Protein AF-A0A2L2BNC1-F1 (afdb_monomer_lite)

Structure (mmCIF, N/CA/C/O backbone):
data_AF-A0A2L2BNC1-F1
#
_entry.id   AF-A0A2L2BNC1-F1
#
loop_
_atom_site.group_PDB
_atom_site.id
_atom_site.type_symbol
_atom_site.label_atom_id
_atom_site.label_alt_id
_atom_site.label_comp_id
_atom_site.label_asym_id
_atom_site.label_entity_id
_atom_site.label_seq_id
_atom_site.pdbx_PDB_ins_code
_atom_site.Cartn_x
_atom_site.Cartn_y
_atom_site.Cartn_z
_atom_site.occupancy
_atom_site.B_iso_or_equiv
_atom_site.auth_seq_id
_atom_site.auth_comp_id
_atom_site.auth_asym_id
_atom_site.auth_atom_id
_atom_site.pdbx_PDB_model_num
ATOM 1 N N . MET A 1 1 ? -15.569 16.391 -17.704 1.00 34.88 1 MET A N 1
ATOM 2 C CA . MET A 1 1 ? -16.225 15.073 -17.879 1.00 34.88 1 MET A CA 1
ATOM 3 C C . MET A 1 1 ? -15.162 13.975 -17.801 1.00 34.88 1 MET A C 1
ATOM 5 O O . MET A 1 1 ? -14.230 13.981 -18.593 1.00 34.88 1 MET A O 1
ATOM 9 N N . ARG A 1 2 ? -15.206 13.094 -16.795 1.00 36.47 2 ARG A N 1
ATOM 10 C CA . ARG A 1 2 ? -14.198 12.038 -16.589 1.00 36.47 2 ARG A CA 1
ATOM 11 C C . ARG A 1 2 ? -14.557 10.828 -17.473 1.00 36.47 2 ARG A C 1
ATOM 13 O O . ARG A 1 2 ? -15.564 10.191 -17.210 1.00 36.47 2 ARG A O 1
ATOM 20 N N . LEU A 1 3 ? -13.729 10.494 -18.473 1.00 35.38 3 LEU A N 1
ATOM 21 C CA . LEU A 1 3 ? -13.958 9.335 -19.361 1.00 35.38 3 LEU A CA 1
ATOM 22 C C . LEU A 1 3 ? -14.175 8.025 -18.569 1.00 35.38 3 LEU A C 1
ATOM 24 O O . LEU A 1 3 ? -13.474 7.829 -17.565 1.00 35.38 3 LEU A O 1
ATOM 28 N N . PRO A 1 4 ? -15.063 7.116 -19.019 1.00 41.72 4 PRO A N 1
ATOM 29 C CA . PRO A 1 4 ? -15.236 5.786 -18.434 1.00 41.72 4 PRO A CA 1
ATOM 30 C C . PRO A 1 4 ? -13.917 4.999 -18.368 1.00 41.72 4 PRO A C 1
ATOM 32 O O . PRO A 1 4 ? -13.095 5.058 -19.283 1.00 41.72 4 PRO A O 1
ATOM 35 N N . ARG A 1 5 ? -13.707 4.222 -17.293 1.00 48.19 5 ARG A N 1
ATOM 36 C CA . ARG A 1 5 ? -12.488 3.409 -17.071 1.00 48.19 5 ARG A CA 1
ATOM 37 C C . ARG A 1 5 ? -12.085 2.512 -18.263 1.00 48.19 5 ARG A C 1
ATOM 39 O O . ARG A 1 5 ? -10.887 2.468 -18.531 1.00 48.19 5 ARG A O 1
ATOM 46 N N . PRO A 1 6 ? -13.003 1.835 -18.987 1.00 48.50 6 PRO A N 1
ATOM 47 C CA . PRO A 1 6 ? -12.638 1.034 -20.161 1.00 48.50 6 PRO A CA 1
ATOM 48 C C . PRO A 1 6 ? -11.999 1.877 -21.271 1.00 48.50 6 PRO A C 1
ATOM 50 O O . PRO A 1 6 ? -10.989 1.483 -21.841 1.00 48.50 6 PRO A O 1
ATOM 53 N N . LEU A 1 7 ? -12.521 3.085 -21.499 1.00 44.72 7 LEU A N 1
ATOM 54 C CA . LEU A 1 7 ? -12.011 4.019 -22.505 1.00 44.72 7 LEU A CA 1
ATOM 55 C C . LEU A 1 7 ? -10.689 4.669 -22.072 1.00 44.72 7 LEU A C 1
ATOM 57 O O . LEU A 1 7 ? -9.799 4.850 -22.892 1.00 44.72 7 LEU A O 1
ATOM 61 N N . ARG A 1 8 ? -10.492 4.944 -20.773 1.00 50.25 8 ARG A N 1
ATOM 62 C CA . ARG A 1 8 ? -9.185 5.407 -20.262 1.00 50.25 8 ARG A CA 1
ATOM 63 C C . ARG A 1 8 ? -8.080 4.369 -20.408 1.00 50.25 8 ARG A C 1
ATOM 65 O O . ARG A 1 8 ? -6.953 4.744 -20.706 1.00 50.25 8 ARG A O 1
ATOM 72 N N . ARG A 1 9 ? -8.396 3.084 -20.204 1.00 51.25 9 ARG A N 1
ATOM 73 C CA . ARG A 1 9 ? -7.445 1.974 -20.395 1.00 51.25 9 ARG A CA 1
ATOM 74 C C . ARG A 1 9 ? -6.958 1.863 -21.840 1.00 51.25 9 ARG A C 1
ATOM 76 O O . ARG A 1 9 ? -5.864 1.363 -22.043 1.00 51.25 9 ARG A O 1
ATOM 83 N N . LEU A 1 10 ? -7.747 2.334 -22.806 1.00 52.75 10 LEU A N 1
ATOM 84 C CA . LEU A 1 10 ? -7.372 2.387 -24.222 1.00 52.75 10 LEU A CA 1
ATOM 85 C C . LEU A 1 10 ? -6.545 3.635 -24.583 1.00 52.75 10 LEU A C 1
ATOM 87 O O . LEU A 1 10 ? -5.839 3.627 -25.588 1.00 52.75 10 LEU A O 1
ATOM 91 N N . LEU A 1 11 ? -6.620 4.703 -23.781 1.00 61.75 11 LEU A N 1
ATOM 92 C CA . LEU A 1 11 ? -5.997 5.997 -24.088 1.00 61.75 11 LEU A CA 1
ATOM 93 C C . LEU A 1 11 ? -4.686 6.242 -23.334 1.00 61.75 11 LEU A C 1
ATOM 95 O O . LEU A 1 11 ? -3.801 6.910 -23.859 1.00 61.75 11 LEU A O 1
ATOM 99 N N . ASP A 1 12 ? -4.543 5.704 -22.123 1.00 82.19 12 ASP A N 1
ATOM 100 C CA . ASP A 1 12 ? -3.343 5.886 -21.310 1.00 82.19 12 ASP A CA 1
ATOM 101 C C . ASP A 1 12 ? -2.329 4.744 -21.519 1.00 82.19 12 ASP A C 1
ATOM 103 O O . ASP A 1 12 ? -2.586 3.619 -21.075 1.00 82.19 12 ASP A O 1
ATOM 107 N N . PRO A 1 13 ? -1.164 5.004 -22.144 1.00 83.06 13 PRO A N 1
ATOM 108 C CA . PRO A 1 13 ? -0.214 3.954 -22.508 1.00 83.06 13 PRO A CA 1
ATOM 109 C C . PRO A 1 13 ? 0.357 3.204 -21.300 1.00 83.06 13 PRO A C 1
ATOM 111 O O . PRO A 1 13 ? 0.615 2.008 -21.401 1.00 83.06 13 PRO A O 1
ATOM 114 N N . HIS A 1 14 ? 0.498 3.872 -20.152 1.00 88.44 14 HIS A N 1
ATOM 115 C CA . HIS A 1 14 ? 0.986 3.262 -18.914 1.00 88.44 14 HIS A CA 1
ATOM 116 C C . HIS A 1 14 ? -0.008 2.228 -18.376 1.00 88.44 14 HIS A C 1
ATOM 118 O O . HIS A 1 14 ? 0.345 1.076 -18.127 1.00 88.44 14 HIS A O 1
ATOM 124 N N . THR A 1 15 ? -1.282 2.617 -18.245 1.00 84.81 15 THR A N 1
ATOM 125 C CA . THR A 1 15 ? -2.341 1.710 -17.784 1.00 84.81 15 THR A CA 1
ATOM 126 C C . THR A 1 15 ? -2.559 0.558 -18.763 1.00 84.81 15 THR A C 1
ATOM 128 O O . THR A 1 15 ? -2.748 -0.578 -18.318 1.00 84.81 15 THR A O 1
ATOM 131 N N . ALA A 1 16 ? -2.536 0.838 -20.072 1.00 84.75 16 ALA A N 1
ATOM 132 C CA . ALA A 1 16 ? -2.667 -0.169 -21.121 1.00 84.75 16 ALA A CA 1
ATOM 133 C C . ALA A 1 16 ? -1.551 -1.213 -21.022 1.00 84.75 16 ALA A C 1
ATOM 135 O O . ALA A 1 16 ? -1.839 -2.407 -20.952 1.00 84.75 16 ALA A O 1
ATOM 136 N N . LEU A 1 17 ? -0.296 -0.761 -20.919 1.00 89.00 17 LEU A N 1
ATOM 137 C CA . LEU A 1 17 ? 0.861 -1.640 -20.797 1.00 89.00 17 LEU A CA 1
ATOM 138 C C . LEU A 1 17 ? 0.805 -2.472 -19.513 1.00 89.00 17 LEU A C 1
ATOM 140 O O . LEU A 1 17 ? 0.885 -3.690 -19.591 1.00 89.00 17 LEU A O 1
ATOM 144 N N . ILE A 1 18 ? 0.586 -1.857 -18.346 1.00 89.56 18 ILE A N 1
ATOM 145 C CA . ILE A 1 18 ? 0.529 -2.581 -17.063 1.00 89.56 18 ILE A CA 1
ATOM 146 C C . ILE A 1 18 ? -0.619 -3.601 -17.049 1.00 89.56 18 ILE A C 1
ATOM 148 O O . ILE A 1 18 ? -0.445 -4.734 -16.605 1.00 89.56 18 ILE A O 1
ATOM 152 N N . THR A 1 19 ? -1.813 -3.218 -17.512 1.00 86.62 19 THR A N 1
ATOM 153 C CA . THR A 1 19 ? -2.991 -4.103 -17.474 1.00 86.62 19 THR A CA 1
ATOM 154 C C . THR A 1 19 ? -2.886 -5.221 -18.510 1.00 86.62 19 THR A C 1
ATOM 156 O O . THR A 1 19 ? -3.209 -6.371 -18.202 1.00 86.62 19 THR A O 1
ATOM 159 N N . GLY A 1 20 ? -2.422 -4.893 -19.719 1.00 87.88 20 GLY A N 1
ATOM 160 C CA . GLY A 1 20 ? -2.172 -5.857 -20.785 1.00 87.88 20 GLY A CA 1
ATOM 161 C C . GLY A 1 20 ? -1.097 -6.857 -20.378 1.00 87.88 20 GLY A C 1
ATOM 162 O O . GLY A 1 20 ? -1.339 -8.056 -20.443 1.00 87.88 20 GLY A O 1
ATOM 163 N N . PHE A 1 21 ? 0.029 -6.372 -19.843 1.00 90.62 21 PHE A N 1
ATOM 164 C CA . PHE A 1 21 ? 1.136 -7.211 -19.387 1.00 90.62 21 PHE A CA 1
ATOM 165 C C . PHE A 1 21 ? 0.687 -8.200 -18.311 1.00 90.62 21 PHE A C 1
ATOM 167 O O . PHE A 1 21 ? 0.941 -9.390 -18.420 1.00 90.62 21 PHE A O 1
ATOM 174 N N . LYS A 1 22 ? -0.079 -7.742 -17.311 1.00 87.88 22 LYS A N 1
ATOM 175 C CA . LYS A 1 22 ? -0.627 -8.623 -16.263 1.00 87.88 22 LYS A CA 1
ATOM 176 C C . LYS A 1 22 ? -1.581 -9.684 -16.806 1.00 87.88 22 LYS A C 1
ATOM 178 O O . LYS A 1 22 ? -1.657 -10.769 -16.238 1.00 87.88 22 LYS A O 1
ATOM 183 N N . SER A 1 23 ? -2.330 -9.363 -17.859 1.00 88.00 23 SER A N 1
ATOM 184 C CA . SER A 1 23 ? -3.242 -10.317 -18.497 1.00 88.00 23 SER A CA 1
ATOM 185 C C . SER A 1 23 ? -2.462 -11.355 -19.305 1.00 88.00 23 SER A C 1
ATOM 187 O O . SER A 1 23 ? -2.726 -12.542 -19.163 1.00 88.00 23 SER A O 1
ATOM 189 N N . ALA A 1 24 ? -1.458 -10.913 -20.067 1.00 89.56 24 ALA A N 1
ATOM 190 C CA . ALA A 1 24 ? -0.585 -11.777 -20.856 1.00 89.56 24 ALA A CA 1
ATOM 191 C C . ALA A 1 24 ? 0.278 -12.697 -19.978 1.00 89.56 24 ALA A C 1
ATOM 193 O O . ALA A 1 24 ? 0.344 -13.892 -20.235 1.00 89.56 24 ALA A O 1
ATOM 194 N N . LEU A 1 25 ? 0.837 -12.179 -18.876 1.00 88.75 25 LEU A N 1
ATOM 195 C CA . LEU A 1 25 ? 1.594 -12.969 -17.900 1.00 88.75 25 LEU A CA 1
ATOM 196 C C . LEU A 1 25 ? 0.756 -14.125 -17.335 1.00 88.75 25 LEU A C 1
ATOM 198 O O . LEU A 1 25 ? 1.221 -15.254 -17.270 1.00 88.75 25 LEU A O 1
ATOM 202 N N . ARG A 1 26 ? -0.502 -13.859 -16.959 1.00 85.12 26 ARG A N 1
ATOM 203 C CA . ARG A 1 26 ? -1.420 -14.898 -16.456 1.00 85.12 26 ARG A CA 1
ATOM 204 C C . ARG A 1 26 ? -1.774 -15.944 -17.509 1.00 85.12 26 ARG A C 1
ATOM 206 O O . ARG A 1 26 ? -2.112 -17.062 -17.142 1.00 85.12 26 ARG A O 1
ATOM 213 N N . ALA A 1 27 ? -1.751 -15.562 -18.782 1.00 87.31 27 ALA A N 1
ATOM 214 C CA . ALA A 1 27 ? -2.021 -16.453 -19.901 1.00 87.31 27 ALA A CA 1
ATOM 215 C C . ALA A 1 27 ? -0.772 -17.214 -20.381 1.00 87.31 27 ALA A C 1
ATOM 217 O O . ALA A 1 27 ? -0.914 -18.093 -21.223 1.00 87.31 27 ALA A O 1
ATOM 218 N N . GLY A 1 28 ? 0.427 -16.885 -19.879 1.00 87.88 28 GLY A N 1
ATOM 219 C CA . GLY A 1 28 ? 1.681 -17.412 -20.424 1.00 87.88 28 GLY A CA 1
ATOM 220 C C . GLY A 1 28 ? 1.948 -16.954 -21.864 1.00 87.88 28 GLY A C 1
ATOM 221 O O . GLY A 1 28 ? 2.536 -17.695 -22.641 1.00 87.88 28 GLY A O 1
ATOM 222 N N . ASP A 1 29 ? 1.464 -15.768 -22.248 1.00 92.38 29 ASP A N 1
ATOM 223 C CA . ASP A 1 29 ? 1.496 -15.282 -23.633 1.00 92.38 29 ASP A CA 1
ATOM 224 C C . ASP A 1 29 ? 2.633 -14.271 -23.863 1.00 92.38 29 ASP A C 1
ATOM 226 O O . ASP A 1 29 ? 2.461 -13.046 -23.785 1.00 92.38 29 ASP A O 1
ATOM 230 N N . SER A 1 30 ? 3.812 -14.811 -24.164 1.00 93.06 30 SER A N 1
ATOM 231 C CA . SER A 1 30 ? 5.031 -14.050 -24.453 1.00 93.06 30 SER A CA 1
ATOM 232 C C . SER A 1 30 ? 4.940 -13.198 -25.723 1.00 93.06 30 SER A C 1
ATOM 234 O O . SER A 1 30 ? 5.501 -12.098 -25.776 1.00 93.06 30 SER A O 1
ATOM 236 N N . GLU A 1 31 ? 4.174 -13.630 -26.730 1.00 93.81 31 GLU A N 1
ATOM 237 C CA . GLU A 1 31 ? 3.985 -12.866 -27.966 1.00 93.81 31 GLU A CA 1
ATOM 238 C C . GLU A 1 31 ? 3.192 -11.580 -27.697 1.00 93.81 31 GLU A C 1
ATOM 240 O O . GLU A 1 31 ? 3.559 -10.493 -28.162 1.00 93.81 31 GLU A O 1
ATOM 245 N N . THR A 1 32 ? 2.131 -11.674 -26.891 1.00 93.94 32 THR A N 1
ATOM 246 C CA . THR A 1 32 ? 1.356 -10.504 -26.471 1.00 93.94 32 THR A CA 1
ATOM 247 C C . THR A 1 32 ? 2.200 -9.545 -25.633 1.00 93.94 32 THR A C 1
ATOM 249 O O . THR A 1 32 ? 2.090 -8.330 -25.816 1.00 93.94 32 THR A O 1
ATOM 252 N N . ILE A 1 33 ? 3.091 -10.040 -24.766 1.00 92.62 33 ILE A N 1
ATOM 253 C CA . ILE A 1 33 ? 4.032 -9.189 -24.015 1.00 92.62 33 ILE A CA 1
ATOM 254 C C . ILE A 1 33 ? 4.931 -8.393 -24.966 1.00 92.62 33 ILE A C 1
ATOM 256 O O . ILE A 1 33 ? 4.995 -7.164 -24.859 1.00 92.62 33 ILE A O 1
ATOM 260 N N . ALA A 1 34 ? 5.572 -9.063 -25.925 1.00 93.69 34 ALA A N 1
ATOM 261 C CA . ALA A 1 34 ? 6.444 -8.411 -26.900 1.00 93.69 34 ALA A CA 1
ATOM 262 C C . ALA A 1 34 ? 5.688 -7.362 -27.734 1.00 93.69 34 ALA A C 1
ATOM 264 O O . ALA A 1 34 ? 6.151 -6.228 -27.905 1.00 93.69 34 ALA A O 1
ATOM 265 N N . LYS A 1 35 ? 4.472 -7.694 -28.188 1.00 93.75 35 LYS A N 1
ATOM 266 C CA . LYS A 1 35 ? 3.586 -6.762 -28.904 1.00 93.75 35 LYS A CA 1
ATOM 267 C C . LYS A 1 35 ? 3.258 -5.529 -28.063 1.00 93.75 35 LYS A C 1
ATOM 269 O O . LYS A 1 35 ? 3.359 -4.411 -28.570 1.00 93.75 35 LYS A O 1
ATOM 274 N N . LEU A 1 36 ? 2.912 -5.709 -26.786 1.00 93.25 36 LEU A N 1
ATOM 275 C CA . LEU A 1 36 ? 2.576 -4.613 -25.875 1.00 93.25 36 LEU A CA 1
ATOM 276 C C . LEU A 1 36 ? 3.755 -3.661 -25.646 1.00 93.25 36 LEU A C 1
ATOM 278 O O . LEU A 1 36 ? 3.558 -2.443 -25.699 1.00 93.25 36 LEU A O 1
ATOM 282 N N . VAL A 1 37 ? 4.963 -4.191 -25.420 1.00 93.12 37 VAL A N 1
ATOM 283 C CA . VAL A 1 37 ? 6.182 -3.381 -25.250 1.00 93.12 37 VAL A CA 1
ATOM 284 C C . VAL A 1 37 ? 6.525 -2.648 -26.545 1.00 93.12 37 VAL A C 1
ATOM 286 O O . VAL A 1 37 ? 6.804 -1.448 -26.519 1.00 93.12 37 VAL A O 1
ATOM 289 N N . SER A 1 38 ? 6.428 -3.315 -27.696 1.00 91.06 38 SER A N 1
ATOM 290 C CA . SER A 1 38 ? 6.674 -2.684 -28.994 1.00 91.06 38 SER A CA 1
ATOM 291 C C . SER A 1 38 ? 5.698 -1.531 -29.267 1.00 91.06 38 SER A C 1
ATOM 293 O O . SER A 1 38 ? 6.135 -0.428 -29.625 1.00 91.06 38 SER A O 1
ATOM 295 N N . SER A 1 39 ? 4.397 -1.744 -29.027 1.00 88.56 39 SER A N 1
ATOM 296 C CA . SER A 1 39 ? 3.339 -0.776 -29.342 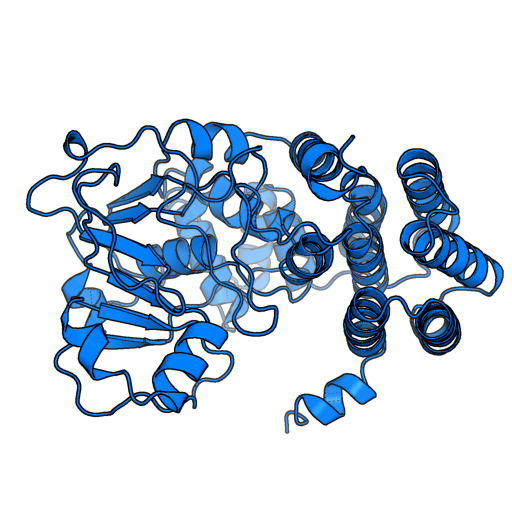1.00 88.56 39 SER A CA 1
ATOM 297 C C . SER A 1 39 ? 3.265 0.397 -28.360 1.00 88.56 39 SER A C 1
ATOM 299 O O . SER A 1 39 ? 2.973 1.521 -28.771 1.00 88.56 39 SER A O 1
ATOM 301 N N . HIS A 1 40 ? 3.531 0.166 -27.070 1.00 89.94 40 HIS A N 1
ATOM 302 C CA . HIS A 1 40 ? 3.419 1.197 -26.031 1.00 89.94 40 HIS A CA 1
ATOM 303 C C . HIS A 1 40 ? 4.764 1.781 -25.601 1.00 89.94 40 HIS A C 1
ATOM 305 O O . HIS A 1 40 ? 4.795 2.917 -25.137 1.00 89.94 40 HIS A O 1
ATOM 311 N N . GLY A 1 41 ? 5.882 1.081 -25.803 1.00 85.25 41 GLY A N 1
ATOM 312 C CA . GLY A 1 41 ? 7.203 1.528 -25.355 1.00 85.25 41 GLY A CA 1
ATOM 313 C C . GLY A 1 41 ? 7.640 2.856 -25.977 1.00 85.25 41 GLY A C 1
ATOM 314 O O . GLY A 1 41 ? 8.205 3.695 -25.284 1.00 85.25 41 GLY A O 1
ATOM 315 N N . ARG A 1 42 ? 7.277 3.129 -27.242 1.00 86.00 42 ARG A N 1
ATOM 316 C CA . ARG A 1 42 ? 7.528 4.450 -27.859 1.00 86.00 42 ARG A CA 1
ATOM 317 C C . ARG A 1 42 ? 6.813 5.577 -27.116 1.00 86.00 42 ARG A C 1
ATOM 319 O O . ARG A 1 42 ? 7.357 6.664 -26.983 1.00 86.00 42 ARG A O 1
ATOM 326 N N . ARG A 1 43 ? 5.605 5.314 -26.607 1.00 86.44 43 ARG A N 1
ATOM 327 C CA . ARG A 1 43 ? 4.825 6.280 -25.815 1.00 86.44 43 ARG A CA 1
ATOM 328 C C . ARG A 1 43 ? 5.371 6.454 -24.395 1.00 86.44 43 ARG A C 1
ATOM 330 O O . ARG A 1 43 ? 4.988 7.402 -23.725 1.00 86.44 43 ARG A O 1
ATOM 337 N N . LEU A 1 44 ? 6.263 5.564 -23.959 1.00 87.81 44 LEU A N 1
ATOM 338 C CA . LEU A 1 44 ? 7.066 5.720 -22.746 1.00 87.81 44 LEU A CA 1
ATOM 339 C C . LEU A 1 44 ? 8.409 6.416 -23.013 1.00 87.81 44 LEU A C 1
ATOM 341 O O . LEU A 1 44 ? 9.219 6.507 -22.094 1.00 87.81 44 LEU A O 1
ATOM 345 N N . SER A 1 45 ? 8.645 6.891 -24.241 1.00 90.38 45 SER A N 1
ATOM 346 C CA . SER A 1 45 ? 9.920 7.452 -24.705 1.00 90.38 45 SER A CA 1
ATOM 347 C C . SER A 1 45 ? 11.077 6.448 -24.720 1.00 90.38 45 SER A C 1
ATOM 349 O O . SER A 1 45 ? 12.227 6.849 -24.585 1.00 90.38 45 SER A O 1
ATOM 351 N N . LEU A 1 46 ? 10.791 5.153 -24.901 1.00 91.69 46 LEU A N 1
ATOM 352 C CA . LEU A 1 46 ? 11.816 4.124 -25.091 1.00 91.69 46 LEU A CA 1
ATOM 353 C C . LEU A 1 46 ? 12.211 4.016 -26.574 1.00 91.69 46 LEU A C 1
ATOM 355 O O . LEU A 1 46 ? 11.358 3.849 -27.455 1.00 91.69 46 LEU A O 1
ATOM 359 N N . GLY A 1 47 ? 13.512 4.072 -26.839 1.00 91.69 47 GLY A N 1
ATOM 360 C CA . GLY A 1 47 ? 14.149 3.743 -28.109 1.00 91.69 47 GLY A CA 1
ATOM 361 C C . GLY A 1 47 ? 13.999 2.263 -28.471 1.00 91.69 47 GLY A C 1
ATOM 362 O O . GLY A 1 47 ? 13.417 1.468 -27.735 1.00 91.69 47 GLY A O 1
ATOM 363 N N . SER A 1 48 ? 14.460 1.871 -29.659 1.00 92.31 48 SER A N 1
ATOM 364 C CA . SER A 1 48 ? 14.309 0.479 -30.117 1.00 92.31 48 SER A CA 1
ATOM 365 C C . SER A 1 48 ? 15.125 -0.502 -29.276 1.00 92.31 48 SER A C 1
ATOM 367 O O . SER A 1 48 ? 14.530 -1.419 -28.728 1.00 92.31 48 SER A O 1
ATOM 369 N N . SER A 1 49 ? 16.419 -0.244 -29.064 1.00 93.44 49 SER A N 1
ATOM 370 C CA . SER A 1 49 ? 17.291 -1.123 -28.269 1.00 93.44 49 SER A CA 1
ATOM 371 C C . SER A 1 49 ? 16.777 -1.345 -26.845 1.00 93.44 49 SER A C 1
ATOM 373 O O . SER A 1 49 ? 16.788 -2.459 -26.347 1.00 93.44 49 SER A O 1
ATOM 375 N N . GLU A 1 50 ? 16.262 -0.305 -26.193 1.00 94.75 50 GLU A N 1
ATOM 376 C CA . GLU A 1 50 ? 15.735 -0.404 -24.827 1.00 94.75 50 GLU A CA 1
ATOM 377 C C . GLU A 1 50 ? 14.415 -1.176 -24.769 1.00 94.75 50 GLU A C 1
ATOM 379 O O . GLU A 1 50 ? 14.157 -1.878 -23.795 1.00 94.75 50 GLU A O 1
ATOM 384 N N . ARG A 1 51 ? 13.571 -1.058 -25.804 1.00 95.12 51 ARG A N 1
ATOM 385 C CA . ARG A 1 51 ? 12.357 -1.878 -25.929 1.00 95.12 51 ARG A CA 1
ATOM 386 C C . ARG A 1 51 ? 12.710 -3.339 -26.161 1.00 95.12 51 ARG A C 1
ATOM 388 O O . ARG A 1 51 ? 12.037 -4.197 -25.593 1.00 95.12 51 ARG A O 1
ATOM 395 N N . ASP A 1 52 ? 13.751 -3.610 -26.940 1.00 95.81 52 ASP A N 1
ATOM 396 C CA . ASP A 1 52 ? 14.238 -4.965 -27.190 1.00 95.81 52 ASP A CA 1
ATOM 397 C C . ASP A 1 52 ? 14.799 -5.573 -25.895 1.00 95.81 52 ASP A C 1
ATOM 399 O O . ASP A 1 52 ? 14.370 -6.657 -25.502 1.00 95.81 52 ASP A O 1
ATOM 403 N N . THR A 1 53 ? 15.633 -4.833 -25.151 1.00 96.94 53 THR A N 1
ATOM 404 C CA . THR A 1 53 ? 16.127 -5.244 -23.825 1.00 96.94 53 THR A CA 1
ATOM 405 C C . THR A 1 53 ? 14.982 -5.476 -22.841 1.00 96.94 53 THR A C 1
ATOM 407 O O . THR A 1 53 ? 14.912 -6.529 -22.214 1.00 96.94 53 THR A O 1
ATOM 410 N N . LEU A 1 54 ? 14.042 -4.532 -22.717 1.00 97.06 54 LEU A N 1
ATOM 411 C CA . LEU A 1 54 ? 12.887 -4.679 -21.827 1.00 97.06 54 LEU A CA 1
ATOM 412 C C . LEU A 1 54 ? 12.048 -5.912 -22.188 1.00 97.06 54 LEU A C 1
ATOM 414 O O . LEU A 1 54 ? 11.621 -6.646 -21.301 1.00 97.06 54 LEU A O 1
ATOM 418 N N . THR A 1 55 ? 11.827 -6.152 -23.482 1.00 97.06 55 THR A N 1
ATOM 419 C CA . THR A 1 55 ? 11.094 -7.329 -23.965 1.00 97.06 55 THR A CA 1
ATOM 420 C C . THR A 1 55 ? 11.834 -8.611 -23.610 1.00 97.06 55 THR A C 1
ATOM 422 O O . THR A 1 55 ? 11.217 -9.512 -23.051 1.00 97.06 55 THR A O 1
ATOM 425 N N . ALA A 1 56 ? 13.144 -8.677 -23.864 1.00 97.31 56 ALA A N 1
ATOM 426 C CA . ALA A 1 56 ? 13.967 -9.844 -23.561 1.00 97.31 56 ALA A CA 1
ATOM 427 C C . ALA A 1 56 ? 13.948 -10.195 -22.065 1.00 97.31 56 ALA A C 1
ATOM 429 O O . ALA A 1 56 ? 13.799 -11.362 -21.716 1.00 97.31 56 ALA A O 1
ATOM 430 N N . LEU A 1 57 ? 14.022 -9.195 -21.180 1.00 97.62 57 LEU A N 1
ATOM 431 C CA . LEU A 1 57 ? 13.962 -9.411 -19.730 1.00 97.62 57 LEU A CA 1
ATOM 432 C C . LEU A 1 57 ? 12.579 -9.906 -19.278 1.00 97.62 57 LEU A C 1
ATOM 434 O O . LEU A 1 57 ? 12.486 -10.854 -18.502 1.00 97.62 57 LEU A O 1
ATOM 438 N N . LEU A 1 58 ? 11.498 -9.281 -19.761 1.00 96.12 58 LEU A N 1
ATOM 439 C CA . LEU A 1 58 ? 10.133 -9.633 -19.354 1.00 96.12 58 LEU A CA 1
ATOM 440 C C . LEU A 1 58 ? 9.692 -10.999 -19.896 1.00 96.12 58 LEU A C 1
ATOM 442 O O . LEU A 1 58 ? 9.143 -11.798 -19.141 1.00 96.12 58 LEU A O 1
ATOM 446 N N . VAL A 1 59 ? 9.930 -11.260 -21.184 1.00 95.75 59 VAL A N 1
ATOM 447 C CA . VAL A 1 59 ? 9.619 -12.545 -21.830 1.00 95.75 59 VAL A CA 1
ATOM 448 C C . VAL A 1 59 ? 10.528 -13.639 -21.286 1.00 95.75 59 VAL A C 1
ATOM 450 O O . VAL A 1 59 ? 10.042 -14.701 -20.919 1.00 95.75 59 VAL A O 1
ATOM 453 N N . GLY A 1 60 ? 11.824 -13.363 -21.131 1.00 94.56 60 GLY A N 1
ATOM 454 C CA . GLY A 1 60 ? 12.772 -14.346 -20.621 1.00 94.56 60 GLY A CA 1
ATOM 455 C C . GLY A 1 60 ? 12.479 -14.792 -19.189 1.00 94.56 60 GLY A C 1
ATOM 456 O O . GLY A 1 60 ? 12.616 -15.973 -18.881 1.00 94.56 60 GLY A O 1
ATOM 457 N N . ARG A 1 61 ? 12.004 -13.886 -18.319 1.00 93.44 61 ARG A N 1
ATOM 458 C CA . ARG A 1 61 ? 11.506 -14.276 -16.989 1.00 93.44 61 ARG A CA 1
ATOM 459 C C . ARG A 1 61 ? 10.225 -15.097 -17.053 1.00 93.44 61 ARG A C 1
ATOM 461 O O . ARG A 1 61 ? 10.044 -15.958 -16.201 1.00 93.44 61 ARG A O 1
ATOM 468 N N . LEU A 1 62 ? 9.330 -14.831 -18.004 1.00 90.69 62 LEU A N 1
ATOM 469 C CA . LEU A 1 62 ? 8.099 -15.608 -18.157 1.00 90.69 62 LEU A CA 1
ATOM 470 C C . LEU A 1 62 ? 8.397 -17.034 -18.645 1.00 90.69 62 LEU A C 1
ATOM 472 O O . LEU A 1 62 ? 7.974 -17.988 -17.995 1.00 90.69 62 LEU A O 1
ATOM 476 N N . ASP A 1 63 ? 9.176 -17.158 -19.719 1.00 90.94 63 ASP A N 1
ATOM 477 C CA . ASP A 1 63 ? 9.482 -18.427 -20.398 1.00 90.94 63 ASP A CA 1
ATOM 478 C C . ASP A 1 63 ? 10.632 -19.212 -19.745 1.00 90.94 63 ASP A C 1
ATOM 480 O O . ASP A 1 63 ? 11.055 -20.243 -20.259 1.00 90.94 63 ASP A O 1
ATOM 484 N N . ASP A 1 64 ? 11.149 -18.718 -18.617 1.00 88.88 64 ASP A N 1
ATOM 485 C CA . ASP A 1 64 ? 12.276 -19.297 -17.876 1.00 88.88 64 ASP A CA 1
ATOM 486 C C . ASP A 1 64 ? 13.608 -19.360 -18.642 1.00 88.88 64 ASP A C 1
ATOM 488 O O . ASP A 1 64 ? 14.539 -20.058 -18.252 1.00 88.88 64 ASP A O 1
ATOM 492 N N . SER A 1 65 ? 13.735 -18.596 -19.728 1.00 93.69 65 SER A N 1
ATOM 493 C CA . SER A 1 65 ? 14.979 -18.506 -20.498 1.00 93.69 65 SER A CA 1
ATOM 494 C C . SER A 1 65 ? 15.987 -17.512 -19.910 1.00 93.69 65 SER A C 1
ATOM 496 O O . SER A 1 65 ? 17.100 -17.402 -20.418 1.00 93.69 65 SER A O 1
ATOM 498 N N . VAL A 1 66 ? 15.587 -16.738 -18.895 1.00 94.38 66 VAL A N 1
ATOM 499 C CA . VAL A 1 66 ? 16.429 -15.785 -18.159 1.00 94.38 66 VAL A CA 1
ATOM 500 C C . VAL A 1 66 ? 16.203 -15.997 -16.665 1.00 94.38 66 VAL A C 1
ATOM 502 O O . VAL A 1 66 ? 15.066 -15.951 -16.179 1.00 94.38 66 VAL A O 1
ATOM 505 N N . SER A 1 67 ? 17.291 -16.198 -15.923 1.00 95.12 67 SER A N 1
ATOM 506 C CA . SER A 1 67 ? 17.245 -16.360 -14.466 1.00 95.12 67 SER A CA 1
ATOM 507 C C . SER A 1 67 ? 16.808 -15.075 -13.755 1.00 95.12 67 SER A C 1
ATOM 509 O O . SER A 1 67 ? 16.835 -13.974 -14.315 1.00 95.12 67 SER A O 1
ATOM 511 N N . HIS A 1 68 ? 16.416 -15.195 -12.485 1.00 95.50 68 HIS A N 1
ATOM 512 C CA . HIS A 1 68 ? 16.113 -14.029 -11.656 1.00 95.50 68 HIS A CA 1
ATOM 513 C C . HIS A 1 68 ? 17.318 -13.074 -11.566 1.00 95.50 68 HIS A C 1
ATOM 515 O O . HIS A 1 68 ? 17.166 -11.864 -11.723 1.00 95.50 68 HIS A O 1
ATOM 521 N N . GLU A 1 69 ? 18.523 -13.607 -11.367 1.00 96.44 69 GLU A N 1
ATOM 522 C CA . GLU A 1 69 ? 19.761 -12.840 -11.216 1.00 96.44 69 GLU A CA 1
ATOM 523 C C . GLU A 1 69 ? 20.137 -12.093 -12.502 1.00 96.44 69 GLU A C 1
ATOM 525 O O . GLU A 1 69 ? 20.502 -10.915 -12.448 1.00 96.44 69 GLU A O 1
ATOM 530 N N . GLU A 1 70 ? 20.029 -12.753 -13.658 1.00 97.31 70 GLU A N 1
ATOM 531 C CA . GLU A 1 70 ? 20.284 -12.133 -14.962 1.00 97.31 70 GLU A CA 1
ATOM 532 C C . GLU A 1 70 ? 19.267 -11.035 -15.267 1.00 97.31 70 GLU A C 1
ATOM 534 O O . GLU A 1 70 ? 19.658 -9.936 -15.666 1.00 97.31 70 GLU A O 1
ATOM 539 N N . ALA A 1 71 ? 17.977 -11.287 -15.025 1.00 97.50 71 ALA A N 1
ATOM 540 C CA . ALA A 1 71 ? 16.949 -10.285 -15.266 1.00 97.50 71 ALA A CA 1
ATOM 541 C C . ALA A 1 71 ? 17.098 -9.076 -14.340 1.00 97.50 71 ALA A C 1
ATOM 543 O O . ALA A 1 71 ? 17.016 -7.936 -14.792 1.00 97.50 71 ALA A O 1
ATOM 544 N N . SER A 1 72 ? 17.361 -9.309 -13.052 1.00 98.00 72 SER A N 1
ATOM 545 C CA . SER A 1 72 ? 17.574 -8.246 -12.070 1.00 98.00 72 SER A CA 1
ATOM 546 C C . SER A 1 72 ? 18.774 -7.372 -12.437 1.00 98.00 72 SER A C 1
ATOM 548 O O . SER A 1 72 ? 18.666 -6.146 -12.392 1.00 98.00 72 SER A O 1
ATOM 550 N N . ARG A 1 73 ? 19.887 -7.969 -12.890 1.00 98.25 73 ARG A N 1
ATOM 551 C CA . ARG A 1 73 ? 21.034 -7.212 -13.416 1.00 98.25 73 ARG A CA 1
ATOM 552 C C . ARG A 1 73 ? 20.648 -6.404 -14.655 1.00 98.25 73 ARG A C 1
ATOM 554 O O . ARG A 1 73 ? 20.887 -5.199 -14.688 1.00 98.25 73 ARG A O 1
ATOM 561 N N . GLY A 1 74 ? 19.982 -7.037 -15.619 1.00 98.12 74 GLY A N 1
ATOM 562 C CA . GLY A 1 74 ? 19.548 -6.382 -16.851 1.00 98.12 74 GLY A CA 1
ATOM 563 C C . GLY A 1 74 ? 18.573 -5.224 -16.615 1.00 98.12 74 GLY A C 1
ATOM 564 O O . GLY A 1 74 ? 18.671 -4.199 -17.285 1.00 98.12 74 GLY A O 1
ATOM 565 N N . PHE A 1 75 ? 17.669 -5.319 -15.634 1.00 98.12 75 PHE A N 1
ATOM 566 C CA . PHE A 1 75 ? 16.783 -4.211 -15.264 1.00 98.12 75 PHE A CA 1
ATOM 567 C C . PHE A 1 75 ? 17.546 -3.032 -14.650 1.00 98.12 75 PHE A C 1
ATOM 569 O O . PHE A 1 75 ? 17.239 -1.882 -14.968 1.00 98.12 75 PHE A O 1
ATOM 576 N N . VAL A 1 76 ? 18.545 -3.293 -13.803 1.00 97.44 76 VAL A N 1
ATOM 577 C CA . VAL A 1 76 ? 19.397 -2.238 -13.230 1.00 97.44 76 VAL A CA 1
ATOM 578 C C . VAL A 1 76 ? 20.230 -1.558 -14.320 1.00 97.44 76 VAL A C 1
ATOM 580 O O . VAL A 1 76 ? 20.270 -0.329 -14.373 1.00 97.44 76 VAL A O 1
ATOM 583 N N . GLU A 1 77 ? 20.836 -2.327 -15.225 1.00 96.81 77 GLU A N 1
ATOM 584 C CA . GLU A 1 77 ? 21.580 -1.801 -16.379 1.00 96.81 77 GLU A CA 1
ATOM 585 C C . GLU A 1 77 ? 20.670 -0.993 -17.318 1.00 96.81 77 GLU A C 1
ATOM 587 O O . GLU A 1 77 ? 21.027 0.103 -17.762 1.00 96.81 77 GLU A O 1
ATOM 592 N N . LEU A 1 78 ? 19.447 -1.472 -17.568 1.00 96.25 78 LEU A N 1
ATOM 593 C CA . LEU A 1 78 ? 18.445 -0.729 -18.328 1.00 96.25 78 LEU A CA 1
ATOM 594 C C . LEU A 1 78 ? 18.124 0.612 -17.649 1.00 96.25 78 LEU A C 1
ATOM 596 O O . LEU A 1 78 ? 18.109 1.647 -18.309 1.00 96.25 78 LEU A O 1
ATOM 600 N N . ALA A 1 79 ? 17.928 0.636 -16.328 1.00 95.38 79 ALA A N 1
ATOM 601 C CA . ALA A 1 79 ? 17.687 1.880 -15.598 1.00 95.38 79 ALA A CA 1
ATOM 602 C C . ALA A 1 79 ? 18.852 2.879 -15.723 1.00 95.38 79 ALA A C 1
ATOM 604 O O . ALA A 1 79 ? 18.622 4.079 -15.862 1.00 95.38 79 ALA A O 1
ATOM 605 N N . GLN A 1 80 ? 20.095 2.391 -15.706 1.00 92.56 80 GLN A N 1
ATOM 606 C CA . GLN A 1 80 ? 21.295 3.222 -15.838 1.00 92.56 80 GLN A CA 1
ATOM 607 C C . GLN A 1 80 ? 21.467 3.788 -17.256 1.00 92.56 80 GLN A C 1
ATOM 609 O O . GLN A 1 80 ? 21.842 4.950 -17.413 1.00 92.56 80 GLN A O 1
ATOM 614 N N . THR A 1 81 ? 21.170 2.994 -18.288 1.00 90.50 81 THR A N 1
ATOM 615 C CA . THR A 1 81 ? 21.356 3.374 -19.702 1.00 90.50 81 THR A CA 1
ATOM 616 C C . THR A 1 81 ? 20.299 4.344 -20.225 1.00 90.50 81 THR A C 1
ATOM 618 O O . THR A 1 81 ? 20.606 5.173 -21.077 1.00 90.50 81 THR A O 1
ATOM 621 N N . LEU A 1 82 ? 19.072 4.291 -19.695 1.00 89.44 82 LEU A N 1
ATOM 622 C CA . LEU A 1 82 ? 17.954 5.140 -20.128 1.00 89.44 82 LEU A CA 1
ATOM 623 C C . LEU A 1 82 ? 18.190 6.654 -19.930 1.00 89.44 82 LEU A C 1
ATOM 625 O O . LEU A 1 82 ? 17.490 7.453 -20.558 1.00 89.44 82 LEU A O 1
ATOM 629 N N . GLY A 1 83 ? 19.176 7.043 -19.109 1.00 67.62 83 GLY A N 1
ATOM 630 C CA . GLY A 1 83 ? 19.587 8.431 -18.884 1.00 67.62 83 GLY A CA 1
ATOM 631 C C . GLY A 1 83 ? 18.555 9.281 -18.127 1.00 67.62 83 GLY A C 1
ATOM 632 O O . GLY A 1 83 ? 17.344 9.060 -18.187 1.00 67.62 83 GLY A O 1
ATOM 633 N N . LYS A 1 84 ? 19.025 10.297 -17.394 1.00 65.44 84 LYS A N 1
ATOM 634 C CA . LYS A 1 84 ? 18.140 11.260 -16.715 1.00 65.44 84 LYS A CA 1
ATOM 635 C C . LYS A 1 84 ? 17.542 12.235 -17.744 1.00 65.44 84 LYS A C 1
ATOM 637 O O . LYS A 1 84 ? 18.236 12.661 -18.662 1.00 65.44 84 LYS A O 1
ATOM 642 N N . GLY A 1 85 ? 16.251 12.558 -17.620 1.00 67.94 85 GLY A N 1
ATOM 643 C CA . GLY A 1 85 ? 15.586 13.618 -18.399 1.00 67.94 85 GLY A CA 1
ATOM 644 C C . GLY A 1 85 ? 14.785 13.197 -19.643 1.00 67.94 85 GLY A C 1
ATOM 645 O O . GLY A 1 85 ? 14.007 14.001 -20.149 1.00 67.94 85 GLY A O 1
ATOM 646 N N . ARG A 1 86 ? 14.897 11.953 -20.135 1.00 82.44 86 ARG A N 1
ATOM 647 C CA . ARG A 1 86 ? 14.107 11.495 -21.305 1.00 82.44 86 ARG A CA 1
ATOM 648 C C . ARG A 1 86 ? 12.744 10.906 -20.931 1.00 82.44 86 ARG A C 1
ATOM 650 O O . ARG A 1 86 ? 11.782 10.994 -21.695 1.00 82.44 86 ARG A O 1
ATOM 657 N N . LEU A 1 87 ? 12.676 10.255 -19.774 1.00 91.44 87 LEU A N 1
ATOM 658 C CA . LEU A 1 87 ? 11.479 9.591 -19.268 1.00 91.44 87 LEU A CA 1
ATOM 659 C C . LEU A 1 87 ? 10.791 10.472 -18.225 1.00 91.44 87 LEU A C 1
ATOM 661 O O . LEU A 1 87 ? 11.443 11.033 -17.349 1.00 91.44 87 LEU A O 1
ATOM 665 N N . SER A 1 88 ? 9.460 10.530 -18.289 1.00 91.88 88 SER A N 1
ATOM 666 C CA . SER A 1 88 ? 8.652 11.106 -17.209 1.00 91.88 88 SER A CA 1
ATOM 667 C C . SER A 1 88 ? 8.758 10.263 -15.930 1.00 91.88 88 SER A C 1
ATOM 669 O O . SER A 1 88 ? 8.993 9.052 -16.005 1.00 91.88 88 SER A O 1
ATOM 671 N N . SER A 1 89 ? 8.495 10.868 -14.767 1.00 92.69 89 SER A N 1
ATOM 672 C CA . SER A 1 89 ? 8.347 10.164 -13.478 1.00 92.69 89 SER A CA 1
ATOM 673 C C . SER A 1 89 ? 7.414 8.950 -13.605 1.00 92.69 89 SER A C 1
ATOM 675 O O . SER A 1 89 ? 7.723 7.840 -13.172 1.00 92.69 89 SER A O 1
ATOM 677 N N . ARG A 1 90 ? 6.304 9.121 -14.326 1.00 91.81 90 ARG A N 1
ATOM 678 C CA . ARG A 1 90 ? 5.317 8.075 -14.599 1.00 91.81 90 ARG A CA 1
ATOM 679 C C . ARG A 1 90 ? 5.839 6.935 -15.477 1.00 91.81 90 ARG A C 1
ATOM 681 O O . ARG A 1 90 ? 5.462 5.779 -15.264 1.00 91.81 90 ARG A O 1
ATOM 688 N N . SER A 1 91 ? 6.689 7.228 -16.462 1.00 93.69 91 SER A N 1
ATOM 689 C CA . SER A 1 91 ? 7.355 6.199 -17.275 1.00 93.69 91 SER A CA 1
ATOM 690 C C . SER A 1 91 ? 8.275 5.344 -16.407 1.00 93.69 91 SER A C 1
ATOM 692 O O . SER A 1 91 ? 8.218 4.120 -16.495 1.00 93.69 91 SER A O 1
ATOM 694 N N . TRP A 1 92 ? 9.045 5.965 -15.513 1.00 95.06 92 TRP A N 1
ATOM 695 C CA . TRP A 1 92 ? 9.896 5.248 -14.563 1.00 95.06 92 TRP A CA 1
ATOM 696 C C . TRP A 1 92 ? 9.094 4.358 -13.608 1.00 95.06 92 TRP A C 1
ATOM 698 O O . TRP A 1 92 ? 9.384 3.169 -13.501 1.00 95.06 92 TRP A O 1
ATOM 708 N N . ILE A 1 93 ? 8.012 4.875 -13.018 1.00 93.88 93 ILE A N 1
ATOM 709 C CA . ILE A 1 93 ? 7.098 4.091 -12.161 1.00 93.88 93 ILE A CA 1
ATOM 710 C C . ILE A 1 93 ? 6.453 2.928 -12.940 1.00 93.88 93 ILE A C 1
ATOM 712 O O . ILE A 1 93 ? 6.160 1.865 -12.392 1.00 93.88 93 ILE A O 1
ATOM 716 N N . THR A 1 94 ? 6.247 3.081 -14.251 1.00 94.19 94 THR A N 1
ATOM 717 C CA . THR A 1 94 ? 5.754 1.982 -15.095 1.00 94.19 94 THR A CA 1
ATOM 718 C C . THR A 1 94 ? 6.788 0.863 -15.216 1.00 94.19 94 THR A C 1
ATOM 720 O O . THR A 1 94 ? 6.422 -0.304 -15.103 1.00 94.19 94 THR A O 1
ATOM 723 N N . LEU A 1 95 ? 8.070 1.193 -15.392 1.00 95.75 95 LEU A N 1
ATOM 724 C CA . LEU A 1 95 ? 9.163 0.211 -15.444 1.00 95.75 95 LEU A CA 1
ATOM 725 C C . LEU A 1 95 ? 9.395 -0.469 -14.085 1.00 95.75 95 LEU A C 1
ATOM 727 O O . LEU A 1 95 ? 9.579 -1.687 -14.024 1.00 95.75 95 LEU A O 1
ATOM 731 N N . GLU A 1 96 ? 9.282 0.286 -12.990 1.00 95.81 96 GLU A N 1
ATOM 732 C CA . GLU A 1 96 ? 9.216 -0.257 -11.626 1.00 95.81 96 GLU A CA 1
ATOM 733 C C . GLU A 1 96 ? 8.071 -1.281 -11.503 1.00 95.81 96 GLU A C 1
ATOM 735 O O . GLU A 1 96 ? 8.264 -2.385 -10.999 1.00 95.81 96 GLU A O 1
ATOM 740 N N . ASN A 1 97 ? 6.878 -0.965 -12.023 1.00 94.88 97 ASN A N 1
ATOM 741 C CA . ASN A 1 97 ? 5.738 -1.885 -11.987 1.00 94.88 97 ASN A CA 1
ATOM 742 C C . ASN A 1 97 ? 6.005 -3.183 -12.759 1.00 94.88 97 ASN A C 1
ATOM 744 O O . ASN A 1 97 ? 5.668 -4.269 -12.285 1.00 94.88 97 ASN A O 1
ATOM 748 N N . LEU A 1 98 ? 6.565 -3.071 -13.965 1.00 95.56 98 LEU A N 1
ATOM 749 C CA . LEU A 1 98 ? 6.800 -4.211 -14.849 1.00 95.56 98 LEU A CA 1
ATOM 750 C C . LEU A 1 98 ? 7.859 -5.156 -14.275 1.00 95.56 98 LEU A C 1
ATOM 752 O O . LEU A 1 98 ? 7.601 -6.354 -14.194 1.00 95.56 98 LEU A O 1
ATOM 756 N N . SER A 1 99 ? 8.984 -4.620 -13.792 1.00 96.56 99 SER A N 1
ATOM 757 C CA . SER A 1 99 ? 10.041 -5.412 -13.138 1.00 96.56 99 SER A CA 1
ATOM 758 C C . SER A 1 99 ? 9.524 -6.154 -11.901 1.00 96.56 99 SER A C 1
ATOM 760 O O . SER A 1 99 ? 9.714 -7.363 -11.784 1.00 96.56 99 SER A O 1
ATOM 762 N N . ARG A 1 100 ? 8.744 -5.487 -11.038 1.00 95.50 100 ARG A N 1
ATOM 763 C CA . ARG A 1 100 ? 8.069 -6.148 -9.902 1.00 95.50 100 ARG A CA 1
ATOM 764 C C . ARG A 1 100 ? 7.085 -7.221 -10.337 1.00 95.50 100 ARG A C 1
ATOM 766 O O . ARG A 1 100 ? 6.906 -8.203 -9.631 1.00 95.50 100 ARG A O 1
ATOM 773 N N . THR A 1 101 ? 6.415 -7.039 -11.473 1.00 94.44 101 THR A N 1
ATOM 774 C CA . THR A 1 101 ? 5.409 -7.994 -11.958 1.00 94.44 101 THR A CA 1
ATOM 775 C C . THR A 1 101 ? 6.039 -9.337 -12.354 1.00 94.44 101 THR A C 1
ATOM 777 O O . THR A 1 101 ? 5.370 -10.357 -12.216 1.00 94.44 101 THR A O 1
ATOM 780 N N . VAL A 1 102 ? 7.316 -9.349 -12.754 1.00 94.69 102 VAL A N 1
ATOM 781 C CA . VAL A 1 102 ? 8.112 -10.565 -13.028 1.00 94.69 102 VAL A CA 1
ATOM 782 C C . VAL A 1 102 ? 9.048 -10.948 -11.876 1.00 94.69 102 VAL A C 1
ATOM 784 O O . VAL A 1 102 ? 10.029 -11.662 -12.071 1.00 94.69 102 VAL A O 1
ATOM 787 N N . GLY A 1 103 ? 8.759 -10.461 -10.667 1.00 94.69 103 GLY A N 1
ATOM 788 C CA . GLY A 1 103 ? 9.460 -10.882 -9.459 1.00 94.69 103 GLY A CA 1
ATOM 789 C C . GLY A 1 103 ? 10.822 -10.234 -9.211 1.00 94.69 103 GLY A C 1
ATOM 790 O O . GLY A 1 103 ? 11.484 -10.641 -8.273 1.00 94.69 103 GLY A O 1
ATOM 791 N N . CYS A 1 104 ? 11.238 -9.235 -9.995 1.00 97.06 104 CYS A N 1
ATOM 792 C CA . CYS A 1 104 ? 12.488 -8.494 -9.775 1.00 97.06 104 CYS A CA 1
ATOM 793 C C . CYS A 1 104 ? 12.225 -7.242 -8.914 1.00 97.06 104 CYS A C 1
ATOM 795 O O . CYS A 1 104 ? 12.295 -6.103 -9.392 1.00 97.06 104 CYS A O 1
ATOM 797 N N . PHE A 1 105 ? 11.852 -7.441 -7.650 1.00 97.19 105 PHE A N 1
ATOM 798 C CA . PHE A 1 105 ? 11.519 -6.389 -6.692 1.00 97.19 105 PHE A CA 1
ATOM 799 C C . PHE A 1 105 ? 12.722 -5.520 -6.338 1.00 97.19 105 PHE A C 1
ATOM 801 O O . PHE A 1 105 ? 12.589 -4.297 -6.404 1.00 97.19 105 PHE A O 1
ATOM 808 N N . LEU A 1 106 ? 13.891 -6.077 -6.014 1.00 97.81 106 LEU A N 1
ATOM 809 C CA . LEU A 1 106 ? 15.041 -5.243 -5.637 1.00 97.81 106 LEU A CA 1
ATOM 810 C C . LEU A 1 106 ? 15.528 -4.385 -6.810 1.00 97.81 106 LEU A C 1
ATOM 812 O O . LEU A 1 106 ? 15.747 -3.182 -6.658 1.00 97.81 106 LEU A O 1
ATOM 816 N N . ALA A 1 107 ? 15.617 -4.975 -8.004 1.00 97.69 107 ALA A N 1
ATOM 817 C CA . ALA A 1 107 ? 16.004 -4.258 -9.219 1.00 97.69 107 ALA A CA 1
ATOM 818 C C . ALA A 1 107 ? 15.047 -3.096 -9.545 1.00 97.69 107 ALA A C 1
ATOM 820 O O . ALA A 1 107 ? 15.479 -2.057 -10.050 1.00 97.69 107 ALA A O 1
ATOM 821 N N . SER A 1 108 ? 13.760 -3.229 -9.197 1.00 96.88 108 SER A N 1
ATOM 822 C CA . SER A 1 108 ? 12.762 -2.177 -9.422 1.00 96.88 108 SER A CA 1
ATOM 823 C C . SER A 1 108 ? 13.068 -0.859 -8.696 1.00 96.88 108 SER A C 1
ATOM 825 O O . SER A 1 108 ? 12.655 0.205 -9.160 1.00 96.88 108 SER A O 1
ATOM 827 N N . ASP A 1 109 ? 13.845 -0.893 -7.605 1.00 96.50 109 ASP A N 1
ATOM 828 C CA . ASP A 1 109 ? 14.240 0.306 -6.856 1.00 96.50 109 ASP A CA 1
ATOM 829 C C . ASP A 1 109 ? 15.132 1.246 -7.685 1.00 96.50 109 ASP A C 1
ATOM 831 O O . ASP A 1 109 ? 15.128 2.459 -7.473 1.00 96.50 109 ASP A O 1
ATOM 835 N N . ALA A 1 110 ? 15.862 0.728 -8.683 1.00 96.19 110 ALA A N 1
ATOM 836 C CA . ALA A 1 110 ? 16.610 1.566 -9.619 1.00 96.19 110 ALA A CA 1
ATOM 837 C C . ALA A 1 110 ? 15.674 2.482 -10.430 1.00 96.19 110 ALA A C 1
ATOM 839 O O . ALA A 1 110 ? 15.939 3.679 -10.554 1.00 96.19 110 ALA A O 1
ATOM 840 N N . PHE A 1 111 ? 14.544 1.948 -10.906 1.00 95.69 111 PHE A N 1
ATOM 841 C CA . PHE A 1 111 ? 13.522 2.732 -11.600 1.00 95.69 111 PHE A CA 1
ATOM 842 C C . PHE A 1 111 ? 12.817 3.713 -10.659 1.00 95.69 111 PHE A C 1
ATOM 844 O O . PHE A 1 111 ? 12.613 4.867 -11.035 1.00 95.69 111 PHE A O 1
ATOM 851 N N . ARG A 1 112 ? 12.511 3.303 -9.420 1.00 94.25 112 ARG A N 1
ATOM 852 C CA . ARG A 1 112 ? 11.926 4.197 -8.405 1.00 94.25 112 ARG A CA 1
ATOM 853 C C . ARG A 1 112 ? 12.834 5.396 -8.120 1.00 94.25 112 ARG A C 1
ATOM 855 O O . ARG A 1 112 ? 12.379 6.534 -8.173 1.00 94.25 112 ARG A O 1
ATOM 862 N N . ARG A 1 113 ? 14.128 5.164 -7.872 1.00 94.19 113 ARG A N 1
ATOM 863 C CA . ARG A 1 113 ? 15.111 6.239 -7.642 1.00 94.19 113 ARG A CA 1
ATOM 864 C C . ARG A 1 113 ? 15.223 7.186 -8.834 1.00 94.19 113 ARG A C 1
ATOM 866 O O . ARG A 1 113 ? 15.320 8.394 -8.642 1.00 94.19 113 ARG A O 1
ATOM 873 N N . ALA A 1 114 ? 15.173 6.659 -10.057 1.00 94.88 114 ALA A N 1
ATOM 874 C CA . ALA A 1 114 ? 15.155 7.487 -11.260 1.00 94.88 114 ALA A CA 1
ATOM 875 C C . ALA A 1 114 ? 13.869 8.330 -11.361 1.00 94.88 114 ALA A C 1
ATOM 877 O O . ALA A 1 114 ? 13.943 9.507 -11.709 1.00 94.88 114 ALA A O 1
ATOM 878 N N . ALA A 1 115 ? 12.709 7.771 -10.990 1.00 94.31 115 ALA A N 1
ATOM 879 C CA . ALA A 1 115 ? 11.450 8.514 -10.918 1.00 94.31 115 ALA A CA 1
ATOM 880 C C . ALA A 1 115 ? 11.534 9.678 -9.922 1.00 94.31 115 ALA A C 1
ATOM 882 O O . ALA A 1 115 ? 11.162 10.797 -10.268 1.00 94.31 115 ALA A O 1
ATOM 883 N N . VAL A 1 116 ? 12.058 9.423 -8.718 1.00 93.69 116 VAL A N 1
ATOM 884 C CA . VAL A 1 116 ? 12.251 10.446 -7.679 1.00 93.69 116 VAL A CA 1
ATOM 885 C C . VAL A 1 116 ? 13.216 11.530 -8.152 1.00 93.69 116 VAL A C 1
ATOM 887 O O . VAL A 1 116 ? 12.907 12.703 -8.001 1.00 93.69 116 VAL A O 1
ATOM 890 N N . ALA A 1 117 ? 14.326 11.171 -8.804 1.00 93.69 117 ALA A N 1
ATOM 891 C CA . ALA A 1 117 ? 15.258 12.156 -9.352 1.00 93.69 117 ALA A CA 1
ATOM 892 C C . ALA A 1 117 ? 14.590 13.088 -10.381 1.00 93.69 117 ALA A C 1
ATOM 894 O O . ALA A 1 117 ? 14.773 14.300 -10.317 1.00 93.69 117 ALA A O 1
ATOM 895 N N . VAL A 1 118 ? 13.763 12.543 -11.284 1.00 94.38 118 VAL A N 1
ATOM 896 C CA . VAL A 1 118 ? 12.991 13.353 -12.246 1.00 94.38 118 VAL A CA 1
ATOM 897 C C . VAL A 1 118 ? 11.980 14.257 -11.538 1.00 94.38 118 VAL A C 1
ATOM 899 O O . VAL A 1 118 ? 11.796 15.403 -11.942 1.00 94.38 118 VAL A O 1
ATOM 902 N N . ILE A 1 119 ? 11.337 13.765 -10.474 1.00 95.06 119 ILE A N 1
ATOM 903 C CA . ILE A 1 119 ? 10.446 14.583 -9.645 1.00 95.06 119 ILE A CA 1
ATOM 904 C C . ILE A 1 119 ? 11.236 15.729 -9.016 1.00 95.06 119 ILE A C 1
ATOM 906 O O . ILE A 1 119 ? 10.821 16.864 -9.168 1.00 95.06 119 ILE A O 1
ATOM 910 N N . SER A 1 120 ? 12.384 15.472 -8.391 1.00 92.56 120 SER A N 1
ATOM 911 C CA . SER A 1 120 ? 13.200 16.516 -7.756 1.00 92.56 120 SER A CA 1
ATOM 912 C C . SER A 1 120 ? 13.680 17.607 -8.721 1.00 92.56 120 SER A C 1
ATOM 914 O O . SER A 1 120 ? 13.896 18.738 -8.296 1.00 92.56 120 SER A O 1
ATOM 916 N N . GLU A 1 121 ? 13.871 17.287 -10.004 1.00 91.75 121 GLU A N 1
ATOM 917 C CA . GLU A 1 121 ? 14.342 18.239 -11.020 1.00 91.75 121 GLU A CA 1
ATOM 918 C C . GLU A 1 121 ? 13.219 19.122 -11.601 1.00 91.75 121 GLU A C 1
ATOM 920 O O . GLU A 1 121 ? 13.495 20.230 -12.063 1.00 91.75 121 GLU A O 1
ATOM 925 N N . GLY A 1 122 ? 11.958 18.670 -11.599 1.00 90.38 122 GLY A N 1
ATOM 926 C CA . GLY A 1 122 ? 10.877 19.392 -12.290 1.00 90.38 122 GLY A CA 1
ATOM 927 C C . GLY A 1 122 ? 9.447 18.943 -11.982 1.00 90.38 122 GLY A C 1
ATOM 928 O O . GLY A 1 122 ? 8.542 19.189 -12.779 1.00 90.38 122 GLY A O 1
ATOM 929 N N . GLY A 1 123 ? 9.231 18.260 -10.863 1.00 92.38 123 GLY A N 1
ATOM 930 C CA . GLY A 1 123 ? 7.936 17.744 -10.440 1.00 92.38 123 GLY A CA 1
ATOM 931 C C . GLY A 1 123 ? 6.988 18.826 -9.929 1.00 92.38 123 GLY A C 1
ATOM 932 O O . GLY A 1 123 ? 7.367 19.936 -9.549 1.00 92.38 123 GLY A O 1
ATOM 933 N N . THR A 1 124 ? 5.707 18.487 -9.882 1.00 94.88 124 THR A N 1
ATOM 934 C CA . THR A 1 124 ? 4.691 19.314 -9.224 1.00 94.88 124 THR A CA 1
ATOM 935 C C . THR A 1 124 ? 4.874 19.309 -7.698 1.00 94.88 124 THR A C 1
ATOM 937 O O . THR A 1 124 ? 5.451 18.367 -7.151 1.00 94.88 124 THR A O 1
ATOM 940 N N . PRO A 1 125 ? 4.341 20.299 -6.955 1.00 95.81 125 PRO A N 1
ATOM 941 C CA . PRO A 1 125 ? 4.374 20.274 -5.488 1.00 95.81 125 PRO A CA 1
ATOM 942 C C . PRO A 1 125 ? 3.783 18.991 -4.886 1.00 95.81 125 PRO A C 1
ATOM 944 O O . PRO A 1 125 ? 4.319 18.455 -3.921 1.00 95.81 125 PRO A O 1
ATOM 947 N N . SER A 1 126 ? 2.723 18.449 -5.495 1.00 95.88 126 SER A N 1
ATOM 948 C CA . SER A 1 126 ? 2.146 17.165 -5.091 1.00 95.88 126 SER A CA 1
ATOM 949 C C . SER A 1 126 ? 3.110 15.995 -5.282 1.00 95.88 126 SER A C 1
ATOM 951 O O . SER A 1 126 ? 3.208 15.149 -4.402 1.00 95.88 126 SER A O 1
ATOM 953 N N . GLU A 1 127 ? 3.836 15.934 -6.401 1.00 96.12 127 GLU A N 1
ATOM 954 C CA . GLU A 1 127 ? 4.812 14.862 -6.631 1.00 96.12 127 GLU A CA 1
ATOM 955 C C . GLU A 1 127 ? 5.988 14.968 -5.662 1.00 96.12 127 GLU A C 1
ATOM 957 O O . GLU A 1 127 ? 6.394 13.953 -5.104 1.00 96.12 127 GLU A O 1
ATOM 962 N N . HIS A 1 128 ? 6.485 16.181 -5.404 1.00 97.44 128 HIS A N 1
ATOM 963 C CA . HIS A 1 128 ? 7.529 16.408 -4.406 1.00 97.44 128 HIS A CA 1
ATOM 964 C C . HIS A 1 128 ? 7.091 15.960 -3.008 1.00 97.44 128 HIS A C 1
ATOM 966 O O . HIS A 1 128 ? 7.839 15.256 -2.333 1.00 97.44 128 HIS A O 1
ATOM 972 N N . PHE A 1 129 ? 5.872 16.319 -2.587 1.00 97.88 129 PHE A N 1
ATOM 973 C CA . PHE A 1 129 ? 5.330 15.899 -1.294 1.00 97.88 129 PHE A CA 1
ATOM 974 C C . PHE A 1 129 ? 5.248 14.374 -1.192 1.00 97.88 129 PHE A C 1
ATOM 976 O O . PHE A 1 129 ? 5.720 13.788 -0.221 1.00 97.88 129 PHE A O 1
ATOM 983 N N . LEU A 1 130 ? 4.672 13.723 -2.207 1.00 97.12 130 LEU A N 1
ATOM 984 C CA . LEU A 1 130 ? 4.517 12.271 -2.222 1.00 97.12 130 LEU A CA 1
ATOM 985 C C . LEU A 1 130 ? 5.877 11.559 -2.267 1.00 97.12 130 LEU A C 1
ATOM 987 O O . LEU A 1 130 ? 6.047 10.554 -1.585 1.00 97.12 130 LEU A O 1
ATOM 991 N N . ALA A 1 131 ? 6.857 12.083 -3.008 1.00 96.50 131 ALA A N 1
ATOM 992 C CA . ALA A 1 131 ? 8.222 11.563 -2.995 1.00 96.50 131 ALA A CA 1
ATOM 993 C C . ALA A 1 131 ? 8.853 11.673 -1.596 1.00 96.50 131 ALA A C 1
ATOM 995 O O . ALA A 1 131 ? 9.336 10.670 -1.077 1.00 96.50 131 ALA A O 1
ATOM 996 N N . ALA A 1 132 ? 8.764 12.837 -0.942 1.00 97.50 132 ALA A N 1
ATOM 997 C CA . ALA A 1 132 ? 9.277 13.036 0.415 1.00 97.50 132 ALA A CA 1
ATOM 998 C C . ALA A 1 132 ? 8.596 12.117 1.445 1.00 97.50 132 ALA A C 1
ATOM 1000 O O . ALA A 1 132 ? 9.269 11.524 2.289 1.00 97.50 132 ALA A O 1
ATOM 1001 N N . LEU A 1 133 ? 7.274 11.942 1.344 1.00 97.31 133 LEU A N 1
ATOM 1002 C CA . LEU A 1 133 ? 6.507 11.019 2.181 1.00 97.31 133 LEU A CA 1
ATOM 1003 C C . LEU A 1 133 ? 7.001 9.575 2.011 1.00 97.31 133 LEU A C 1
ATOM 1005 O O . LEU A 1 133 ? 7.234 8.885 3.006 1.00 97.31 133 LEU A O 1
ATOM 1009 N N . HIS A 1 134 ? 7.190 9.123 0.767 1.00 95.50 134 HIS A N 1
ATOM 1010 C CA . HIS A 1 134 ? 7.607 7.747 0.465 1.00 95.50 134 HIS A CA 1
ATOM 1011 C C . HIS A 1 134 ? 9.101 7.480 0.689 1.00 95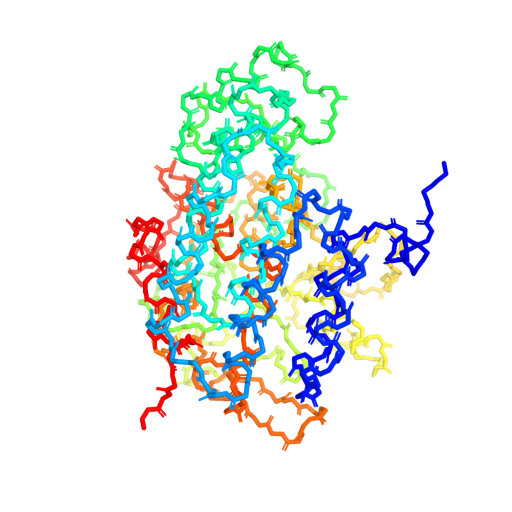.50 134 HIS A C 1
ATOM 1013 O O . HIS A 1 134 ? 9.476 6.326 0.895 1.00 95.50 134 HIS A O 1
ATOM 1019 N N . ASP A 1 135 ? 9.928 8.526 0.744 1.00 95.00 135 ASP A N 1
ATOM 1020 C CA . ASP A 1 135 ? 11.321 8.480 1.210 1.00 95.00 135 ASP A CA 1
ATOM 1021 C C . ASP A 1 135 ? 11.450 8.655 2.740 1.00 95.00 135 ASP A C 1
ATOM 1023 O O . ASP A 1 135 ? 12.559 8.742 3.265 1.00 95.00 135 ASP A O 1
ATOM 1027 N N . ARG A 1 136 ? 10.325 8.679 3.473 1.00 96.31 136 ARG A N 1
ATOM 1028 C CA . ARG A 1 136 ? 10.260 8.848 4.940 1.00 96.31 136 ARG A CA 1
ATOM 1029 C C . ARG A 1 136 ? 10.920 10.141 5.444 1.00 96.31 136 ARG A C 1
ATOM 1031 O O . ARG A 1 136 ? 11.404 10.209 6.572 1.00 96.31 136 ARG A O 1
ATOM 1038 N N . ASN A 1 137 ? 10.920 11.192 4.626 1.00 97.44 137 ASN A N 1
ATOM 1039 C CA . ASN A 1 137 ? 11.482 12.494 4.967 1.00 97.44 137 ASN A CA 1
ATOM 1040 C C . ASN A 1 137 ? 10.391 13.438 5.498 1.00 97.44 137 ASN A C 1
ATOM 1042 O O . ASN A 1 137 ? 9.835 14.251 4.755 1.00 97.44 137 ASN A O 1
ATOM 1046 N N . LEU A 1 138 ? 10.085 13.315 6.794 1.00 98.38 138 LEU A N 1
ATOM 1047 C CA . LEU A 1 138 ? 9.041 14.100 7.463 1.00 98.38 138 LEU A CA 1
ATOM 1048 C C . LEU A 1 138 ? 9.275 15.612 7.331 1.00 98.38 138 LEU A C 1
ATOM 1050 O O . LEU A 1 138 ? 8.355 16.345 6.977 1.00 98.38 138 LEU A O 1
ATOM 1054 N N . THR A 1 139 ? 10.506 16.072 7.566 1.00 98.31 139 THR A N 1
ATOM 1055 C CA . THR A 1 139 ? 10.864 17.497 7.510 1.00 98.31 139 THR A CA 1
ATOM 1056 C C . THR A 1 139 ? 10.561 18.100 6.142 1.00 98.31 139 THR A C 1
ATOM 1058 O O . THR A 1 139 ? 9.941 19.158 6.048 1.00 98.31 139 THR A O 1
ATOM 1061 N N . GLU A 1 140 ? 10.964 17.418 5.071 1.00 98.31 140 GLU A N 1
ATOM 1062 C CA . GLU A 1 140 ? 10.721 17.897 3.713 1.00 98.31 140 GLU A CA 1
ATOM 1063 C C . GLU A 1 140 ? 9.234 17.829 3.343 1.00 98.31 140 GLU A C 1
ATOM 1065 O O . GLU A 1 140 ? 8.706 18.763 2.738 1.00 98.31 140 GLU A O 1
ATOM 1070 N N . ALA A 1 141 ? 8.529 16.773 3.758 1.00 98.38 141 ALA A N 1
ATOM 1071 C CA . ALA A 1 141 ? 7.093 16.645 3.530 1.00 98.38 141 ALA A CA 1
ATOM 1072 C C . ALA A 1 141 ? 6.296 17.780 4.209 1.00 98.38 141 ALA A C 1
ATOM 1074 O O . ALA A 1 141 ? 5.419 18.367 3.569 1.00 98.38 141 ALA A O 1
ATOM 1075 N N . ILE A 1 142 ? 6.637 18.141 5.455 1.00 98.50 142 ILE A N 1
ATOM 1076 C CA . ILE A 1 142 ? 6.061 19.2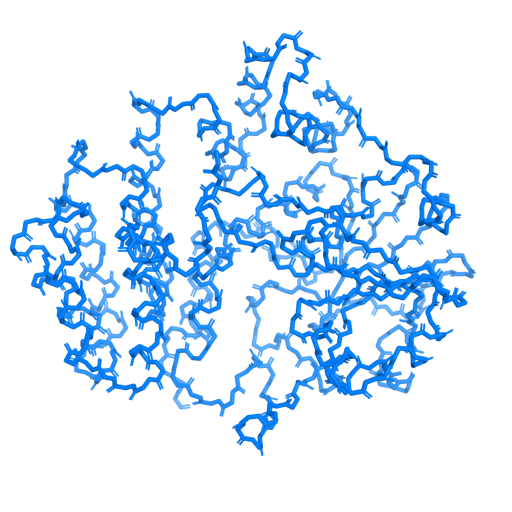96 6.168 1.00 98.50 142 ILE A CA 1
ATOM 1077 C C . ILE A 1 142 ? 6.346 20.584 5.400 1.00 98.50 142 ILE A C 1
ATOM 1079 O O . ILE A 1 142 ? 5.415 21.306 5.043 1.00 98.50 142 ILE A O 1
ATOM 1083 N N . ARG A 1 143 ? 7.618 20.832 5.065 1.00 98.19 143 ARG A N 1
ATOM 1084 C CA . ARG A 1 143 ? 8.042 22.044 4.356 1.00 98.19 143 ARG A CA 1
ATOM 1085 C C . ARG A 1 143 ? 7.278 22.233 3.042 1.00 98.19 143 ARG A C 1
ATOM 1087 O O . ARG A 1 143 ? 6.883 23.350 2.707 1.00 98.19 143 ARG A O 1
ATOM 1094 N N . ILE A 1 144 ? 7.078 21.166 2.268 1.00 98.12 144 ILE A N 1
ATOM 1095 C CA . ILE A 1 144 ? 6.334 21.229 1.002 1.00 98.12 144 ILE A CA 1
ATOM 1096 C C . ILE A 1 144 ? 4.848 21.504 1.253 1.00 98.12 144 ILE A C 1
ATOM 1098 O O . ILE A 1 144 ? 4.263 22.343 0.560 1.00 98.12 144 ILE A O 1
ATOM 1102 N N . TRP A 1 145 ? 4.238 20.826 2.230 1.00 98.12 145 TRP A N 1
ATOM 1103 C CA . TRP A 1 145 ? 2.827 21.015 2.573 1.00 98.12 145 TRP A CA 1
ATOM 1104 C C . TRP A 1 145 ? 2.542 22.454 3.019 1.00 98.12 145 TRP A C 1
ATOM 1106 O O . TRP A 1 145 ? 1.625 23.087 2.493 1.00 98.12 145 TRP A O 1
ATOM 1116 N N . GLU A 1 146 ? 3.364 23.008 3.911 1.00 96.81 146 GLU A N 1
ATOM 1117 C CA . GLU A 1 146 ? 3.223 24.379 4.412 1.00 96.81 146 GLU A CA 1
ATOM 1118 C C . GLU A 1 146 ? 3.385 25.408 3.291 1.00 96.81 146 GLU A C 1
ATOM 1120 O O . GLU A 1 146 ? 2.520 26.264 3.112 1.00 96.81 146 GLU A O 1
ATOM 1125 N N . ASN A 1 147 ? 4.434 25.282 2.470 1.00 96.88 147 ASN A N 1
ATOM 1126 C CA . ASN A 1 147 ? 4.676 26.206 1.357 1.00 96.88 147 ASN A CA 1
ATOM 1127 C C . ASN A 1 147 ? 3.575 26.158 0.291 1.00 96.88 147 ASN A C 1
ATOM 1129 O O . ASN A 1 147 ? 3.316 27.159 -0.373 1.00 96.88 147 ASN A O 1
ATOM 1133 N N . THR A 1 148 ? 2.939 24.999 0.104 1.00 96.88 148 THR A N 1
ATOM 1134 C CA . THR A 1 148 ? 1.902 24.836 -0.922 1.00 96.88 148 THR A CA 1
ATOM 1135 C C . THR A 1 148 ? 0.523 25.273 -0.435 1.00 96.88 148 THR A C 1
ATOM 1137 O O . THR A 1 148 ? -0.275 25.775 -1.225 1.00 96.88 148 THR A O 1
ATOM 1140 N N . THR A 1 149 ? 0.216 25.064 0.845 1.00 96.06 149 THR A N 1
ATOM 1141 C CA . THR A 1 149 ? -1.131 25.285 1.397 1.00 96.06 149 THR A CA 1
ATOM 1142 C C . THR A 1 149 ? -1.253 26.562 2.223 1.00 96.06 149 THR A C 1
ATOM 1144 O O . THR A 1 149 ? -2.368 27.019 2.462 1.00 96.06 149 THR A O 1
ATOM 1147 N N . GLY A 1 150 ? -0.143 27.128 2.708 1.00 89.81 150 GLY A N 1
ATOM 1148 C CA . GLY A 1 150 ? -0.170 28.197 3.708 1.00 89.81 150 GLY A CA 1
ATOM 1149 C C . GLY A 1 150 ? -0.908 27.796 4.992 1.00 89.81 150 GLY A C 1
ATOM 1150 O O . GLY A 1 150 ? -1.461 28.658 5.668 1.00 89.81 150 GLY A O 1
ATOM 1151 N N . GLY A 1 151 ? -0.997 26.492 5.280 1.00 82.69 151 GLY A N 1
ATOM 1152 C CA . GLY A 1 151 ? -1.775 25.934 6.387 1.00 82.69 151 GLY A CA 1
ATOM 1153 C C . GLY A 1 151 ? -3.268 25.731 6.101 1.00 82.69 151 GLY A C 1
ATOM 1154 O O . GLY A 1 151 ? -3.974 25.224 6.965 1.00 82.69 151 GLY A O 1
ATOM 1155 N N . ASN A 1 152 ? -3.767 26.082 4.908 1.00 87.31 152 ASN A N 1
ATOM 1156 C CA . ASN A 1 152 ? -5.171 25.902 4.534 1.00 87.31 152 ASN A CA 1
ATOM 1157 C C . ASN A 1 152 ? -5.308 25.024 3.272 1.00 87.31 152 ASN A C 1
ATOM 1159 O O . ASN A 1 152 ? -5.055 25.484 2.152 1.00 87.31 152 ASN A O 1
ATOM 1163 N N . PRO A 1 153 ? -5.695 23.744 3.404 1.00 89.12 153 PRO A N 1
ATOM 1164 C CA . PRO A 1 153 ? -5.727 22.833 2.270 1.00 89.12 153 PRO A CA 1
ATOM 1165 C C . PRO A 1 153 ? -6.905 23.121 1.330 1.00 89.12 153 PRO A C 1
ATOM 1167 O O . PRO A 1 153 ? -8.048 22.759 1.589 1.00 89.12 153 PRO A O 1
ATOM 1170 N N . GLY A 1 154 ? -6.610 23.688 0.159 1.00 85.25 154 GLY A N 1
ATOM 1171 C CA . GLY A 1 154 ? -7.607 23.951 -0.890 1.00 85.25 154 GLY A CA 1
ATOM 1172 C C . GLY A 1 154 ? -8.025 22.735 -1.735 1.00 85.25 154 GLY A C 1
ATOM 1173 O O . GLY A 1 154 ? -8.800 22.889 -2.677 1.00 85.25 154 GLY A O 1
ATOM 1174 N N . SER A 1 155 ? -7.502 21.529 -1.469 1.00 93.56 155 SER A N 1
ATOM 1175 C CA . SER A 1 155 ? -7.837 20.315 -2.235 1.00 93.56 155 SER A CA 1
ATOM 1176 C C . SER A 1 155 ? -7.860 19.054 -1.360 1.00 93.56 155 SER A C 1
ATOM 1178 O O . SER A 1 155 ? -7.147 19.021 -0.355 1.00 93.56 155 SER A O 1
ATOM 1180 N N . PRO A 1 156 ? -8.582 17.984 -1.761 1.00 93.50 156 PRO A N 1
ATOM 1181 C CA . PRO A 1 156 ? -8.641 16.735 -0.996 1.00 93.50 156 PRO A CA 1
ATOM 1182 C C . PRO A 1 156 ? -7.273 16.098 -0.724 1.00 93.50 156 PRO A C 1
ATOM 1184 O O . PRO A 1 156 ? -7.040 15.619 0.377 1.00 93.50 156 PRO A O 1
ATOM 1187 N N . LEU A 1 157 ? -6.349 16.150 -1.694 1.00 94.81 157 LEU A N 1
ATOM 1188 C CA . LEU A 1 157 ? -4.979 15.658 -1.508 1.00 94.81 157 LEU A CA 1
ATOM 1189 C C . LEU A 1 157 ? -4.296 16.376 -0.343 1.00 94.81 157 LEU A C 1
ATOM 1191 O O . LEU A 1 157 ? -3.713 15.734 0.520 1.00 94.81 157 LEU A O 1
ATOM 1195 N N . TRP A 1 158 ? -4.361 17.707 -0.334 1.00 97.19 158 TRP A N 1
ATOM 1196 C CA . TRP A 1 158 ? -3.688 18.517 0.677 1.00 97.19 158 TRP A CA 1
ATOM 1197 C C . TRP A 1 158 ? -4.347 18.409 2.054 1.00 97.19 158 TRP A C 1
ATOM 1199 O O . TRP A 1 158 ? -3.654 18.541 3.060 1.00 97.19 158 TRP A O 1
ATOM 1209 N N . ALA A 1 159 ? -5.653 18.132 2.104 1.00 96.06 159 ALA A N 1
ATOM 1210 C CA . ALA A 1 159 ? -6.365 17.855 3.348 1.00 96.06 159 ALA A CA 1
ATOM 1211 C C . ALA A 1 159 ? -5.921 16.512 3.952 1.00 96.06 159 ALA A C 1
ATOM 1213 O O . ALA A 1 159 ? -5.512 16.466 5.110 1.00 96.06 159 ALA A O 1
ATOM 1214 N N . ASP A 1 160 ? -5.876 15.446 3.143 1.00 96.19 160 ASP A N 1
ATOM 1215 C CA . ASP A 1 160 ? -5.354 14.148 3.585 1.00 96.19 160 ASP A CA 1
ATOM 1216 C C . ASP A 1 160 ? -3.868 14.219 3.943 1.00 96.19 160 ASP A C 1
ATOM 1218 O O . ASP A 1 160 ? -3.458 13.651 4.951 1.00 96.19 160 ASP A O 1
ATOM 1222 N N . ALA A 1 161 ? -3.066 14.956 3.171 1.00 97.88 161 ALA A N 1
ATOM 1223 C CA . ALA A 1 161 ? -1.661 15.202 3.478 1.00 97.88 161 ALA A CA 1
ATOM 1224 C C . ALA A 1 161 ? -1.492 15.918 4.825 1.00 97.88 161 ALA A C 1
ATOM 1226 O O . ALA A 1 161 ? -0.647 15.521 5.621 1.00 97.88 161 ALA A O 1
ATOM 1227 N N . GLY A 1 162 ? -2.321 16.930 5.102 1.00 98.06 162 GLY A N 1
ATOM 1228 C CA . GLY A 1 162 ? -2.304 17.660 6.368 1.00 98.06 162 GLY A CA 1
ATOM 1229 C C . GLY A 1 162 ? -2.638 16.758 7.552 1.00 98.06 162 GLY A C 1
ATOM 1230 O O . GLY A 1 162 ? -1.904 16.766 8.538 1.00 98.06 162 GLY A O 1
ATOM 1231 N N . HIS A 1 163 ? -3.683 15.933 7.430 1.00 97.88 163 HIS A N 1
ATOM 1232 C CA . HIS A 1 163 ? -4.063 14.983 8.483 1.00 97.88 163 HIS A CA 1
ATOM 1233 C C . HIS A 1 163 ? -2.994 13.919 8.701 1.00 97.88 163 HIS A C 1
ATOM 1235 O O . HIS A 1 163 ? -2.652 13.581 9.829 1.00 97.88 163 HIS A O 1
ATOM 1241 N N . TYR A 1 164 ? -2.418 13.415 7.613 1.00 98.38 164 TYR A N 1
ATOM 1242 C CA . TYR A 1 164 ? -1.348 12.434 7.681 1.00 98.38 164 TYR A CA 1
ATOM 1243 C C . TYR A 1 164 ? -0.098 12.995 8.370 1.00 98.38 164 TYR A C 1
ATOM 1245 O O . TYR A 1 164 ? 0.476 12.326 9.226 1.00 98.38 164 TYR A O 1
ATOM 1253 N N . LEU A 1 165 ? 0.309 14.226 8.041 1.00 98.50 165 LEU A N 1
ATOM 1254 C CA . LEU A 1 165 ? 1.421 14.908 8.709 1.00 98.50 165 LEU A CA 1
ATOM 1255 C C . LEU A 1 165 ? 1.128 15.182 10.186 1.00 98.50 165 LEU A C 1
ATOM 1257 O O . LEU A 1 165 ? 2.031 15.027 11.006 1.00 98.50 165 LEU A O 1
ATOM 1261 N N . PHE A 1 166 ? -0.117 15.523 10.533 1.00 98.12 166 PHE A N 1
ATOM 1262 C CA . PHE A 1 166 ? -0.543 15.672 11.926 1.00 98.12 166 PHE A CA 1
ATOM 1263 C C . PHE A 1 166 ? -0.301 14.386 12.713 1.00 98.12 166 PHE A C 1
ATOM 1265 O O . PHE A 1 166 ? 0.326 14.423 13.767 1.00 98.12 166 PHE A O 1
ATOM 1272 N N . LEU A 1 167 ? -0.694 13.237 12.165 1.00 98.00 167 LEU A N 1
ATOM 1273 C CA . LEU A 1 167 ? -0.450 11.943 12.799 1.00 98.00 167 LEU A CA 1
ATOM 1274 C C . LEU A 1 167 ? 1.046 11.581 12.833 1.00 98.00 167 LEU A C 1
ATOM 1276 O O . LEU A 1 167 ? 1.570 11.231 13.885 1.00 98.00 167 LEU A O 1
ATOM 1280 N N . TRP A 1 168 ? 1.754 11.688 11.704 1.00 98.31 168 TRP A N 1
ATOM 1281 C CA . TRP A 1 168 ? 3.167 11.294 11.600 1.00 98.31 168 TRP A CA 1
ATOM 1282 C C . TRP A 1 168 ? 4.094 12.172 12.453 1.00 98.31 168 TRP A C 1
ATOM 1284 O O . TRP A 1 168 ? 5.074 11.685 13.009 1.00 98.31 168 TRP A O 1
ATOM 1294 N N . SER A 1 169 ? 3.783 13.457 12.604 1.00 98.12 169 SER A N 1
ATOM 1295 C CA . SER A 1 169 ? 4.561 14.368 13.448 1.00 98.12 169 SER A CA 1
ATOM 1296 C C . SER A 1 169 ? 4.195 14.296 14.933 1.00 98.12 169 SER A C 1
ATOM 1298 O O . SER A 1 169 ? 4.777 15.038 15.719 1.00 98.12 169 SER A O 1
ATOM 1300 N N . GLY A 1 170 ? 3.229 13.467 15.342 1.00 96.12 170 GLY A N 1
ATOM 1301 C CA . GLY A 1 170 ? 2.729 13.459 16.719 1.00 96.12 170 GLY A CA 1
ATOM 1302 C C . GLY A 1 170 ? 2.030 14.769 17.109 1.00 96.12 170 GLY A C 1
ATOM 1303 O O . GLY A 1 170 ? 2.147 15.223 18.243 1.00 96.12 170 GLY A O 1
ATOM 1304 N N . GLY A 1 171 ? 1.355 15.413 16.156 1.00 95.69 171 GLY A N 1
ATOM 1305 C CA . GLY A 1 171 ? 0.568 16.633 16.348 1.00 95.69 171 GLY A CA 1
ATOM 1306 C C . GLY A 1 171 ? 1.321 17.955 16.169 1.00 95.69 171 GLY A C 1
ATOM 1307 O O . GLY A 1 171 ? 0.713 19.012 16.315 1.00 95.69 171 GLY A O 1
ATOM 1308 N N . HIS A 1 172 ? 2.616 17.928 15.840 1.00 96.31 172 HIS A N 1
ATOM 1309 C CA . HIS A 1 172 ? 3.447 19.138 15.742 1.00 96.31 172 HIS A CA 1
ATOM 1310 C C . HIS A 1 172 ? 3.287 19.909 14.422 1.00 96.31 172 HIS A C 1
ATOM 1312 O O . HIS A 1 172 ? 3.594 21.099 14.363 1.00 96.31 172 HIS A O 1
ATOM 1318 N N . SER A 1 173 ? 2.860 19.252 13.344 1.00 96.50 173 SER A N 1
ATOM 1319 C CA . SER A 1 173 ? 2.750 19.857 12.010 1.00 96.50 173 SER A CA 1
ATOM 1320 C C . SER A 1 173 ? 1.628 19.223 11.201 1.00 96.50 173 SER A C 1
ATOM 1322 O O . SER A 1 173 ? 1.235 18.096 11.465 1.00 96.50 173 SER A O 1
ATOM 1324 N N . GLY A 1 174 ? 1.132 19.919 10.180 1.00 96.19 174 GLY A N 1
ATOM 1325 C CA . GLY A 1 174 ? -0.060 19.497 9.444 1.00 96.19 174 GLY A CA 1
ATOM 1326 C C . GLY A 1 174 ? -1.347 20.008 10.093 1.00 96.19 174 GLY A C 1
ATOM 1327 O O . GLY A 1 174 ? -1.338 20.976 10.849 1.00 96.19 174 GLY A O 1
ATOM 1328 N N . MET A 1 175 ? -2.472 19.380 9.765 1.00 96.19 175 MET A N 1
ATOM 1329 C CA . MET A 1 175 ? -3.796 19.806 10.217 1.00 96.19 175 MET A CA 1
ATOM 1330 C C . MET A 1 175 ? -4.684 18.588 10.431 1.00 96.19 175 MET A C 1
ATOM 1332 O O . MET A 1 175 ? -4.885 17.808 9.502 1.00 96.19 175 MET A O 1
ATOM 1336 N N . SER A 1 176 ? -5.231 18.4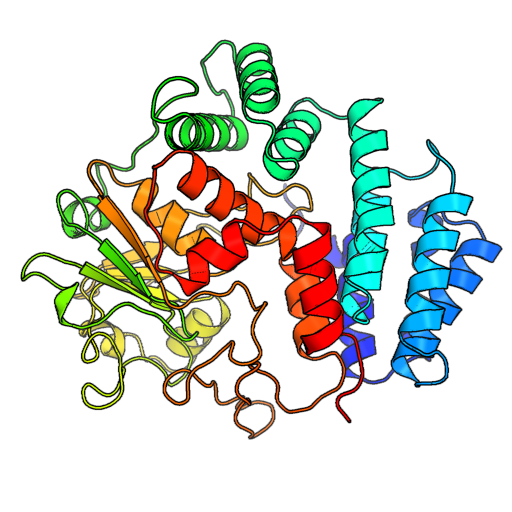33 11.635 1.00 94.81 176 SER A N 1
ATOM 1337 C CA . SER A 1 176 ? -6.167 17.352 11.926 1.00 94.81 176 SER A CA 1
ATOM 1338 C C . SER A 1 176 ? -7.467 17.512 11.131 1.00 94.81 176 SER A C 1
ATOM 1340 O O . SER A 1 176 ? -7.992 18.609 10.938 1.00 94.81 176 SER A O 1
ATOM 1342 N N . GLN A 1 177 ? -7.988 16.391 10.645 1.00 93.06 177 GLN A N 1
ATOM 1343 C CA . GLN A 1 177 ? -9.213 16.300 9.864 1.00 93.06 177 GLN A CA 1
ATOM 1344 C C . GLN A 1 177 ? -9.942 15.001 10.219 1.00 93.06 177 GLN A C 1
ATOM 1346 O O . GLN A 1 177 ? -9.981 14.046 9.437 1.00 93.06 177 GLN A O 1
ATOM 1351 N N . PHE A 1 178 ? -10.484 14.975 11.432 1.00 93.44 178 PHE A N 1
ATOM 1352 C CA . PHE A 1 178 ? -11.247 13.844 11.938 1.00 93.44 178 PHE A CA 1
ATOM 1353 C C . PHE A 1 178 ? -12.683 13.814 11.381 1.00 93.44 178 PHE A C 1
ATOM 1355 O O . PHE A 1 178 ? -13.282 14.854 11.114 1.00 93.44 178 PHE A O 1
ATOM 1362 N N . ASP A 1 179 ? -13.233 12.612 11.224 1.00 87.38 179 ASP A N 1
ATOM 1363 C CA . ASP A 1 179 ? -14.640 12.319 10.940 1.00 87.38 179 ASP A CA 1
ATOM 1364 C C . ASP A 1 179 ? -15.358 12.082 12.281 1.00 87.38 179 ASP A C 1
ATOM 1366 O O . ASP A 1 179 ? -15.268 11.003 12.871 1.00 87.38 179 ASP A O 1
ATOM 1370 N N . THR A 1 180 ? -16.019 13.116 12.807 1.00 84.75 180 THR A N 1
ATOM 1371 C CA . THR A 1 180 ? -16.696 13.090 14.121 1.00 84.75 180 THR A CA 1
ATOM 1372 C C . THR A 1 180 ? -18.176 12.723 14.045 1.00 84.75 180 THR A C 1
ATOM 1374 O O . THR A 1 180 ? -18.765 12.315 15.044 1.00 84.75 180 THR A O 1
ATOM 1377 N N . ASP A 1 181 ? -18.794 12.854 12.870 1.00 78.12 181 ASP A N 1
ATOM 1378 C CA . ASP A 1 181 ? -20.257 12.933 12.760 1.00 78.12 181 ASP A CA 1
ATOM 1379 C C . ASP A 1 181 ? -20.893 11.672 12.152 1.00 78.12 181 ASP A C 1
ATOM 1381 O O . ASP A 1 181 ? -22.112 11.602 11.974 1.00 78.12 181 ASP A O 1
ATOM 1385 N N . SER A 1 182 ? -20.091 10.649 11.847 1.00 86.06 182 SER A N 1
ATOM 1386 C CA . SER A 1 182 ? -20.574 9.386 11.284 1.00 86.06 182 SER A CA 1
ATOM 1387 C C . SER A 1 182 ? -21.001 8.367 12.350 1.00 86.06 182 SER A C 1
ATOM 1389 O O . SER A 1 182 ? -20.482 8.333 13.465 1.00 86.06 182 SER A O 1
ATOM 1391 N N . GLU A 1 183 ? -21.929 7.467 11.998 1.00 89.94 183 GLU A N 1
ATOM 1392 C CA . GLU A 1 183 ? -22.287 6.318 12.851 1.00 89.94 183 GLU A CA 1
ATOM 1393 C C . GLU A 1 183 ? -21.064 5.460 13.189 1.00 89.94 183 GLU A C 1
ATOM 1395 O O . GLU A 1 183 ? -20.926 4.991 14.312 1.00 89.94 183 GLU A O 1
ATOM 1400 N N . PHE A 1 184 ? -20.138 5.323 12.239 1.00 93.00 184 PHE A N 1
ATOM 1401 C CA . PHE A 1 184 ? -18.866 4.643 12.450 1.00 93.00 184 PHE A CA 1
ATOM 1402 C C . PHE A 1 184 ? -18.008 5.333 13.515 1.00 93.00 184 PHE A C 1
ATOM 1404 O O . PHE A 1 184 ? -17.490 4.664 14.404 1.00 93.00 184 PHE A O 1
ATOM 1411 N N . SER A 1 185 ? -17.919 6.666 13.478 1.00 92.94 185 SER A N 1
ATOM 1412 C CA . SER A 1 185 ? -17.223 7.438 14.509 1.00 92.94 185 SER A CA 1
ATOM 1413 C C . SER A 1 185 ? -17.793 7.150 15.899 1.00 92.94 185 SER A C 1
ATOM 1415 O O . SER A 1 185 ? -17.032 6.934 16.833 1.00 92.94 185 SER A O 1
ATOM 1417 N N . ARG A 1 186 ? -19.119 7.016 16.039 1.00 92.12 186 ARG A N 1
ATOM 1418 C CA . ARG A 1 186 ? -19.757 6.659 17.323 1.00 92.12 186 ARG A CA 1
ATOM 1419 C C . ARG A 1 186 ? -19.437 5.242 17.802 1.00 92.12 186 ARG A C 1
ATOM 1421 O O . ARG A 1 186 ? -19.407 5.029 19.008 1.00 92.12 186 ARG A O 1
ATOM 1428 N N . VAL A 1 187 ? -19.230 4.295 16.885 1.00 92.62 187 VAL A N 1
ATOM 1429 C CA . VAL A 1 187 ? -18.836 2.917 17.226 1.00 92.62 187 VAL A CA 1
ATOM 1430 C C . VAL A 1 187 ? -17.396 2.877 17.734 1.00 92.62 187 VAL A C 1
ATOM 1432 O O . VAL A 1 187 ? -17.113 2.193 18.708 1.00 92.62 187 VAL A O 1
ATOM 1435 N N . VAL A 1 188 ? -16.485 3.599 17.076 1.00 94.50 188 VAL A N 1
ATOM 1436 C CA . VAL A 1 188 ? -15.038 3.424 17.283 1.00 94.50 188 VAL A CA 1
ATOM 1437 C C . VAL A 1 188 ? -14.431 4.449 18.243 1.00 94.50 188 VAL A C 1
ATOM 1439 O O . VAL A 1 188 ? -13.469 4.130 18.939 1.00 94.50 188 VAL A O 1
ATOM 1442 N N . SER A 1 189 ? -14.971 5.670 18.306 1.00 92.62 189 SER A N 1
ATOM 1443 C CA . SER A 1 189 ? -14.425 6.732 19.165 1.00 92.62 189 SER A CA 1
ATOM 1444 C C . SER A 1 189 ? -14.319 6.261 20.612 1.00 92.62 189 SER A C 1
ATOM 1446 O O . SER A 1 189 ? -15.205 5.560 21.103 1.00 92.62 189 SER A O 1
ATOM 1448 N N . ASN A 1 190 ? -13.261 6.687 21.303 1.00 89.25 190 ASN A N 1
ATOM 1449 C CA . ASN A 1 190 ? -12.989 6.357 22.707 1.00 89.25 190 ASN A CA 1
ATOM 1450 C C . ASN A 1 190 ? -12.739 4.869 23.015 1.00 89.25 190 ASN A C 1
ATOM 1452 O O . ASN A 1 190 ? -12.635 4.507 24.187 1.00 89.25 190 ASN A O 1
ATOM 1456 N N . HIS A 1 191 ? -12.594 4.011 22.002 1.00 92.50 191 HIS A N 1
ATOM 1457 C CA . HIS A 1 191 ? -12.235 2.608 22.194 1.00 92.50 191 HIS A CA 1
ATOM 1458 C C . HIS A 1 191 ? -10.808 2.339 21.697 1.00 92.50 191 HIS A C 1
ATOM 1460 O O . HIS A 1 191 ? -10.413 2.831 20.633 1.00 92.50 191 HIS A O 1
ATOM 1466 N N . PRO A 1 192 ? -10.008 1.536 22.425 1.00 95.88 192 PRO A N 1
ATOM 1467 C CA . PRO A 1 192 ? -8.814 0.953 21.841 1.00 95.88 192 PRO A CA 1
ATOM 1468 C C . PRO A 1 192 ? -9.221 0.001 20.710 1.00 95.88 192 PRO A C 1
ATOM 1470 O O . PRO A 1 192 ? -10.196 -0.740 20.827 1.00 95.88 192 PRO A O 1
ATOM 1473 N N . ALA A 1 193 ? -8.464 0.007 19.618 1.00 97.69 193 ALA A N 1
ATOM 1474 C CA . ALA A 1 193 ? -8.707 -0.849 18.468 1.00 97.69 193 ALA A CA 1
ATOM 1475 C C . ALA A 1 193 ? -7.459 -1.668 18.124 1.00 97.69 193 ALA A C 1
ATOM 1477 O O . ALA A 1 193 ? -6.341 -1.149 18.112 1.00 97.69 193 ALA A O 1
ATOM 1478 N N . ILE A 1 194 ? -7.654 -2.943 17.791 1.00 98.44 194 ILE A N 1
ATOM 1479 C CA . ILE A 1 194 ? -6.623 -3.809 17.215 1.00 98.44 194 ILE A CA 1
ATOM 1480 C C . ILE A 1 194 ? -6.968 -4.066 15.752 1.00 98.44 194 ILE A C 1
ATOM 1482 O O . ILE A 1 194 ? -8.003 -4.656 15.454 1.00 98.44 194 ILE A O 1
ATOM 1486 N N . VAL A 1 195 ? -6.091 -3.678 14.828 1.00 98.31 195 VAL A N 1
ATOM 1487 C CA . VAL A 1 195 ? -6.135 -4.164 13.443 1.00 98.31 195 VAL A CA 1
ATOM 1488 C C . VAL A 1 195 ? -5.342 -5.457 13.376 1.00 98.31 195 VAL A C 1
ATOM 1490 O O . VAL A 1 195 ? -4.131 -5.455 13.585 1.00 98.31 195 VAL A O 1
ATOM 1493 N N . MET A 1 196 ? -6.028 -6.551 13.057 1.00 97.06 196 MET A N 1
ATOM 1494 C CA . MET A 1 196 ? -5.430 -7.876 12.962 1.00 97.06 196 MET A CA 1
ATOM 1495 C C . MET A 1 196 ? -5.403 -8.344 11.504 1.00 97.06 196 MET A C 1
ATOM 1497 O O . MET A 1 196 ? -6.439 -8.533 10.858 1.00 97.06 196 MET A O 1
ATOM 1501 N N . GLY A 1 197 ? -4.193 -8.496 10.969 1.00 94.56 197 GLY A N 1
ATOM 1502 C CA . GLY A 1 197 ? -3.952 -9.073 9.655 1.00 94.56 197 GLY A CA 1
ATOM 1503 C C . GLY A 1 197 ? -3.883 -10.610 9.672 1.00 94.56 197 GLY A C 1
ATOM 1504 O O . GLY A 1 197 ? -4.040 -11.242 10.713 1.00 94.56 197 GLY A O 1
ATOM 1505 N N . PRO A 1 198 ? -3.662 -11.238 8.505 1.00 90.88 198 PRO A N 1
ATOM 1506 C CA . PRO A 1 198 ? -3.702 -12.693 8.363 1.00 90.88 198 PRO A CA 1
ATOM 1507 C C . PRO A 1 198 ? -2.382 -13.419 8.690 1.00 90.88 198 PRO A C 1
ATOM 1509 O O . PRO A 1 198 ? -2.350 -14.651 8.646 1.00 90.88 198 PRO A O 1
ATOM 1512 N N . ALA A 1 199 ? -1.290 -12.698 8.940 1.00 92.44 199 ALA A N 1
ATOM 1513 C CA . ALA A 1 199 ? 0.036 -13.258 9.200 1.00 92.44 199 ALA A CA 1
ATOM 1514 C C . ALA A 1 199 ? 0.205 -13.651 10.688 1.00 92.44 199 ALA A C 1
ATOM 1516 O O . ALA A 1 199 ? -0.659 -13.327 11.506 1.00 92.44 199 ALA A O 1
ATOM 1517 N N . PRO A 1 200 ? 1.290 -14.358 11.061 1.00 91.25 200 PRO A N 1
ATOM 1518 C CA . PRO A 1 200 ? 1.618 -14.611 12.463 1.00 91.25 200 PRO A CA 1
ATOM 1519 C C . PRO A 1 200 ? 1.727 -13.313 13.268 1.00 91.25 200 PRO A C 1
ATOM 1521 O O . PRO A 1 200 ? 2.102 -12.274 12.723 1.00 91.25 200 PRO A O 1
ATOM 1524 N N . THR A 1 201 ? 1.405 -13.396 14.557 1.00 95.50 201 THR A N 1
ATOM 1525 C CA . THR A 1 201 ? 1.397 -12.262 15.482 1.00 95.50 201 THR A CA 1
ATOM 1526 C C . THR A 1 201 ? 1.887 -12.689 16.858 1.00 95.50 201 THR A C 1
ATOM 1528 O O . THR A 1 201 ? 1.667 -13.832 17.268 1.00 95.50 201 THR A O 1
ATOM 1531 N N . SER A 1 202 ? 2.498 -11.755 17.580 1.00 96.00 202 SER A N 1
ATOM 1532 C CA . SER A 1 202 ? 2.754 -11.875 19.012 1.00 96.00 202 SER A CA 1
ATOM 1533 C C . SER A 1 202 ? 1.563 -11.468 19.889 1.00 96.00 202 SER A C 1
ATOM 1535 O O . SER A 1 202 ? 1.664 -11.596 21.106 1.00 96.00 202 SER A O 1
ATOM 1537 N N . LEU A 1 203 ? 0.473 -10.950 19.309 1.00 96.56 203 LEU A N 1
ATOM 1538 C CA . LEU A 1 203 ? -0.743 -10.604 20.046 1.00 96.56 203 LEU A CA 1
ATOM 1539 C C . LEU A 1 203 ? -1.520 -11.860 20.447 1.00 96.56 203 LEU A C 1
ATOM 1541 O O . LEU A 1 203 ? -1.517 -12.876 19.751 1.00 96.56 203 LEU A O 1
ATOM 1545 N N . THR A 1 204 ? -2.219 -11.767 21.567 1.00 95.62 204 THR A N 1
ATOM 1546 C CA . THR A 1 204 ? -3.003 -12.838 22.175 1.00 95.62 204 THR A CA 1
ATOM 1547 C C . THR A 1 204 ? -4.320 -12.295 22.729 1.00 95.62 204 THR A C 1
ATOM 1549 O O . THR A 1 204 ? -4.544 -11.088 22.801 1.00 95.62 204 THR A O 1
ATOM 1552 N N . THR A 1 205 ? -5.191 -13.174 23.223 1.00 94.81 205 THR A N 1
ATOM 1553 C CA . THR A 1 205 ? -6.408 -12.766 23.941 1.00 94.81 205 THR A CA 1
ATOM 1554 C C . THR A 1 205 ? -6.133 -11.919 25.188 1.00 94.81 205 THR A C 1
ATOM 1556 O O . THR A 1 205 ? -7.053 -11.277 25.675 1.00 94.81 205 THR A O 1
ATOM 1559 N N . GLN A 1 206 ? -4.905 -11.908 25.726 1.00 93.50 206 GLN A N 1
ATOM 1560 C CA . GLN A 1 206 ? -4.537 -11.054 26.866 1.00 93.50 206 GLN A CA 1
ATOM 1561 C C . GLN A 1 206 ? -4.428 -9.573 26.482 1.00 93.50 206 GLN A C 1
ATOM 1563 O O . GLN A 1 206 ? -4.561 -8.710 27.346 1.00 93.50 206 GLN A O 1
ATOM 1568 N N . ASP A 1 207 ? -4.223 -9.282 25.195 1.00 93.62 207 ASP A N 1
ATOM 1569 C CA . ASP A 1 207 ? -4.180 -7.921 24.655 1.00 93.62 207 ASP A CA 1
ATOM 1570 C C . ASP A 1 207 ? -5.592 -7.342 24.437 1.00 93.62 207 ASP A C 1
ATOM 1572 O O . ASP A 1 207 ? -5.763 -6.140 24.213 1.00 93.62 207 ASP A O 1
ATOM 1576 N N . LEU A 1 208 ? -6.627 -8.185 24.536 1.00 92.75 208 LEU A N 1
ATOM 1577 C CA . LEU A 1 208 ? -8.020 -7.759 24.548 1.00 92.75 208 LEU A CA 1
ATOM 1578 C C . LEU A 1 208 ? -8.433 -7.394 25.975 1.00 92.75 208 LEU A C 1
ATOM 1580 O O . LEU A 1 208 ? -8.424 -8.230 26.879 1.00 92.75 208 LEU A O 1
ATOM 1584 N N . ASN A 1 209 ? -8.872 -6.154 26.172 1.00 87.06 209 ASN A N 1
ATOM 1585 C CA . ASN A 1 209 ? -9.697 -5.806 27.322 1.00 87.06 209 ASN A CA 1
ATOM 1586 C C . ASN A 1 209 ? -11.171 -5.751 26.886 1.00 87.06 209 ASN A C 1
ATOM 1588 O O . ASN A 1 209 ? -11.476 -5.776 25.695 1.00 87.06 209 ASN A O 1
ATOM 1592 N N . GLY A 1 210 ? -12.104 -5.670 27.839 1.00 83.12 210 GLY A N 1
ATOM 1593 C CA . GLY A 1 210 ? -13.545 -5.684 27.543 1.00 83.12 210 GLY A CA 1
ATOM 1594 C C . GLY A 1 210 ? -14.064 -4.512 26.691 1.00 83.12 210 GLY A C 1
ATOM 1595 O O . GLY A 1 210 ? -15.242 -4.505 26.355 1.00 83.12 210 GLY A O 1
ATOM 1596 N N . GLN A 1 211 ? -13.220 -3.527 26.371 1.00 90.19 211 GLN A N 1
ATOM 1597 C CA . GLN A 1 211 ? -13.528 -2.367 25.529 1.00 90.19 211 GLN A CA 1
ATOM 1598 C C . GLN A 1 211 ? -12.738 -2.365 24.206 1.00 90.19 211 GLN A C 1
ATOM 1600 O O . GLN A 1 211 ? -12.951 -1.479 23.382 1.00 90.19 211 GLN A O 1
ATOM 1605 N N . THR A 1 212 ? -11.822 -3.316 23.986 1.00 96.12 212 THR A N 1
ATOM 1606 C CA . THR A 1 212 ? -11.006 -3.371 22.767 1.00 96.12 212 THR A CA 1
ATOM 1607 C C . THR A 1 212 ? -11.833 -3.850 21.578 1.00 96.12 212 THR A C 1
ATOM 1609 O O . THR A 1 212 ? -12.316 -4.979 21.574 1.00 96.12 212 THR A O 1
ATOM 1612 N N . LEU A 1 213 ? -11.922 -3.027 20.532 1.00 97.50 213 LEU A N 1
ATOM 1613 C CA . LEU A 1 213 ? -12.522 -3.411 19.255 1.00 97.50 213 LEU A CA 1
ATOM 1614 C C . LEU A 1 213 ? -11.499 -4.132 18.376 1.00 97.50 213 LEU A C 1
ATOM 1616 O O . LEU A 1 213 ? -10.375 -3.661 18.198 1.00 97.50 213 LEU A O 1
ATOM 1620 N N . THR A 1 214 ? -11.891 -5.242 17.756 1.00 98.00 214 THR A N 1
ATOM 1621 C CA . THR A 1 214 ? -11.022 -5.969 16.820 1.00 98.00 214 THR A CA 1
ATOM 1622 C C . THR A 1 214 ? -11.456 -5.745 15.373 1.00 98.00 214 THR A C 1
ATOM 1624 O O . THR A 1 214 ? -12.562 -6.109 14.971 1.00 98.00 214 THR A O 1
ATOM 1627 N N . ALA A 1 215 ? -10.566 -5.176 14.562 1.00 98.38 215 ALA A N 1
ATOM 1628 C CA . ALA A 1 215 ? -10.764 -4.921 13.144 1.00 98.38 215 ALA A CA 1
ATOM 1629 C C . ALA A 1 215 ? -10.051 -5.965 12.275 1.00 98.38 215 ALA A C 1
ATOM 1631 O O . ALA A 1 215 ? -8.842 -6.164 12.404 1.00 98.38 215 ALA A O 1
ATOM 1632 N N . ARG A 1 216 ? -10.772 -6.600 11.341 1.00 97.62 216 ARG A N 1
ATOM 1633 C CA . ARG A 1 216 ? -10.219 -7.636 10.446 1.00 97.62 216 ARG A CA 1
ATOM 1634 C C . ARG A 1 216 ? -10.698 -7.508 9.011 1.00 97.62 216 ARG A C 1
ATOM 1636 O O . ARG A 1 216 ? -11.734 -6.916 8.720 1.00 97.62 216 ARG A O 1
ATOM 1643 N N . VAL A 1 217 ? -9.943 -8.113 8.096 1.00 95.62 217 VAL A N 1
ATOM 1644 C CA . VAL A 1 217 ? -10.336 -8.216 6.688 1.00 95.62 217 VAL A CA 1
ATOM 1645 C C . VAL A 1 217 ? -11.233 -9.429 6.491 1.00 95.62 217 VAL A C 1
ATOM 1647 O O . VAL A 1 217 ? -10.780 -10.560 6.651 1.00 95.62 217 VAL A O 1
ATOM 1650 N N . ILE A 1 218 ? -12.469 -9.200 6.052 1.00 93.88 218 ILE A N 1
ATOM 1651 C CA . ILE A 1 218 ? -13.351 -10.270 5.591 1.00 93.88 218 ILE A CA 1
ATOM 1652 C C . ILE A 1 218 ? -13.116 -10.575 4.111 1.00 93.88 218 ILE A C 1
ATOM 1654 O O . ILE A 1 218 ? -12.848 -9.702 3.269 1.00 93.88 218 ILE A O 1
ATOM 1658 N N . MET A 1 219 ? -13.225 -11.851 3.775 1.00 89.12 219 MET A N 1
ATOM 1659 C CA . MET A 1 219 ? -13.045 -12.364 2.422 1.00 89.12 219 MET A CA 1
ATOM 1660 C C . MET A 1 219 ? -14.199 -13.298 2.070 1.00 89.12 219 MET A C 1
ATOM 1662 O O . MET A 1 219 ? -14.994 -13.672 2.924 1.00 89.12 219 MET A O 1
ATOM 1666 N N . GLN A 1 220 ? -14.295 -13.663 0.792 1.00 83.12 220 GLN A N 1
ATOM 1667 C CA . GLN A 1 220 ? -15.188 -14.736 0.368 1.00 83.12 220 GLN A CA 1
ATOM 1668 C C . GLN A 1 220 ? -14.926 -15.981 1.229 1.00 83.12 220 GLN A C 1
ATOM 1670 O O . GLN A 1 220 ? -13.775 -16.405 1.339 1.00 83.12 220 GLN A O 1
ATOM 1675 N N . ASP A 1 221 ? -15.989 -16.477 1.864 1.00 76.44 221 ASP A N 1
ATOM 1676 C CA . ASP A 1 221 ? -16.017 -17.598 2.818 1.00 76.44 221 ASP A CA 1
ATOM 1677 C C . ASP A 1 221 ? -15.181 -17.434 4.100 1.00 76.44 221 ASP A C 1
ATOM 1679 O O . ASP A 1 221 ? -15.026 -18.385 4.862 1.00 76.44 221 ASP A O 1
ATOM 1683 N N . VAL A 1 222 ? -14.672 -16.231 4.384 1.00 86.12 222 VAL A N 1
ATOM 1684 C CA . VAL A 1 222 ? -13.965 -15.913 5.635 1.00 86.12 222 VAL A CA 1
ATOM 1685 C C . VAL A 1 222 ? -14.662 -14.728 6.292 1.00 86.12 222 VAL A C 1
ATOM 1687 O O . VAL A 1 222 ? -14.326 -13.568 6.037 1.00 86.12 222 VAL A O 1
ATOM 1690 N N . LEU A 1 223 ? -15.670 -15.051 7.104 1.00 89.44 223 LEU A N 1
ATOM 1691 C CA . LEU A 1 223 ? -16.466 -14.103 7.896 1.00 89.44 223 LEU A CA 1
ATOM 1692 C C . LEU A 1 223 ? -16.324 -14.334 9.413 1.00 89.44 223 LEU A C 1
ATOM 1694 O O . LEU A 1 223 ? -16.881 -13.582 10.202 1.00 89.44 223 LEU A O 1
ATOM 1698 N N . SER A 1 224 ? -15.595 -15.368 9.826 1.00 90.62 224 SER A N 1
ATOM 1699 C CA . SER A 1 224 ? -15.364 -15.717 11.229 1.00 90.62 224 SER A CA 1
ATOM 1700 C C . SER A 1 224 ? -14.046 -16.472 11.371 1.00 90.62 224 SER A C 1
ATOM 1702 O O . SER A 1 224 ? -13.578 -17.086 10.410 1.00 90.62 224 SER A O 1
ATOM 1704 N N . TRP A 1 225 ? -13.488 -16.477 12.578 1.00 92.38 225 TRP A N 1
ATOM 1705 C CA . TRP A 1 225 ? -12.239 -17.161 12.912 1.00 92.38 225 TRP A CA 1
ATOM 1706 C C . TRP A 1 225 ? -12.483 -18.133 14.063 1.00 92.38 225 TRP A C 1
ATOM 1708 O O . TRP A 1 225 ? -13.249 -17.826 14.974 1.00 92.38 225 TRP A O 1
ATOM 1718 N N . ASP A 1 226 ? -11.859 -19.307 14.005 1.00 90.62 226 ASP A N 1
ATOM 1719 C CA . ASP A 1 226 ? -12.009 -20.347 15.024 1.00 90.62 226 ASP A CA 1
ATOM 1720 C C . ASP A 1 226 ? -11.375 -19.904 16.358 1.00 90.62 226 ASP A C 1
ATOM 1722 O O . ASP A 1 226 ? -10.154 -19.737 16.411 1.00 90.62 226 ASP A O 1
ATOM 1726 N N . PRO A 1 227 ? -12.155 -19.757 17.448 1.00 92.44 227 PRO A N 1
ATOM 1727 C CA . PRO A 1 227 ? -11.639 -19.307 18.739 1.00 92.44 227 PRO A CA 1
ATOM 1728 C C . PRO A 1 227 ? -10.545 -20.192 19.339 1.00 92.44 227 PRO A C 1
ATOM 1730 O O . PRO A 1 227 ? -9.764 -19.712 20.155 1.00 92.44 227 PRO A O 1
ATOM 1733 N N . ALA A 1 228 ? -10.487 -21.477 18.970 1.00 89.75 228 ALA A N 1
ATOM 1734 C CA . ALA A 1 228 ? -9.495 -22.404 19.508 1.00 89.75 228 ALA A CA 1
ATOM 1735 C C . ALA A 1 228 ? -8.103 -22.218 18.885 1.00 89.75 228 ALA A C 1
ATOM 1737 O O . ALA A 1 228 ? -7.099 -22.581 19.500 1.00 89.75 228 ALA A O 1
ATOM 1738 N N . THR A 1 229 ? -8.039 -21.689 17.662 1.00 89.19 229 THR A N 1
ATOM 1739 C CA . THR A 1 229 ? -6.797 -21.577 16.880 1.00 89.19 229 THR A CA 1
ATOM 1740 C C . THR A 1 229 ? -6.420 -20.139 16.539 1.00 89.19 229 THR A C 1
ATOM 1742 O O . THR A 1 229 ? -5.274 -19.876 16.171 1.00 89.19 229 THR A O 1
ATOM 1745 N N . ASP A 1 230 ? -7.355 -19.200 16.672 1.00 93.00 230 ASP A N 1
ATOM 1746 C CA . ASP A 1 230 ? -7.131 -17.784 16.433 1.00 93.00 230 ASP A CA 1
ATOM 1747 C C . ASP A 1 230 ? -6.468 -17.091 17.641 1.00 93.00 230 ASP A C 1
ATOM 1749 O O . ASP A 1 230 ? -6.950 -17.228 18.768 1.00 93.00 230 ASP A O 1
ATOM 1753 N N . PRO A 1 231 ? -5.405 -16.290 17.435 1.00 93.06 231 PRO A N 1
ATOM 1754 C CA . PRO A 1 231 ? -4.666 -15.648 18.527 1.00 93.06 231 PRO A CA 1
ATOM 1755 C C . PRO A 1 231 ? -5.508 -14.687 19.375 1.00 93.06 231 PRO A C 1
ATOM 1757 O O . PRO A 1 231 ? -5.203 -14.499 20.548 1.00 93.06 231 PRO A O 1
ATOM 1760 N N . LEU A 1 232 ? -6.576 -14.103 18.822 1.00 95.44 232 LEU A N 1
ATOM 1761 C CA . LEU A 1 232 ? -7.477 -13.199 19.544 1.00 95.44 232 LEU A CA 1
ATOM 1762 C C . LEU A 1 232 ? -8.820 -13.875 19.864 1.00 95.44 232 LEU A C 1
ATOM 1764 O O . LEU A 1 232 ? -9.830 -13.195 20.034 1.00 95.44 232 LEU A O 1
ATOM 1768 N N . GLY A 1 233 ? -8.861 -15.211 19.917 1.00 94.12 233 GLY A N 1
ATOM 1769 C CA . GLY A 1 233 ? -10.054 -15.963 20.312 1.00 94.12 233 GLY A CA 1
ATOM 1770 C C . GLY A 1 233 ? -11.238 -15.787 19.359 1.00 94.12 233 GLY A C 1
ATOM 1771 O O . GLY A 1 233 ? -12.388 -15.895 19.777 1.00 94.12 233 GLY A O 1
ATOM 1772 N N . GLY A 1 234 ? -10.973 -15.485 18.086 1.00 94.56 234 GLY A N 1
ATOM 1773 C CA . GLY A 1 234 ? -12.004 -15.292 17.069 1.00 94.56 234 GLY A CA 1
ATOM 1774 C C . GLY A 1 234 ? -12.634 -13.895 17.047 1.00 94.56 234 GLY A C 1
ATOM 1775 O O . GLY A 1 234 ? -13.562 -13.669 16.272 1.00 94.56 234 GLY A O 1
ATOM 1776 N N . ALA A 1 235 ? -12.139 -12.954 17.861 1.00 95.69 235 ALA A N 1
ATOM 1777 C CA . ALA A 1 235 ? -12.703 -11.612 17.981 1.00 95.69 235 ALA A CA 1
ATOM 1778 C C . ALA A 1 235 ? -12.689 -10.835 16.650 1.00 95.69 235 ALA A C 1
ATOM 1780 O O . ALA A 1 235 ? -11.658 -10.741 15.970 1.00 95.69 235 ALA A O 1
ATOM 1781 N N . CYS A 1 236 ? -13.836 -10.248 16.298 1.00 96.69 236 CYS A N 1
ATOM 1782 C CA . CYS A 1 236 ? -13.986 -9.316 15.185 1.00 96.69 236 CYS A CA 1
ATOM 1783 C C . CYS A 1 236 ? -15.253 -8.466 15.350 1.00 96.69 236 CYS A C 1
ATOM 1785 O O . CYS A 1 236 ? -16.364 -8.946 15.142 1.00 96.69 236 CYS A O 1
ATOM 1787 N N . ASP A 1 237 ? -15.069 -7.189 15.667 1.00 97.00 237 ASP A N 1
ATOM 1788 C CA . ASP A 1 237 ? -16.140 -6.198 15.805 1.00 97.00 237 ASP A CA 1
ATOM 1789 C C . ASP A 1 237 ? -16.310 -5.372 14.529 1.00 97.00 237 ASP A C 1
ATOM 1791 O O . ASP A 1 237 ? -17.426 -5.021 14.142 1.00 97.00 237 ASP A O 1
ATOM 1795 N N . LEU A 1 238 ? -15.186 -5.060 13.874 1.00 98.12 238 LEU A N 1
ATOM 1796 C CA . LEU A 1 238 ? -15.116 -4.198 12.698 1.00 98.12 238 LEU A CA 1
ATOM 1797 C C . LEU A 1 238 ? -14.619 -5.011 11.499 1.00 98.12 238 LEU A C 1
ATOM 1799 O O . LEU A 1 238 ? -13.473 -5.464 11.458 1.00 98.12 238 LEU A O 1
ATOM 1803 N N . ALA A 1 239 ? -15.465 -5.182 10.489 1.00 97.56 239 ALA A N 1
ATOM 1804 C CA . ALA A 1 239 ? -15.105 -5.923 9.289 1.00 97.56 239 ALA A CA 1
ATOM 1805 C C . ALA A 1 239 ? -14.710 -4.985 8.147 1.00 97.56 239 ALA A C 1
ATOM 1807 O O . ALA A 1 239 ? -15.366 -3.984 7.867 1.00 97.56 239 ALA A O 1
ATOM 1808 N N . TYR A 1 240 ? -13.657 -5.344 7.422 1.00 97.50 240 TYR A N 1
ATOM 1809 C CA . TYR A 1 240 ? -13.204 -4.611 6.249 1.00 97.50 240 TYR A CA 1
ATOM 1810 C C . TYR A 1 240 ? -13.241 -5.488 5.010 1.00 97.50 240 TYR A C 1
ATOM 1812 O O . TYR A 1 240 ? -12.650 -6.565 4.965 1.00 97.50 240 TYR A O 1
ATOM 1820 N N . ALA A 1 241 ? -13.896 -5.004 3.962 1.00 94.69 241 ALA A N 1
ATOM 1821 C CA . ALA A 1 241 ? -14.101 -5.760 2.737 1.00 94.69 241 ALA A CA 1
ATOM 1822 C C . ALA A 1 241 ? -13.461 -5.073 1.532 1.00 94.69 241 ALA A C 1
ATOM 1824 O O . ALA A 1 241 ? -13.643 -3.882 1.257 1.00 94.69 241 ALA A O 1
ATOM 1825 N N . SER A 1 242 ? -12.729 -5.867 0.753 1.00 91.75 242 SER A N 1
ATOM 1826 C CA . SER A 1 242 ? -12.255 -5.437 -0.557 1.00 91.75 242 SER A CA 1
ATOM 1827 C C . SER A 1 242 ? -13.424 -5.296 -1.542 1.00 91.75 242 SER A C 1
ATOM 1829 O O . SER A 1 242 ? -14.505 -5.849 -1.341 1.00 91.75 242 SER A O 1
ATOM 1831 N N . ARG A 1 243 ? -13.185 -4.632 -2.678 1.00 87.06 243 ARG A N 1
ATOM 1832 C CA . ARG A 1 243 ? -14.158 -4.571 -3.782 1.00 87.06 243 ARG A CA 1
ATOM 1833 C C . ARG A 1 243 ? -14.608 -5.954 -4.266 1.00 87.06 243 ARG A C 1
ATOM 1835 O O . ARG A 1 243 ? -15.765 -6.126 -4.616 1.00 87.06 243 ARG A O 1
ATOM 1842 N N . GLU A 1 244 ? -13.687 -6.914 -4.322 1.00 86.44 244 GLU A N 1
ATOM 1843 C CA . GLU A 1 244 ? -13.987 -8.288 -4.741 1.00 86.44 244 GLU A CA 1
ATOM 1844 C C . GLU A 1 244 ? -14.931 -8.958 -3.738 1.00 86.44 244 GLU A C 1
ATOM 1846 O O . GLU A 1 244 ? -15.966 -9.476 -4.138 1.00 86.44 244 GLU A O 1
ATOM 1851 N N . THR A 1 245 ? -14.634 -8.841 -2.440 1.00 90.38 245 THR A N 1
ATOM 1852 C CA . THR A 1 245 ? -15.499 -9.358 -1.368 1.00 90.38 245 THR A CA 1
ATOM 1853 C C . THR A 1 245 ? -16.883 -8.705 -1.402 1.00 90.38 245 THR A C 1
ATOM 1855 O O . THR A 1 245 ? -17.888 -9.398 -1.309 1.00 90.38 245 THR A O 1
ATOM 1858 N N . ARG A 1 246 ? -16.960 -7.380 -1.594 1.00 91.06 246 ARG A N 1
ATOM 1859 C CA . ARG A 1 246 ? -18.239 -6.661 -1.714 1.00 91.06 246 ARG A CA 1
ATOM 1860 C C . ARG A 1 246 ? -19.066 -7.153 -2.896 1.00 91.06 246 ARG A C 1
ATOM 1862 O O . ARG A 1 246 ? -20.282 -7.263 -2.784 1.00 91.06 246 ARG A O 1
ATOM 1869 N N . ASN A 1 247 ? -18.424 -7.368 -4.043 1.00 89.06 247 ASN A N 1
ATOM 1870 C CA . ASN A 1 247 ? -19.111 -7.861 -5.232 1.00 89.06 247 ASN A CA 1
ATOM 1871 C C . ASN A 1 247 ? -19.668 -9.259 -4.992 1.00 89.06 247 ASN A C 1
ATOM 1873 O O . ASN A 1 247 ? -20.842 -9.461 -5.258 1.00 89.06 247 ASN A O 1
ATOM 1877 N N . TRP A 1 248 ? -18.877 -10.152 -4.393 1.00 88.94 248 TRP A N 1
ATOM 1878 C CA . TRP A 1 248 ? -19.352 -11.472 -3.992 1.00 88.94 248 TRP A CA 1
ATOM 1879 C C . TRP A 1 248 ? -20.577 -11.381 -3.070 1.00 88.94 248 TRP A C 1
ATOM 1881 O O . TRP A 1 248 ? -21.612 -11.917 -3.437 1.00 88.94 248 TRP A O 1
ATOM 1891 N N . ILE A 1 249 ? -20.518 -10.612 -1.971 1.00 90.44 249 ILE A N 1
ATOM 1892 C CA . ILE A 1 249 ? -21.663 -10.414 -1.053 1.00 90.44 249 ILE A CA 1
ATOM 1893 C C . ILE A 1 249 ? -22.907 -9.929 -1.808 1.00 90.44 249 ILE A C 1
ATOM 1895 O O . ILE A 1 249 ? -24.016 -10.390 -1.552 1.00 90.44 249 ILE A O 1
ATOM 1899 N N . SER A 1 250 ? -22.721 -8.988 -2.736 1.00 89.75 250 SER A N 1
ATOM 1900 C CA . SER A 1 250 ? -23.807 -8.435 -3.545 1.00 89.75 250 SER A CA 1
ATOM 1901 C C . SER A 1 250 ? -24.381 -9.439 -4.545 1.00 89.75 250 SER A C 1
ATOM 1903 O O . SER A 1 250 ? -25.567 -9.363 -4.838 1.00 89.75 250 SER A O 1
ATOM 1905 N N . GLU A 1 251 ? -23.550 -10.310 -5.115 1.00 89.75 251 GLU A N 1
ATOM 1906 C CA . GLU A 1 251 ? -23.930 -11.315 -6.114 1.00 89.75 251 GLU A CA 1
ATOM 1907 C C . GLU A 1 251 ? -24.581 -12.544 -5.461 1.00 89.75 251 GLU A C 1
ATOM 1909 O O . GLU A 1 251 ? -25.473 -13.145 -6.052 1.00 89.75 251 GLU A O 1
ATOM 1914 N N . SER A 1 252 ? -24.170 -12.891 -4.238 1.00 88.75 252 SER A N 1
ATOM 1915 C CA . SER A 1 252 ? -24.708 -14.003 -3.446 1.00 88.75 252 SER A CA 1
ATOM 1916 C C . SER A 1 252 ? -25.809 -13.598 -2.460 1.00 88.75 252 SER A C 1
ATOM 1918 O O . SER A 1 252 ? -26.231 -14.426 -1.656 1.00 88.75 252 SER A O 1
ATOM 1920 N N . ASP A 1 253 ? -26.228 -12.329 -2.474 1.00 89.19 253 ASP A N 1
ATOM 1921 C CA . ASP A 1 253 ? -27.193 -11.730 -1.539 1.00 89.19 253 ASP A CA 1
ATOM 1922 C C . ASP A 1 253 ? -26.900 -12.039 -0.054 1.00 89.19 253 ASP A C 1
ATOM 1924 O O . ASP A 1 253 ? -27.779 -12.297 0.765 1.00 89.19 253 ASP A O 1
ATOM 1928 N N . SER A 1 254 ? -25.618 -12.041 0.319 1.00 89.62 254 SER A N 1
ATOM 1929 C CA . SER A 1 254 ? -25.157 -12.462 1.653 1.00 89.62 254 SER A CA 1
ATOM 1930 C C . SER A 1 254 ? -25.022 -11.301 2.643 1.00 89.62 254 SER A C 1
ATOM 1932 O O . SER A 1 254 ? -24.219 -11.356 3.572 1.00 89.62 254 SER A O 1
ATOM 1934 N N . TRP A 1 255 ? -25.790 -10.224 2.456 1.00 91.75 255 TRP A N 1
ATOM 1935 C CA . TRP A 1 255 ? -25.717 -9.023 3.297 1.00 91.75 255 TRP A CA 1
ATOM 1936 C C . TRP A 1 255 ? -26.086 -9.293 4.758 1.00 91.75 255 TRP A C 1
ATOM 1938 O O . TRP A 1 255 ? -25.492 -8.700 5.654 1.00 91.75 255 TRP A O 1
ATOM 1948 N N . SER A 1 256 ? -27.019 -10.214 5.012 1.00 90.88 256 SER A N 1
ATOM 1949 C CA . SER A 1 256 ? -27.448 -10.588 6.368 1.00 90.88 256 SER A CA 1
ATOM 1950 C C . SER A 1 256 ? -26.331 -11.220 7.202 1.00 90.88 256 SER A C 1
ATOM 1952 O O . SER A 1 256 ? -26.319 -11.059 8.420 1.00 90.88 256 SER A O 1
ATOM 1954 N N . ALA A 1 257 ? -25.348 -11.866 6.563 1.00 90.31 257 ALA A N 1
ATOM 1955 C CA . ALA A 1 257 ? -24.189 -12.440 7.244 1.00 90.31 257 ALA A CA 1
ATOM 1956 C C . ALA A 1 257 ? -23.297 -11.372 7.904 1.00 90.31 257 ALA A C 1
ATOM 1958 O O . ALA A 1 257 ? -22.506 -11.687 8.787 1.00 90.31 257 ALA A O 1
ATOM 1959 N N . LEU A 1 258 ? -23.438 -10.102 7.507 1.00 94.00 258 LEU A N 1
ATOM 1960 C CA . LEU A 1 258 ? -22.703 -8.984 8.096 1.00 94.00 258 LEU A CA 1
ATOM 1961 C C . LEU A 1 258 ? -23.278 -8.522 9.441 1.00 94.00 258 LEU A C 1
ATOM 1963 O O . LEU A 1 258 ? -22.620 -7.753 10.135 1.00 94.00 258 LEU A O 1
ATOM 1967 N N . GLY A 1 259 ? -24.462 -9.017 9.826 1.00 92.56 259 GLY A N 1
ATOM 1968 C CA . GLY A 1 259 ? -25.126 -8.696 11.092 1.00 92.56 259 GLY A CA 1
ATOM 1969 C C . GLY A 1 259 ? -24.333 -9.077 12.348 1.00 92.56 259 GLY A C 1
ATOM 1970 O O . GLY A 1 259 ? -24.659 -8.609 13.433 1.00 92.56 259 GLY A O 1
ATOM 1971 N N . ALA A 1 260 ? -23.302 -9.916 12.208 1.00 92.38 260 ALA A N 1
ATOM 1972 C CA . ALA A 1 260 ? -22.406 -10.306 13.295 1.00 92.38 260 ALA A CA 1
ATOM 1973 C C . ALA A 1 260 ? -21.398 -9.208 13.687 1.00 92.38 260 ALA A C 1
ATOM 1975 O O . ALA A 1 260 ? -20.796 -9.298 14.752 1.00 92.38 260 ALA A O 1
ATOM 1976 N N . PHE A 1 261 ? -21.208 -8.189 12.842 1.00 95.88 261 PHE A N 1
ATOM 1977 C CA . PHE A 1 261 ? -20.257 -7.101 13.075 1.00 95.88 261 PHE A CA 1
ATOM 1978 C C . PHE A 1 261 ? -20.971 -5.830 13.537 1.00 95.88 261 PHE A C 1
ATOM 1980 O O . PHE A 1 261 ? -22.109 -5.561 13.144 1.00 95.88 261 PHE A O 1
ATOM 1987 N N . GLN A 1 262 ? -20.267 -4.996 14.303 1.00 95.25 262 GLN A N 1
ATOM 1988 C CA . GLN A 1 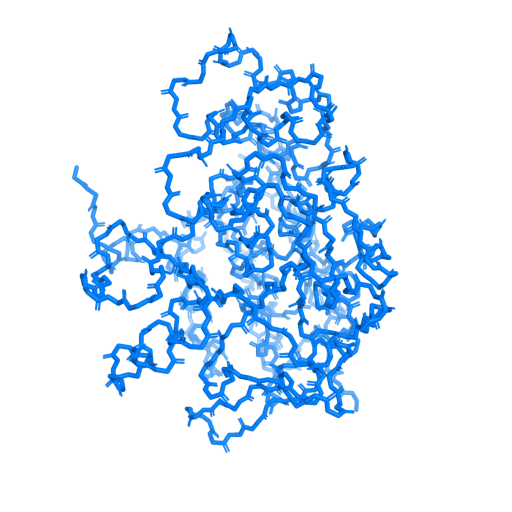262 ? -20.750 -3.671 14.694 1.00 95.25 262 GLN A CA 1
ATOM 1989 C C . GLN A 1 262 ? -20.717 -2.698 13.504 1.00 95.25 262 GLN A C 1
ATOM 1991 O O . GLN A 1 262 ? -21.643 -1.910 13.300 1.00 95.25 262 GLN A O 1
ATOM 1996 N N . ALA A 1 263 ? -19.678 -2.794 12.667 1.00 96.06 263 ALA A N 1
ATOM 1997 C CA . ALA A 1 263 ? -19.560 -2.029 11.429 1.00 96.06 263 ALA A CA 1
ATOM 1998 C C . ALA A 1 263 ? -18.819 -2.808 10.334 1.00 96.06 263 ALA A C 1
ATOM 2000 O O . ALA A 1 263 ? -17.907 -3.590 10.612 1.00 96.06 263 ALA A O 1
ATOM 2001 N N . VAL A 1 264 ? -19.180 -2.545 9.074 1.00 96.38 264 VAL A N 1
ATOM 2002 C CA . VAL A 1 264 ? -18.482 -3.048 7.888 1.00 96.38 264 VAL A CA 1
ATOM 2003 C C . VAL A 1 264 ? -18.069 -1.902 6.966 1.00 96.38 264 VAL A C 1
ATOM 2005 O O . VAL A 1 264 ? -18.902 -1.194 6.390 1.00 96.38 264 VAL A O 1
ATOM 2008 N N . SER A 1 265 ? -16.758 -1.763 6.783 1.00 95.81 265 SER A N 1
ATOM 2009 C CA . SER A 1 265 ? -16.120 -0.756 5.937 1.00 95.81 265 SER A CA 1
ATOM 2010 C C . SER A 1 265 ? -15.672 -1.363 4.601 1.00 95.81 265 SER A C 1
ATOM 2012 O O . SER A 1 265 ? -14.880 -2.307 4.534 1.00 95.81 265 SER A O 1
ATOM 2014 N N . PHE A 1 266 ? -16.152 -0.803 3.492 1.00 94.00 266 PHE A N 1
ATOM 2015 C CA . PHE A 1 266 ? -15.857 -1.279 2.140 1.00 94.00 266 PHE A CA 1
ATOM 2016 C C . PHE A 1 266 ? -14.833 -0.393 1.428 1.00 94.00 266 PHE A C 1
ATOM 2018 O O . PHE A 1 266 ? -14.984 0.828 1.358 1.00 94.00 266 PHE A O 1
ATOM 2025 N N . ARG A 1 267 ? -13.836 -1.005 0.775 1.00 91.56 267 ARG A N 1
ATOM 2026 C CA . ARG A 1 267 ? -12.972 -0.287 -0.176 1.00 91.56 267 ARG A CA 1
ATOM 2027 C C . ARG A 1 267 ? -13.723 -0.037 -1.485 1.00 91.56 267 ARG A C 1
ATOM 2029 O O . ARG A 1 267 ? -13.810 -0.934 -2.331 1.00 91.56 267 ARG A O 1
ATOM 2036 N N . LEU A 1 268 ? -14.213 1.187 -1.685 1.00 84.69 268 LEU A N 1
ATOM 2037 C CA . LEU A 1 268 ? -14.980 1.572 -2.873 1.00 84.69 268 LEU A CA 1
ATOM 2038 C C . LEU A 1 268 ? -14.148 2.427 -3.844 1.00 84.69 268 LEU A C 1
ATOM 2040 O O . LEU A 1 268 ? -13.400 3.330 -3.480 1.00 84.69 268 LEU A O 1
ATOM 2044 N N . ASP A 1 269 ? -14.265 2.133 -5.137 1.00 67.56 269 ASP A N 1
ATOM 2045 C CA . ASP A 1 269 ? -13.599 2.900 -6.198 1.00 67.56 269 ASP A CA 1
ATOM 2046 C C . ASP A 1 269 ? -14.349 4.201 -6.547 1.00 67.56 269 ASP A C 1
ATOM 2048 O O . ASP A 1 269 ? -13.747 5.124 -7.098 1.00 67.56 269 ASP A O 1
ATOM 2052 N N . GLN A 1 270 ? -15.658 4.242 -6.277 1.00 55.69 270 GLN A N 1
ATOM 2053 C CA . GLN A 1 270 ? -16.583 5.330 -6.591 1.00 55.69 270 GLN A CA 1
ATOM 2054 C C . GLN A 1 270 ? -17.536 5.541 -5.411 1.00 55.69 270 GLN A C 1
ATOM 2056 O O . GLN A 1 270 ? -17.979 4.564 -4.811 1.00 55.69 270 GLN A O 1
ATOM 2061 N N . SER A 1 271 ? -17.909 6.794 -5.150 1.00 51.03 271 SER A N 1
ATOM 2062 C CA . SER A 1 271 ? -18.890 7.198 -4.129 1.00 51.03 271 SER A CA 1
ATOM 2063 C C . SER A 1 271 ? -20.308 6.645 -4.348 1.00 51.03 271 SER A C 1
ATOM 2065 O O . SER A 1 271 ? -21.163 6.838 -3.498 1.00 51.03 271 SER A O 1
ATOM 2067 N N . ASN A 1 272 ? -20.569 5.974 -5.478 1.00 49.28 272 ASN A N 1
ATOM 2068 C CA . ASN A 1 272 ? -21.912 5.567 -5.909 1.00 49.28 272 ASN A CA 1
ATOM 2069 C C . ASN A 1 272 ? -22.126 4.043 -5.909 1.00 49.28 272 ASN A C 1
ATOM 2071 O O . ASN A 1 272 ? -23.073 3.562 -6.529 1.00 49.28 272 ASN A O 1
ATOM 2075 N N . ALA A 1 273 ? -21.249 3.254 -5.280 1.00 64.88 273 ALA A N 1
ATOM 2076 C CA . ALA A 1 273 ? -21.553 1.838 -5.083 1.00 64.88 273 ALA A CA 1
ATOM 2077 C C . ALA A 1 273 ? -22.664 1.723 -4.030 1.00 64.88 273 ALA A C 1
ATOM 2079 O O . ALA A 1 273 ? -22.453 2.068 -2.871 1.00 64.88 273 ALA A O 1
ATOM 2080 N N . SER A 1 274 ? -23.848 1.274 -4.451 1.00 73.38 274 SER A N 1
ATOM 2081 C CA . SER A 1 274 ? -25.016 1.160 -3.581 1.00 73.38 274 SER A CA 1
ATOM 2082 C C . SER A 1 274 ? -24.761 0.135 -2.478 1.00 73.38 274 SER A C 1
ATOM 2084 O O . SER A 1 274 ? -24.464 -1.032 -2.751 1.00 73.38 274 SER A O 1
ATOM 2086 N N . LEU A 1 275 ? -24.861 0.576 -1.231 1.00 84.06 275 LEU A N 1
ATOM 2087 C CA . LEU A 1 275 ? -24.965 -0.295 -0.068 1.00 84.06 275 LEU A CA 1
ATOM 2088 C C . LEU A 1 275 ? -26.454 -0.407 0.305 1.00 84.06 275 LEU A C 1
ATOM 2090 O O . LEU A 1 275 ? -27.217 0.503 -0.029 1.00 84.06 275 LEU A O 1
ATOM 2094 N N . PRO A 1 276 ? -26.898 -1.510 0.930 1.00 83.62 276 PRO A N 1
ATOM 2095 C CA . PRO A 1 276 ? -28.264 -1.615 1.431 1.00 83.62 276 PRO A CA 1
ATOM 2096 C C . PRO A 1 276 ? -28.602 -0.435 2.354 1.00 83.62 276 PRO A C 1
ATOM 2098 O O . PRO A 1 276 ? -27.854 -0.150 3.284 1.00 83.62 276 PRO A O 1
ATOM 2101 N N . ASN A 1 277 ? -29.732 0.236 2.107 1.00 72.12 277 ASN A N 1
ATOM 2102 C CA . ASN A 1 277 ? -30.170 1.393 2.903 1.00 72.12 277 ASN A CA 1
ATOM 2103 C C . ASN A 1 277 ? -30.662 1.005 4.309 1.00 72.12 277 ASN A C 1
ATOM 2105 O O . ASN A 1 277 ? -30.732 1.856 5.188 1.00 72.12 277 ASN A O 1
ATOM 2109 N N . SER A 1 278 ? -31.039 -0.260 4.510 1.00 70.62 278 SER A N 1
ATOM 2110 C CA . SER A 1 278 ? -31.491 -0.804 5.791 1.00 70.62 278 SER A CA 1
ATOM 2111 C C . SER A 1 278 ? -30.620 -1.997 6.170 1.00 70.62 278 SER A C 1
ATOM 2113 O O . SER A 1 278 ? -30.687 -3.047 5.530 1.00 70.62 278 SER A O 1
ATOM 2115 N N . SER A 1 279 ? -29.808 -1.829 7.206 1.00 77.81 279 SER A N 1
ATOM 2116 C CA . SER A 1 279 ? -28.967 -2.868 7.795 1.00 77.81 279 SER A CA 1
ATOM 2117 C C . SER A 1 279 ? -28.938 -2.653 9.306 1.00 77.81 279 SER A C 1
ATOM 2119 O O . SER A 1 279 ? -28.931 -1.511 9.759 1.00 77.81 279 SER A O 1
ATOM 2121 N N . SER A 1 280 ? -28.935 -3.733 10.088 1.00 81.06 280 SER A N 1
ATOM 2122 C CA . SER A 1 280 ? -28.708 -3.665 11.541 1.00 81.06 280 SER A CA 1
ATOM 2123 C C . SER A 1 280 ? -27.264 -3.292 11.892 1.00 81.06 280 SER A C 1
ATOM 2125 O O . SER A 1 280 ? -26.990 -2.882 13.013 1.00 81.06 280 SER A O 1
ATOM 2127 N N . THR A 1 281 ? -26.356 -3.443 10.928 1.00 88.94 281 THR A N 1
ATOM 2128 C CA . THR A 1 281 ? -24.929 -3.129 11.020 1.00 88.94 281 THR A CA 1
ATOM 2129 C C . THR A 1 281 ? -24.614 -1.884 10.200 1.00 88.94 281 THR A C 1
ATOM 2131 O O . THR A 1 281 ? -25.147 -1.722 9.098 1.00 88.94 281 THR A O 1
ATOM 2134 N N . VAL A 1 282 ? -23.699 -1.041 10.683 1.00 91.69 282 VAL A N 1
ATOM 2135 C CA . VAL A 1 282 ? -23.232 0.145 9.949 1.00 91.69 282 VAL A CA 1
ATOM 2136 C C . VAL A 1 282 ? -22.469 -0.296 8.696 1.00 91.69 282 VAL A C 1
ATOM 2138 O O . VAL A 1 282 ? -21.391 -0.874 8.799 1.00 91.69 282 VAL A O 1
ATOM 2141 N N . LEU A 1 283 ? -23.002 -0.020 7.501 1.00 92.94 283 LEU A N 1
ATOM 2142 C CA . LEU A 1 283 ? -22.339 -0.309 6.222 1.00 92.94 283 LEU A CA 1
ATOM 2143 C C . LEU A 1 283 ? -21.841 0.996 5.596 1.00 92.94 283 LEU A C 1
ATOM 2145 O O . LEU A 1 283 ? -22.644 1.872 5.276 1.00 92.94 283 LEU A O 1
ATOM 2149 N N . ARG A 1 284 ? -20.529 1.133 5.371 1.00 92.75 284 ARG A N 1
ATOM 2150 C CA . ARG A 1 284 ? -19.951 2.378 4.828 1.00 92.75 284 ARG A CA 1
ATOM 2151 C C . ARG A 1 284 ? -18.822 2.166 3.830 1.00 92.75 284 ARG A C 1
ATOM 2153 O O . ARG A 1 284 ? -18.230 1.096 3.728 1.00 92.75 284 ARG A O 1
ATOM 2160 N N . ALA A 1 285 ? -18.486 3.231 3.110 1.00 92.00 285 ALA A N 1
ATOM 2161 C CA . ALA A 1 285 ? -17.214 3.327 2.407 1.00 92.00 285 ALA A CA 1
ATOM 2162 C C . ALA A 1 285 ? -16.097 3.655 3.409 1.00 92.00 285 ALA A C 1
ATOM 2164 O O . ALA A 1 285 ? -16.242 4.598 4.179 1.00 92.00 285 ALA A O 1
ATOM 2165 N N . ALA A 1 286 ? -14.987 2.920 3.372 1.00 93.81 286 ALA A N 1
ATOM 2166 C CA . ALA A 1 286 ? -13.794 3.262 4.145 1.00 93.81 286 ALA A CA 1
ATOM 2167 C C . ALA A 1 286 ? -13.155 4.563 3.623 1.00 93.81 286 ALA A C 1
ATOM 2169 O O . ALA A 1 286 ? -13.150 4.805 2.408 1.00 93.81 286 ALA A O 1
ATOM 2170 N N . ALA A 1 287 ? -12.556 5.358 4.510 1.00 93.06 287 ALA A N 1
ATOM 2171 C CA . ALA A 1 287 ? -11.668 6.445 4.122 1.00 93.06 287 ALA A CA 1
ATOM 2172 C C . ALA A 1 287 ? -10.443 5.855 3.408 1.00 93.06 287 ALA A C 1
ATOM 2174 O O . ALA A 1 287 ? -9.814 4.919 3.897 1.00 93.06 287 ALA A O 1
ATOM 2175 N N . ASP A 1 288 ? -10.111 6.374 2.225 1.00 91.56 288 ASP A N 1
ATOM 2176 C CA . ASP A 1 288 ? -9.143 5.746 1.323 1.00 91.56 288 ASP A CA 1
ATOM 2177 C C . ASP A 1 288 ? -7.878 6.608 1.153 1.00 91.56 288 ASP A C 1
ATOM 2179 O O . ASP A 1 288 ? -7.968 7.684 0.556 1.00 91.56 288 ASP A O 1
ATOM 2183 N N . PRO A 1 289 ? -6.691 6.142 1.597 1.00 93.69 289 PRO A N 1
ATOM 2184 C CA . PRO A 1 289 ? -5.453 6.918 1.524 1.00 93.69 289 PRO A CA 1
ATOM 2185 C C . PRO A 1 289 ? -4.808 6.943 0.127 1.00 93.69 289 PRO A C 1
ATOM 2187 O O . PRO A 1 289 ? -3.659 7.357 -0.005 1.00 93.69 289 PRO A O 1
ATOM 2190 N N . ARG A 1 290 ? -5.490 6.520 -0.950 1.00 92.19 290 ARG A N 1
ATOM 2191 C CA . ARG A 1 290 ? -4.916 6.472 -2.315 1.00 92.19 290 ARG A CA 1
ATOM 2192 C C . ARG A 1 290 ? -4.330 7.793 -2.815 1.00 92.19 290 ARG A C 1
ATOM 2194 O O . ARG A 1 290 ? -3.493 7.770 -3.709 1.00 92.19 290 ARG A O 1
ATOM 2201 N N . LEU A 1 291 ? -4.796 8.939 -2.309 1.00 93.12 291 LEU A N 1
ATOM 2202 C CA . LEU A 1 291 ? -4.244 10.241 -2.695 1.00 93.12 291 LEU A CA 1
ATOM 2203 C C . LEU A 1 291 ? -2.816 10.429 -2.165 1.00 93.12 291 LEU A C 1
ATOM 2205 O O . LEU A 1 291 ? -2.046 11.167 -2.764 1.00 93.12 291 LEU A O 1
ATOM 2209 N N . LEU A 1 292 ? -2.439 9.700 -1.113 1.00 95.31 292 LEU A N 1
ATOM 2210 C CA . LEU A 1 292 ? -1.105 9.695 -0.517 1.00 95.31 292 LEU A CA 1
ATOM 2211 C C . LEU A 1 292 ? -0.144 8.705 -1.206 1.00 95.31 292 LEU A C 1
ATOM 2213 O O . LEU A 1 292 ? 0.932 8.421 -0.687 1.00 95.31 292 LEU A O 1
ATOM 2217 N N . MET A 1 293 ? -0.507 8.159 -2.372 1.00 92.38 293 MET A N 1
ATOM 2218 C CA . MET A 1 293 ? 0.282 7.166 -3.112 1.00 92.38 293 MET A CA 1
ATOM 2219 C C . MET A 1 293 ? 0.825 7.756 -4.420 1.00 92.38 293 MET A C 1
ATOM 2221 O O . MET A 1 293 ? 0.052 8.184 -5.280 1.00 92.38 293 MET A O 1
ATOM 2225 N N . LEU A 1 294 ? 2.153 7.756 -4.593 1.00 86.88 294 LEU A N 1
ATOM 2226 C CA . LEU A 1 294 ? 2.831 8.410 -5.721 1.00 86.88 294 LEU A CA 1
ATOM 2227 C C . LEU A 1 294 ? 2.478 7.774 -7.076 1.00 86.88 294 LEU A C 1
ATOM 2229 O O . LEU A 1 294 ? 2.162 8.479 -8.034 1.00 86.88 294 LEU A O 1
ATOM 2233 N N . GLY A 1 295 ? 2.475 6.442 -7.167 1.00 73.69 295 GLY A N 1
ATOM 2234 C CA . GLY A 1 295 ? 2.229 5.720 -8.419 1.00 73.69 295 GLY A CA 1
ATOM 2235 C C . GLY A 1 295 ? 0.772 5.675 -8.890 1.00 73.69 295 GLY A C 1
ATOM 2236 O O . GLY A 1 295 ? 0.466 4.983 -9.865 1.00 73.69 295 GLY A O 1
ATOM 2237 N N . GLY A 1 296 ? -0.156 6.349 -8.198 1.00 67.75 296 GLY A N 1
ATOM 2238 C CA . GLY A 1 296 ? -1.594 6.121 -8.384 1.00 67.75 296 GLY A CA 1
ATOM 2239 C C . GLY A 1 296 ? -2.006 4.689 -8.018 1.00 67.75 296 GLY A C 1
ATOM 2240 O O . GLY A 1 296 ? -2.992 4.156 -8.542 1.00 67.75 296 GLY A O 1
ATOM 2241 N N . SER A 1 297 ? -1.208 4.059 -7.155 1.00 75.69 297 SER A N 1
ATOM 2242 C CA . SER A 1 297 ? -1.431 2.740 -6.585 1.00 75.69 297 SER A CA 1
ATOM 2243 C C . SER A 1 297 ? -2.711 2.732 -5.747 1.00 75.69 297 SER A C 1
ATOM 2245 O O . SER A 1 297 ? -3.247 3.769 -5.360 1.00 75.69 297 SER A O 1
ATOM 2247 N N . SER A 1 298 ? -3.236 1.542 -5.474 1.00 83.69 298 SER A N 1
ATOM 2248 C CA . SER A 1 298 ? -4.366 1.388 -4.551 1.00 83.69 298 SER A CA 1
ATOM 2249 C C . SER A 1 298 ? -3.875 0.842 -3.215 1.00 83.69 298 SER A C 1
ATOM 2251 O O . SER A 1 298 ? -3.124 -0.138 -3.248 1.00 83.69 298 SER A O 1
ATOM 2253 N N . PRO A 1 299 ? -4.341 1.360 -2.069 1.00 90.31 299 PRO A N 1
ATOM 2254 C CA . PRO A 1 299 ? -3.928 0.839 -0.777 1.00 90.31 299 PRO A CA 1
ATOM 2255 C C . PRO A 1 299 ? -4.406 -0.603 -0.600 1.00 90.31 299 PRO A C 1
ATOM 2257 O O . PRO A 1 299 ? -5.501 -0.989 -1.037 1.00 90.31 299 PRO A O 1
ATOM 2260 N N . ASN A 1 300 ? -3.564 -1.415 0.027 1.00 92.06 300 ASN A N 1
ATOM 2261 C CA . ASN A 1 300 ? -3.945 -2.703 0.584 1.00 92.06 300 ASN A CA 1
ATOM 2262 C C . ASN A 1 300 ? -4.928 -2.500 1.744 1.00 92.06 300 ASN A C 1
ATOM 2264 O O . ASN A 1 300 ? -5.082 -1.397 2.264 1.00 92.06 300 ASN A O 1
ATOM 2268 N N . MET A 1 301 ? -5.602 -3.577 2.150 1.00 94.19 301 MET A N 1
ATOM 2269 C CA . MET A 1 301 ? -6.612 -3.492 3.208 1.00 94.19 301 MET A CA 1
ATOM 2270 C C . MET A 1 301 ? -6.023 -3.031 4.547 1.00 94.19 301 MET A C 1
ATOM 2272 O O . MET A 1 301 ? -6.665 -2.243 5.219 1.00 94.19 301 MET A O 1
ATOM 2276 N N . ILE A 1 302 ? -4.793 -3.429 4.893 1.00 95.88 302 ILE A N 1
ATOM 2277 C CA . ILE A 1 302 ? -4.156 -3.010 6.151 1.00 95.88 302 ILE A CA 1
ATOM 2278 C C . ILE A 1 302 ? -3.938 -1.483 6.217 1.00 95.88 302 ILE A C 1
ATOM 2280 O O . ILE A 1 302 ? -4.497 -0.866 7.120 1.00 95.88 302 ILE A O 1
ATOM 2284 N N . PRO A 1 303 ? -3.238 -0.820 5.267 1.00 96.06 303 PRO A N 1
ATOM 2285 C CA . PRO A 1 303 ? -3.148 0.644 5.273 1.00 96.06 303 PRO A CA 1
ATOM 2286 C C . PRO A 1 303 ? -4.503 1.352 5.192 1.00 96.06 303 PRO A C 1
ATOM 2288 O O . PRO A 1 303 ? -4.662 2.418 5.775 1.00 96.06 303 PRO A O 1
ATOM 2291 N N . LEU A 1 304 ? -5.485 0.767 4.492 1.00 96.62 304 LEU A N 1
ATOM 2292 C CA . LEU A 1 304 ? -6.850 1.296 4.452 1.00 96.62 304 LEU A CA 1
ATOM 2293 C C . LEU A 1 304 ? -7.500 1.286 5.843 1.00 96.62 304 LEU A C 1
ATOM 2295 O O . LEU A 1 304 ? -8.059 2.294 6.244 1.00 96.62 304 LEU A O 1
ATOM 2299 N N . MET A 1 305 ? -7.417 0.167 6.567 1.00 98.12 305 MET A N 1
ATOM 2300 C CA . MET A 1 305 ? -7.963 0.014 7.921 1.00 98.12 305 MET A CA 1
ATOM 2301 C C . MET A 1 305 ? -7.313 0.987 8.898 1.00 98.12 305 MET A C 1
ATOM 2303 O O . MET A 1 305 ? -8.009 1.695 9.616 1.00 98.12 305 MET A O 1
ATOM 2307 N N . VAL A 1 306 ? -5.979 1.048 8.879 1.00 98.12 306 VAL A N 1
ATOM 2308 C CA . VAL A 1 306 ? -5.204 1.970 9.717 1.00 98.12 306 VAL A CA 1
ATOM 2309 C C . VAL A 1 306 ? -5.629 3.414 9.452 1.00 98.12 306 VAL A C 1
ATOM 2311 O O . VAL A 1 306 ? -5.920 4.150 10.388 1.00 98.12 306 VAL A O 1
ATOM 2314 N N . TRP A 1 307 ? -5.723 3.815 8.182 1.00 97.44 307 TRP A N 1
ATOM 2315 C CA . TRP A 1 307 ? -6.139 5.168 7.816 1.00 97.44 307 TRP A CA 1
ATOM 2316 C C . TRP A 1 307 ? -7.589 5.483 8.201 1.00 97.44 307 TRP A C 1
ATOM 2318 O O . TRP A 1 307 ? -7.857 6.561 8.721 1.00 97.44 307 TRP A O 1
ATOM 2328 N N . ASP A 1 308 ? -8.518 4.554 7.964 1.00 96.94 308 ASP A N 1
ATOM 2329 C CA . ASP A 1 308 ? -9.944 4.717 8.275 1.00 96.94 308 ASP A CA 1
ATOM 2330 C C . ASP A 1 308 ? -10.185 4.881 9.781 1.00 96.94 308 ASP A C 1
ATOM 2332 O O . ASP A 1 308 ? -10.950 5.756 10.180 1.00 96.94 308 ASP A O 1
ATOM 2336 N N . LEU A 1 309 ? -9.481 4.112 10.616 1.00 97.62 309 LEU A N 1
ATOM 2337 C CA . LEU A 1 309 ? -9.564 4.226 12.075 1.00 97.62 309 LEU A CA 1
ATOM 2338 C C . LEU A 1 309 ? -8.894 5.504 12.597 1.00 97.62 309 LEU A C 1
ATOM 2340 O O . LEU A 1 309 ? -9.468 6.187 13.435 1.00 97.62 309 LEU A O 1
ATOM 2344 N N . LEU A 1 310 ? -7.729 5.891 12.063 1.00 96.88 310 LEU A N 1
ATOM 2345 C CA . LEU A 1 310 ? -7.031 7.124 12.468 1.00 96.88 310 LEU A CA 1
ATOM 2346 C C . LEU A 1 310 ? -7.674 8.414 11.922 1.00 96.88 310 LEU A C 1
ATOM 2348 O O . LEU A 1 310 ? -7.210 9.522 12.208 1.00 96.88 310 LEU A O 1
ATOM 2352 N N . LYS A 1 311 ? -8.741 8.299 11.125 1.00 95.12 311 LYS A N 1
ATOM 2353 C CA . LYS A 1 311 ? -9.640 9.412 10.789 1.00 95.12 311 LYS A CA 1
ATOM 2354 C C . LYS A 1 311 ? -10.716 9.630 11.852 1.00 95.12 311 LYS A C 1
ATOM 2356 O O . LYS A 1 311 ? -11.390 10.648 11.788 1.00 95.12 311 LYS A O 1
ATOM 2361 N N . VAL A 1 312 ? -10.858 8.751 12.838 1.00 95.19 312 VAL A N 1
ATOM 2362 C CA . VAL A 1 312 ? -11.745 8.933 13.995 1.00 95.19 312 VAL A CA 1
ATOM 2363 C C . VAL A 1 312 ? -10.905 9.472 15.163 1.00 95.19 312 VAL A C 1
ATOM 2365 O O . VAL A 1 312 ? -9.775 9.014 15.353 1.00 95.19 312 VAL A O 1
ATOM 2368 N N . PRO A 1 313 ? -11.378 10.479 15.918 1.00 91.69 313 PRO A N 1
ATOM 2369 C CA . PRO A 1 313 ? -10.605 11.020 17.031 1.00 91.69 313 PRO A CA 1
ATOM 2370 C C . PRO A 1 313 ? -10.522 10.012 18.187 1.00 91.69 313 PRO A C 1
ATOM 2372 O O . PRO A 1 313 ? -11.364 9.127 18.318 1.00 91.69 313 PRO A O 1
ATOM 2375 N N . GLU A 1 314 ? -9.515 10.174 19.050 1.00 90.56 314 GLU A N 1
ATOM 2376 C CA . GLU A 1 314 ? -9.390 9.434 20.323 1.00 90.56 314 GLU A CA 1
ATOM 2377 C C . GLU A 1 314 ? -9.275 7.901 20.180 1.00 90.56 314 GLU A C 1
ATOM 2379 O O . GLU A 1 314 ? -9.450 7.164 21.148 1.00 90.56 314 GLU A O 1
ATOM 2384 N N . VAL A 1 315 ? -8.931 7.403 18.988 1.00 92.50 315 VAL A N 1
ATOM 2385 C CA . VAL A 1 315 ? -8.661 5.978 18.758 1.00 92.50 315 VAL A CA 1
ATOM 2386 C C . VAL A 1 315 ? -7.212 5.659 19.110 1.00 92.50 315 VAL A C 1
ATOM 2388 O O . VAL A 1 315 ? -6.281 6.188 18.505 1.00 92.50 315 VAL A O 1
ATOM 2391 N N . SER A 1 316 ? -7.018 4.741 20.057 1.00 94.12 316 SER A N 1
ATOM 2392 C CA . SER A 1 316 ? -5.711 4.126 20.313 1.00 94.12 316 SER A CA 1
ATOM 2393 C C . SER A 1 316 ? -5.584 2.856 19.481 1.00 94.12 316 SER A C 1
ATOM 2395 O O . SER A 1 316 ? -6.350 1.915 19.681 1.00 94.12 316 SER A O 1
ATOM 2397 N N . LEU A 1 317 ? -4.637 2.823 18.544 1.00 97.69 317 LEU A N 1
ATOM 2398 C CA . LEU A 1 317 ? -4.534 1.752 17.556 1.00 97.69 317 LEU A CA 1
ATOM 2399 C C . LEU A 1 317 ? -3.319 0.850 17.802 1.00 97.69 317 LEU A C 1
ATOM 2401 O O . LEU A 1 317 ? -2.185 1.322 17.865 1.00 97.69 317 LEU A O 1
ATOM 2405 N N . THR A 1 318 ? -3.560 -0.459 17.853 1.00 98.19 318 THR A N 1
ATOM 2406 C CA . THR A 1 318 ? -2.525 -1.499 17.787 1.00 98.19 318 THR A CA 1
ATOM 2407 C C . THR A 1 318 ? -2.651 -2.260 16.472 1.00 98.19 318 THR A C 1
ATOM 2409 O O . THR A 1 318 ? -3.752 -2.617 16.055 1.00 98.19 318 THR A O 1
ATOM 2412 N N . LEU A 1 319 ? -1.533 -2.519 15.802 1.00 98.25 319 LEU A N 1
ATOM 2413 C CA . LEU A 1 319 ? -1.474 -3.280 14.559 1.00 98.25 319 LEU A CA 1
ATOM 2414 C C . LEU A 1 319 ? -0.727 -4.596 14.773 1.00 98.25 319 LEU A C 1
ATOM 2416 O O . LEU A 1 319 ? 0.415 -4.589 15.223 1.00 98.25 319 LEU A O 1
ATOM 2420 N N . GLY A 1 320 ? -1.332 -5.716 14.393 1.00 97.00 320 GLY A N 1
ATOM 2421 C CA . GLY A 1 320 ? -0.667 -7.014 14.425 1.00 97.00 320 GLY A CA 1
ATOM 2422 C C . GLY A 1 320 ? -1.066 -7.928 13.280 1.00 97.00 320 GLY A C 1
ATOM 2423 O O . GLY A 1 320 ? -1.945 -7.613 12.473 1.00 97.00 320 GLY A O 1
ATOM 2424 N N . GLY A 1 321 ? -0.375 -9.060 13.170 1.00 94.50 321 GLY A N 1
ATOM 2425 C CA . GLY A 1 321 ? -0.666 -10.067 12.151 1.00 94.50 321 GLY A CA 1
ATOM 2426 C C . GLY A 1 321 ? -0.404 -9.578 10.726 1.00 94.50 321 GLY A C 1
ATOM 2427 O O . GLY A 1 321 ? -1.057 -10.018 9.779 1.00 94.50 321 GLY A O 1
ATOM 2428 N N . THR A 1 322 ? 0.528 -8.643 10.522 1.00 95.06 322 THR A N 1
ATOM 2429 C CA . THR A 1 322 ? 0.877 -8.155 9.183 1.00 95.06 322 THR A CA 1
ATOM 2430 C C . THR A 1 322 ? 2.377 -7.978 9.001 1.00 95.06 322 THR A C 1
ATOM 2432 O O . THR A 1 322 ? 3.003 -7.035 9.459 1.00 95.06 322 THR A O 1
ATOM 2435 N N . THR A 1 323 ? 2.955 -8.839 8.177 1.00 93.69 323 THR A N 1
ATOM 2436 C CA . THR A 1 323 ? 4.363 -8.749 7.770 1.00 93.69 323 THR A CA 1
ATOM 2437 C C . THR A 1 323 ? 4.532 -8.040 6.431 1.00 93.69 323 THR A C 1
ATOM 2439 O O . THR A 1 323 ? 5.581 -8.144 5.808 1.00 93.69 323 THR A O 1
ATOM 2442 N N . PHE A 1 324 ? 3.479 -7.392 5.912 1.00 93.12 324 PHE A N 1
ATOM 2443 C CA . PHE A 1 324 ? 3.461 -6.813 4.562 1.00 93.12 324 PHE A CA 1
ATOM 2444 C C . PHE A 1 324 ? 3.998 -7.782 3.490 1.00 93.12 324 PHE A C 1
ATOM 2446 O O . PHE A 1 324 ? 4.618 -7.372 2.518 1.00 93.12 324 PHE A O 1
ATOM 2453 N N . PHE A 1 325 ? 3.731 -9.083 3.659 1.00 92.12 325 PHE A N 1
ATOM 2454 C CA . PHE A 1 325 ? 4.210 -10.181 2.809 1.00 92.12 325 PHE A CA 1
ATOM 2455 C C . PHE A 1 325 ? 5.706 -10.519 2.914 1.00 92.12 325 PHE A C 1
ATOM 2457 O O . PHE A 1 325 ? 6.111 -11.511 2.313 1.00 92.12 325 PHE A O 1
ATOM 2464 N N . ALA A 1 326 ? 6.504 -9.792 3.700 1.00 92.50 326 ALA A N 1
ATOM 2465 C CA . ALA A 1 326 ? 7.916 -10.080 3.970 1.00 92.50 326 ALA A CA 1
ATOM 2466 C C . ALA A 1 326 ? 8.098 -11.155 5.062 1.00 92.50 326 ALA A C 1
ATOM 2468 O O . ALA A 1 326 ? 8.801 -10.966 6.050 1.00 92.50 326 ALA A O 1
ATOM 2469 N N . SER A 1 327 ? 7.416 -12.289 4.898 1.00 88.75 327 SER A N 1
ATOM 2470 C CA . SER A 1 327 ? 7.568 -13.487 5.727 1.00 88.75 327 SER A CA 1
ATOM 2471 C C . SER A 1 327 ? 7.178 -14.727 4.926 1.00 88.75 327 SER A C 1
ATOM 2473 O O . SER A 1 327 ? 6.288 -14.661 4.075 1.00 88.75 327 SER A O 1
ATOM 2475 N N . HIS A 1 328 ? 7.790 -15.872 5.244 1.00 84.88 328 HIS A N 1
ATOM 2476 C CA . HIS A 1 328 ? 7.389 -17.174 4.701 1.00 84.88 328 HIS A CA 1
ATOM 2477 C C . HIS A 1 328 ? 5.927 -17.513 5.014 1.00 84.88 328 HIS A C 1
ATOM 2479 O O . HIS A 1 328 ? 5.293 -18.231 4.253 1.00 84.88 328 HIS A O 1
ATOM 2485 N N . THR A 1 329 ? 5.366 -16.969 6.100 1.00 86.19 329 THR A N 1
ATOM 2486 C CA . THR A 1 329 ? 3.936 -17.082 6.404 1.00 86.19 329 THR A CA 1
ATOM 2487 C C . THR A 1 329 ? 3.268 -15.718 6.296 1.00 86.19 329 THR A C 1
ATOM 2489 O O . THR A 1 329 ? 3.286 -14.918 7.228 1.00 86.19 329 THR A O 1
ATOM 2492 N N . ALA A 1 330 ? 2.651 -15.456 5.147 1.00 83.50 330 ALA A N 1
ATOM 2493 C CA . ALA A 1 330 ? 1.789 -14.298 4.930 1.00 83.50 330 ALA A CA 1
ATOM 2494 C C . ALA A 1 330 ? 0.336 -14.552 5.376 1.00 83.50 330 ALA A C 1
ATOM 2496 O O . ALA A 1 330 ? -0.376 -13.598 5.683 1.00 83.50 330 ALA A O 1
ATOM 2497 N N . TYR A 1 331 ? -0.100 -15.817 5.398 1.00 83.19 331 TYR A N 1
ATOM 2498 C CA . TYR A 1 331 ? -1.440 -16.249 5.802 1.00 83.19 331 TYR A CA 1
ATOM 2499 C C . TYR A 1 331 ? -1.361 -17.495 6.696 1.00 83.19 331 TYR A C 1
ATOM 2501 O O . TYR A 1 331 ? -0.946 -18.574 6.255 1.00 83.19 331 TYR A O 1
ATOM 2509 N N . THR A 1 332 ? -1.799 -17.365 7.948 1.00 82.88 332 THR A N 1
ATOM 2510 C CA . THR A 1 332 ? -1.994 -18.499 8.863 1.00 82.88 332 THR A CA 1
ATOM 2511 C C . THR A 1 332 ? -3.113 -19.414 8.360 1.00 82.88 332 THR A C 1
ATOM 2513 O O . THR A 1 332 ? -3.925 -19.010 7.529 1.00 82.88 332 THR A O 1
ATOM 2516 N N . ALA A 1 333 ? -3.159 -20.665 8.830 1.00 78.44 333 ALA A N 1
ATOM 2517 C CA . ALA A 1 333 ? -4.072 -21.687 8.304 1.00 78.44 333 ALA A CA 1
ATOM 2518 C C . ALA A 1 333 ? -5.547 -21.238 8.270 1.00 78.44 333 ALA A C 1
ATOM 2520 O O . ALA A 1 333 ? -6.202 -21.408 7.244 1.00 78.44 333 ALA A O 1
ATOM 2521 N N . GLY A 1 334 ? -6.029 -20.580 9.331 1.00 73.38 334 GLY A N 1
ATOM 2522 C CA . GLY A 1 334 ? -7.396 -20.045 9.418 1.00 73.38 334 GLY A CA 1
ATOM 2523 C C . GLY A 1 334 ? -7.675 -18.811 8.549 1.00 73.38 334 GLY A C 1
ATOM 2524 O O . GLY A 1 334 ? -8.812 -18.366 8.468 1.00 73.38 334 GLY A O 1
ATOM 2525 N N . ASN A 1 335 ? -6.657 -18.254 7.888 1.00 76.00 335 ASN A N 1
ATOM 2526 C CA . ASN A 1 335 ? -6.756 -17.056 7.050 1.00 76.00 335 ASN A CA 1
ATOM 2527 C C . ASN A 1 335 ? -6.427 -17.322 5.570 1.00 76.00 335 ASN A C 1
ATOM 2529 O O . ASN A 1 335 ? -6.340 -16.383 4.771 1.00 76.00 335 ASN A O 1
ATOM 2533 N N . ARG A 1 336 ? -6.221 -18.586 5.177 1.00 78.81 336 ARG A N 1
ATOM 2534 C CA . ARG A 1 336 ? -5.943 -18.966 3.784 1.00 78.81 336 ARG A CA 1
ATOM 2535 C C . ARG A 1 336 ? -7.216 -18.870 2.948 1.00 78.81 336 ARG A C 1
ATOM 2537 O O . ARG A 1 336 ? -8.291 -19.284 3.366 1.00 78.81 336 ARG A O 1
ATOM 2544 N N . ARG A 1 337 ? -7.089 -18.328 1.736 1.00 72.81 337 ARG A N 1
ATOM 2545 C CA . ARG A 1 337 ? -8.228 -18.085 0.843 1.00 72.81 337 ARG A CA 1
ATOM 2546 C C . ARG A 1 337 ? -8.464 -19.306 -0.042 1.00 72.81 337 ARG A C 1
ATOM 2548 O O . ARG A 1 337 ? -7.509 -19.896 -0.548 1.00 72.81 337 ARG A O 1
ATOM 2555 N N . PHE A 1 338 ? -9.725 -19.628 -0.312 1.00 71.12 338 PHE A N 1
ATOM 2556 C CA . PHE A 1 338 ? -10.075 -20.535 -1.402 1.00 71.12 338 PHE A CA 1
ATOM 2557 C C . PHE A 1 338 ? -10.322 -19.730 -2.681 1.00 71.12 338 PHE A C 1
ATOM 2559 O O . PHE A 1 338 ? -11.146 -18.815 -2.706 1.00 71.12 338 PHE A O 1
ATOM 2566 N N . LYS A 1 339 ? -9.584 -20.028 -3.756 1.00 71.31 339 LYS A N 1
ATOM 2567 C CA . LYS A 1 339 ? -9.804 -19.394 -5.060 1.00 71.31 339 LYS A CA 1
ATOM 2568 C C . LYS A 1 339 ? -10.774 -20.234 -5.874 1.00 71.31 339 LYS A C 1
ATOM 2570 O O . LYS A 1 339 ? -10.356 -21.121 -6.613 1.00 71.31 339 LYS A O 1
ATOM 2575 N N . HIS A 1 340 ? -12.061 -19.900 -5.790 1.00 64.69 340 HIS A N 1
ATOM 2576 C CA . HIS A 1 340 ? -13.135 -20.580 -6.530 1.00 64.69 340 HIS A CA 1
ATOM 2577 C C . HIS A 1 340 ? -12.895 -20.654 -8.037 1.00 64.69 340 HIS A C 1
ATOM 2579 O O . HIS A 1 340 ? -13.183 -21.672 -8.654 1.00 64.69 340 HIS A O 1
ATOM 2585 N N . THR A 1 341 ? -12.288 -19.622 -8.624 1.00 65.44 341 THR A N 1
ATOM 2586 C CA . THR A 1 341 ? -11.945 -19.595 -10.055 1.00 65.44 341 THR A CA 1
ATOM 2587 C C . THR A 1 341 ? -10.918 -20.651 -10.466 1.00 65.44 341 THR A C 1
ATOM 2589 O O . THR A 1 341 ? -10.854 -20.999 -11.640 1.00 65.44 341 THR A O 1
ATOM 2592 N N . LEU A 1 342 ? -10.116 -21.152 -9.522 1.00 65.00 342 LEU A N 1
ATOM 2593 C CA . LEU A 1 342 ? -9.080 -22.164 -9.747 1.00 65.00 342 LEU A CA 1
ATOM 2594 C C . LEU A 1 342 ? -9.379 -23.489 -9.028 1.00 65.00 342 LEU A C 1
ATOM 2596 O O . LEU A 1 342 ? -8.619 -24.443 -9.181 1.00 65.00 342 LEU A O 1
ATOM 2600 N N . GLY A 1 343 ? -10.446 -23.549 -8.223 1.00 70.69 343 GLY A N 1
ATOM 2601 C CA . GLY A 1 343 ? -10.812 -24.717 -7.420 1.00 70.69 343 GLY A CA 1
ATOM 2602 C C . GLY A 1 343 ? -9.744 -25.150 -6.406 1.00 70.69 343 GLY A C 1
ATOM 2603 O O . GLY A 1 343 ? -9.670 -26.332 -6.078 1.00 70.69 343 GLY A O 1
ATOM 2604 N N . ARG A 1 344 ? -8.875 -24.236 -5.947 1.00 76.06 344 ARG A N 1
ATOM 2605 C CA . ARG A 1 344 ? -7.743 -24.549 -5.052 1.00 76.06 344 ARG A CA 1
ATOM 2606 C C . ARG A 1 344 ? -7.591 -23.525 -3.926 1.00 76.06 344 ARG A C 1
ATOM 2608 O O . ARG A 1 344 ? -7.836 -22.331 -4.117 1.00 76.06 344 ARG A O 1
ATOM 2615 N N . GLY A 1 345 ? -7.162 -24.004 -2.758 1.00 77.12 345 GLY A N 1
ATOM 2616 C CA . GLY A 1 345 ? -6.742 -23.167 -1.632 1.00 77.12 345 GLY A CA 1
ATOM 2617 C C . GLY A 1 345 ? -5.352 -22.568 -1.849 1.00 77.12 345 GLY A C 1
ATOM 2618 O O . GLY A 1 345 ? -4.552 -23.106 -2.614 1.00 77.12 345 GLY A O 1
ATOM 2619 N N . THR A 1 346 ? -5.068 -21.449 -1.188 1.00 80.00 346 THR A N 1
ATOM 2620 C CA . THR A 1 346 ? -3.728 -20.848 -1.185 1.00 80.00 346 THR A CA 1
ATOM 2621 C C . THR A 1 346 ? -2.822 -21.433 -0.096 1.00 80.00 346 THR A C 1
ATOM 2623 O O . THR A 1 346 ? -3.303 -21.770 0.985 1.00 80.00 346 THR A O 1
ATOM 2626 N N . ASP A 1 347 ? -1.513 -21.480 -0.350 1.00 81.00 347 ASP A N 1
ATOM 2627 C CA . ASP A 1 347 ? -0.456 -21.801 0.621 1.00 81.00 347 ASP A CA 1
ATOM 2628 C C . ASP A 1 347 ? -0.253 -20.686 1.678 1.00 81.00 347 ASP A C 1
ATOM 2630 O O . ASP A 1 347 ? -0.948 -19.663 1.666 1.00 81.00 347 ASP A O 1
ATOM 2634 N N . GLU A 1 348 ? 0.707 -20.856 2.600 1.00 81.81 348 GLU A N 1
ATOM 2635 C CA . GLU A 1 348 ? 1.062 -19.828 3.601 1.00 81.81 348 GLU A CA 1
ATOM 2636 C C . GLU A 1 348 ? 1.530 -18.494 3.007 1.00 81.81 348 GLU A C 1
ATOM 2638 O O . GLU A 1 348 ? 1.450 -17.466 3.675 1.00 81.81 348 GLU A O 1
ATOM 2643 N N . THR A 1 349 ? 1.964 -18.465 1.750 1.00 77.44 349 THR A N 1
ATOM 2644 C CA . THR A 1 349 ? 2.351 -17.232 1.046 1.00 77.44 349 THR A CA 1
ATOM 2645 C C . THR A 1 349 ? 1.167 -16.572 0.327 1.00 77.44 349 THR A C 1
ATOM 2647 O O . THR A 1 349 ? 1.290 -15.499 -0.273 1.00 77.44 349 THR A O 1
ATOM 2650 N N . GLY A 1 350 ? -0.016 -17.192 0.393 1.00 76.50 350 GLY A N 1
ATOM 2651 C CA . GLY A 1 350 ? -1.224 -16.754 -0.297 1.00 76.50 350 GLY A CA 1
ATOM 2652 C C . GLY A 1 350 ? -1.199 -17.039 -1.801 1.00 76.50 350 GLY A C 1
ATOM 2653 O O . GLY A 1 350 ? -1.908 -16.350 -2.548 1.00 76.50 350 GLY A O 1
ATOM 2654 N N . SER A 1 351 ? -0.372 -17.996 -2.238 1.00 78.00 351 SER A N 1
ATOM 2655 C CA . SER A 1 351 ? -0.194 -18.455 -3.622 1.00 78.00 351 SER A CA 1
ATOM 2656 C C . SER A 1 351 ? -0.889 -19.799 -3.860 1.00 78.00 351 SER A C 1
ATOM 2658 O O . SER A 1 351 ? -1.041 -20.595 -2.944 1.00 78.00 351 SER A O 1
ATOM 2660 N N . THR A 1 352 ? -1.305 -20.081 -5.091 1.00 77.12 352 THR A N 1
ATOM 2661 C CA . THR A 1 352 ? -1.760 -21.413 -5.540 1.00 77.12 352 THR A CA 1
ATOM 2662 C C . THR A 1 352 ? -0.626 -22.250 -6.143 1.00 77.12 352 THR A C 1
ATOM 2664 O O . THR A 1 352 ? -0.874 -23.324 -6.692 1.00 77.12 352 THR A O 1
ATOM 2667 N N . GLY A 1 353 ? 0.614 -21.756 -6.051 1.00 75.44 353 GLY A N 1
ATOM 2668 C CA . GLY A 1 353 ? 1.812 -22.374 -6.620 1.00 75.44 353 GLY A CA 1
ATOM 2669 C C . GLY A 1 353 ? 2.138 -21.906 -8.041 1.00 75.44 353 GLY A C 1
ATOM 2670 O O . GLY A 1 353 ? 3.109 -22.377 -8.623 1.00 75.44 353 GLY A O 1
ATOM 2671 N N . GLN A 1 354 ? 1.363 -20.977 -8.615 1.00 77.62 354 GLN A N 1
ATOM 2672 C CA . GLN A 1 354 ? 1.676 -20.412 -9.928 1.00 77.62 354 GLN A CA 1
ATOM 2673 C C . GLN A 1 354 ? 2.846 -19.422 -9.835 1.00 77.62 354 GLN A C 1
ATOM 2675 O O . GLN A 1 354 ? 2.906 -18.576 -8.934 1.00 77.62 354 GLN A O 1
ATOM 2680 N N . ARG A 1 355 ? 3.762 -19.495 -10.807 1.00 80.19 355 ARG A N 1
ATOM 2681 C CA . ARG A 1 355 ? 4.899 -18.574 -10.915 1.00 80.19 355 ARG A CA 1
ATOM 2682 C C . ARG A 1 355 ? 4.404 -17.130 -10.995 1.00 80.19 355 ARG A C 1
ATOM 2684 O O . ARG A 1 355 ? 3.445 -16.828 -11.704 1.00 80.19 355 ARG A O 1
ATOM 2691 N N . PHE A 1 356 ? 5.046 -16.245 -10.238 1.00 84.62 356 PHE A N 1
ATOM 2692 C CA . PHE A 1 356 ? 4.705 -14.824 -10.134 1.00 84.62 356 PHE A CA 1
ATOM 2693 C C . PHE A 1 356 ? 3.268 -14.503 -9.712 1.00 84.62 356 PHE A C 1
ATOM 2695 O O . PHE A 1 356 ? 2.885 -13.347 -9.792 1.00 84.62 356 PHE A O 1
ATOM 2702 N N . GLU A 1 357 ? 2.445 -15.436 -9.230 1.00 83.44 357 GLU A N 1
ATOM 2703 C CA . GLU A 1 357 ? 1.010 -15.185 -9.008 1.00 83.44 357 GLU A CA 1
ATOM 2704 C C . GLU A 1 357 ? 0.714 -13.951 -8.131 1.00 83.44 357 GLU A C 1
ATOM 2706 O O . GLU A 1 357 ? -0.239 -13.193 -8.362 1.00 83.44 357 GLU A O 1
ATOM 2711 N N . ARG A 1 358 ? 1.563 -13.724 -7.124 1.00 86.25 358 ARG A N 1
ATOM 2712 C CA . ARG A 1 358 ? 1.473 -12.588 -6.198 1.00 86.25 358 ARG A CA 1
ATOM 2713 C C . ARG A 1 358 ? 2.086 -11.305 -6.760 1.00 86.25 358 ARG A C 1
ATOM 2715 O O . ARG A 1 358 ? 1.612 -10.215 -6.433 1.00 86.25 358 ARG A O 1
ATOM 2722 N N . CYS A 1 359 ? 3.068 -11.414 -7.647 1.00 91.38 359 CYS A N 1
ATOM 2723 C CA . CYS A 1 359 ? 3.864 -10.303 -8.159 1.00 91.38 359 CYS A CA 1
ATOM 2724 C C . CYS A 1 359 ? 3.030 -9.220 -8.879 1.00 91.38 359 CYS A C 1
ATOM 2726 O O . CYS A 1 359 ? 3.160 -8.049 -8.520 1.00 91.38 359 CYS A O 1
ATOM 2728 N N . PRO A 1 360 ? 2.075 -9.533 -9.786 1.00 88.50 360 PRO A N 1
ATOM 2729 C CA . PRO A 1 360 ? 1.154 -8.552 -10.362 1.00 88.50 360 PRO A CA 1
ATOM 2730 C C . PRO A 1 360 ? 0.358 -7.753 -9.330 1.00 88.50 360 PRO A C 1
ATOM 2732 O O . PRO A 1 360 ? 0.071 -6.568 -9.550 1.00 88.50 360 PRO A O 1
ATOM 2735 N N . THR A 1 361 ? -0.033 -8.409 -8.232 1.00 87.00 361 THR A N 1
ATOM 2736 C CA . THR A 1 361 ? -0.783 -7.799 -7.130 1.00 87.00 361 THR A CA 1
ATOM 2737 C C . THR A 1 361 ? 0.132 -6.854 -6.361 1.00 87.00 361 THR A C 1
ATOM 2739 O O . THR A 1 361 ? -0.207 -5.683 -6.205 1.00 87.00 361 THR A O 1
ATOM 2742 N N . PHE A 1 362 ? 1.328 -7.302 -5.987 1.00 90.81 362 PHE A N 1
ATOM 2743 C CA . PHE A 1 362 ? 2.331 -6.476 -5.312 1.00 90.81 362 PHE A CA 1
ATOM 2744 C C . PHE A 1 362 ? 2.753 -5.263 -6.142 1.00 90.81 362 PHE A C 1
ATOM 2746 O O . PHE A 1 362 ? 2.746 -4.137 -5.648 1.00 90.81 362 PHE A O 1
ATOM 2753 N N . ALA A 1 363 ? 2.997 -5.462 -7.435 1.00 89.62 363 ALA A N 1
ATOM 2754 C CA . ALA A 1 363 ? 3.276 -4.384 -8.367 1.00 89.62 363 ALA A CA 1
ATOM 2755 C C . ALA A 1 363 ? 2.096 -3.408 -8.471 1.00 89.62 363 ALA A C 1
ATOM 2757 O O . ALA A 1 363 ? 2.288 -2.200 -8.445 1.00 89.62 363 ALA A O 1
ATOM 2758 N N . ARG A 1 364 ? 0.849 -3.897 -8.568 1.00 85.38 364 ARG A N 1
ATOM 2759 C CA . ARG A 1 364 ? -0.345 -3.030 -8.651 1.00 85.38 364 ARG A CA 1
ATOM 2760 C C . ARG A 1 364 ? -0.512 -2.156 -7.409 1.00 85.38 364 ARG A C 1
ATOM 2762 O O . ARG A 1 364 ? -0.915 -1.004 -7.534 1.00 85.38 364 ARG A O 1
ATOM 2769 N N . HIS A 1 365 ? -0.319 -2.745 -6.238 1.00 86.75 365 HIS A N 1
ATOM 2770 C CA . HIS A 1 365 ? -0.540 -2.058 -4.976 1.00 86.75 365 HIS A CA 1
ATOM 2771 C C . HIS A 1 365 ? 0.650 -1.190 -4.576 1.00 86.75 365 HIS A C 1
ATOM 2773 O O . HIS A 1 365 ? 0.456 -0.306 -3.760 1.00 86.75 365 HIS A O 1
ATOM 2779 N N . ASN A 1 366 ? 1.822 -1.382 -5.186 1.00 90.69 366 ASN A N 1
ATOM 2780 C CA . ASN A 1 366 ? 3.085 -0.780 -4.778 1.00 90.69 366 ASN A CA 1
ATOM 2781 C C . ASN A 1 366 ? 3.380 -1.090 -3.301 1.00 90.69 366 ASN A C 1
ATOM 2783 O O . ASN A 1 366 ? 3.033 -0.360 -2.373 1.00 90.69 366 ASN A O 1
ATOM 2787 N N . VAL A 1 367 ? 3.987 -2.254 -3.086 1.00 91.81 367 VAL A N 1
ATOM 2788 C CA . VAL A 1 367 ? 4.279 -2.798 -1.755 1.00 91.81 367 VAL A CA 1
ATOM 2789 C C . VAL A 1 367 ? 5.105 -1.864 -0.873 1.00 91.81 367 VAL A C 1
ATOM 2791 O O . VAL A 1 367 ? 4.878 -1.851 0.334 1.00 91.81 367 VAL A O 1
ATOM 2794 N N . THR A 1 368 ? 6.002 -1.062 -1.452 1.00 94.38 368 THR A N 1
ATOM 2795 C CA . THR A 1 368 ? 6.808 -0.090 -0.700 1.00 94.38 368 THR A CA 1
ATOM 2796 C C . THR A 1 368 ? 5.974 1.099 -0.245 1.00 94.38 368 THR A C 1
ATOM 2798 O O . THR A 1 368 ? 6.074 1.487 0.910 1.00 94.38 368 THR A O 1
ATOM 2801 N N . GLU A 1 369 ? 5.083 1.621 -1.096 1.00 94.69 369 GLU A N 1
ATOM 2802 C CA . GLU A 1 369 ? 4.200 2.735 -0.713 1.00 94.69 369 GLU A CA 1
ATOM 2803 C C . GLU A 1 369 ? 3.265 2.347 0.447 1.00 94.69 369 GLU A C 1
ATOM 2805 O O . GLU A 1 369 ? 3.051 3.128 1.369 1.00 94.69 369 GLU A O 1
ATOM 2810 N N . ASN A 1 370 ? 2.737 1.118 0.439 1.00 95.19 370 ASN A N 1
ATOM 2811 C CA . ASN A 1 370 ? 1.878 0.622 1.522 1.00 95.19 370 ASN A CA 1
ATOM 2812 C C . ASN A 1 370 ? 2.625 0.464 2.846 1.00 95.19 370 ASN A C 1
ATOM 2814 O O . ASN A 1 370 ? 2.088 0.832 3.889 1.00 95.19 370 ASN A O 1
ATOM 2818 N N . LEU A 1 371 ? 3.832 -0.110 2.802 1.00 96.44 371 LEU A N 1
ATOM 2819 C CA . LEU A 1 371 ? 4.663 -0.276 3.990 1.00 96.44 371 LEU A CA 1
ATOM 2820 C C . LEU A 1 371 ? 5.051 1.089 4.562 1.00 96.44 371 LEU A C 1
ATOM 2822 O O . LEU A 1 371 ? 4.903 1.306 5.758 1.00 96.44 371 LEU A O 1
ATOM 2826 N N . THR A 1 372 ? 5.495 2.020 3.713 1.00 96.62 372 THR A N 1
ATOM 2827 C CA . THR A 1 372 ? 5.929 3.350 4.150 1.00 96.62 372 THR A CA 1
ATOM 2828 C C . THR A 1 372 ? 4.806 4.139 4.818 1.00 96.62 372 THR A C 1
ATOM 2830 O O . THR A 1 372 ? 5.053 4.732 5.866 1.00 96.62 372 THR A O 1
ATOM 2833 N N . LEU A 1 373 ? 3.573 4.091 4.296 1.00 96.69 373 LEU A N 1
ATOM 2834 C CA . LEU A 1 373 ? 2.438 4.769 4.936 1.00 96.69 373 LEU A CA 1
ATOM 2835 C C . LEU A 1 373 ? 2.234 4.324 6.392 1.00 96.69 373 LEU A C 1
ATOM 2837 O O . LEU A 1 373 ? 1.990 5.143 7.268 1.00 96.69 373 LEU A O 1
ATOM 2841 N N . VAL A 1 374 ? 2.358 3.027 6.671 1.00 97.88 374 VAL A N 1
ATOM 2842 C CA . VAL A 1 374 ? 2.179 2.508 8.034 1.00 97.88 374 VAL A CA 1
ATOM 2843 C C . VAL A 1 374 ? 3.436 2.714 8.880 1.00 97.88 374 VAL A C 1
ATOM 2845 O O . VAL A 1 374 ? 3.332 3.098 10.040 1.00 97.88 374 VAL A O 1
ATOM 2848 N N . ALA A 1 375 ? 4.625 2.514 8.308 1.00 98.31 375 ALA A N 1
ATOM 2849 C CA . ALA A 1 375 ? 5.892 2.665 9.018 1.00 98.31 375 ALA A CA 1
ATOM 2850 C C . ALA A 1 375 ? 6.124 4.099 9.514 1.00 98.31 375 ALA A C 1
ATOM 2852 O O . ALA A 1 375 ? 6.588 4.293 10.632 1.00 98.31 375 ALA A O 1
ATOM 2853 N N . ASN A 1 376 ? 5.754 5.098 8.715 1.00 98.50 376 ASN A N 1
ATOM 2854 C CA . ASN A 1 376 ? 5.789 6.504 9.112 1.00 98.50 376 ASN A CA 1
ATOM 2855 C C . ASN A 1 376 ? 4.861 6.761 10.315 1.00 98.50 376 ASN A C 1
ATOM 2857 O O . ASN A 1 376 ? 5.274 7.368 11.297 1.00 98.50 376 ASN A O 1
ATOM 2861 N N . LEU A 1 377 ? 3.625 6.252 10.286 1.00 98.38 377 LEU A N 1
ATOM 2862 C CA . LEU A 1 377 ? 2.676 6.419 11.394 1.00 98.38 377 LEU A CA 1
ATOM 2863 C C . LEU A 1 377 ? 3.128 5.693 12.675 1.00 98.38 377 LEU A C 1
ATOM 2865 O O . LEU A 1 377 ? 2.961 6.234 13.766 1.00 98.38 377 LEU A O 1
ATOM 2869 N N . LEU A 1 378 ? 3.759 4.520 12.547 1.00 97.88 378 LEU A N 1
ATOM 2870 C CA . LEU A 1 378 ? 4.426 3.827 13.658 1.00 97.88 378 LEU A CA 1
ATOM 2871 C C . LEU A 1 378 ? 5.579 4.658 14.231 1.00 97.88 378 LEU A C 1
ATOM 2873 O O . LEU A 1 378 ? 5.672 4.835 15.441 1.00 97.88 378 LEU A O 1
ATOM 2877 N N . GLN A 1 379 ? 6.436 5.208 13.367 1.00 96.94 379 GLN A N 1
ATOM 2878 C CA . GLN A 1 379 ? 7.550 6.068 13.773 1.00 96.94 379 GLN A CA 1
ATOM 2879 C C . GLN A 1 379 ? 7.067 7.327 14.507 1.00 96.94 379 GLN A C 1
ATOM 2881 O O . GLN A 1 379 ? 7.709 7.762 15.459 1.00 96.94 379 GLN A O 1
ATOM 2886 N N . GLY A 1 380 ? 5.942 7.898 14.072 1.00 96.50 380 GLY A N 1
ATOM 2887 C CA . GLY A 1 380 ? 5.302 9.055 14.701 1.00 96.50 380 GLY A CA 1
ATOM 2888 C C . GLY A 1 380 ? 4.555 8.749 16.001 1.00 96.50 380 GLY A C 1
ATOM 2889 O O . GLY A 1 380 ? 4.073 9.674 16.649 1.00 96.50 380 GLY A O 1
ATOM 2890 N N . GLY A 1 381 ? 4.426 7.472 16.382 1.00 97.38 381 GLY A N 1
ATOM 2891 C CA . GLY A 1 381 ? 3.667 7.048 17.561 1.00 97.38 381 GLY A CA 1
ATOM 2892 C C . GLY A 1 381 ? 2.145 7.134 17.402 1.00 97.38 381 GLY A C 1
ATOM 2893 O O . GLY A 1 381 ? 1.431 7.041 18.396 1.00 97.38 381 GLY A O 1
ATOM 2894 N N . ALA A 1 382 ? 1.630 7.293 16.176 1.00 97.31 382 ALA A N 1
ATOM 2895 C CA . ALA A 1 382 ? 0.189 7.337 15.909 1.00 97.31 382 ALA A CA 1
ATOM 2896 C C . ALA A 1 382 ? -0.491 5.963 16.069 1.00 97.31 382 ALA A C 1
ATOM 2898 O O . ALA A 1 382 ? -1.705 5.884 16.242 1.00 97.31 382 ALA A O 1
ATOM 2899 N N . LEU A 1 383 ? 0.285 4.880 15.999 1.00 97.56 383 LEU A N 1
ATOM 2900 C CA . LEU A 1 383 ? -0.131 3.531 16.371 1.00 97.56 383 LEU A CA 1
ATOM 2901 C C . LEU A 1 383 ? 1.048 2.767 16.980 1.00 97.56 383 LEU A C 1
ATOM 2903 O O . LEU A 1 383 ? 2.203 3.162 16.814 1.00 97.56 383 LEU A O 1
ATOM 2907 N N . VAL A 1 384 ? 0.754 1.648 17.635 1.00 97.94 384 VAL A N 1
ATOM 2908 C CA . VAL A 1 384 ? 1.753 0.663 18.074 1.00 97.94 384 VAL A CA 1
ATOM 2909 C C . VAL A 1 384 ? 1.630 -0.618 17.251 1.00 97.94 384 VAL A C 1
ATOM 2911 O O . VAL A 1 384 ? 0.592 -0.874 16.641 1.00 97.94 384 VAL A O 1
ATOM 2914 N N . ALA A 1 385 ? 2.690 -1.422 17.204 1.00 97.88 385 ALA A N 1
ATOM 2915 C CA . ALA A 1 385 ? 2.729 -2.663 16.436 1.00 97.88 385 ALA A CA 1
ATOM 2916 C C . ALA A 1 385 ? 3.151 -3.856 17.295 1.00 97.88 385 ALA A C 1
ATOM 2918 O O . ALA A 1 385 ? 3.930 -3.706 18.237 1.00 97.88 385 ALA A O 1
ATOM 2919 N N . ASP A 1 386 ? 2.678 -5.041 16.912 1.00 97.50 386 ASP A N 1
ATOM 2920 C CA . ASP A 1 386 ? 3.237 -6.308 17.372 1.00 97.50 386 ASP A CA 1
ATOM 2921 C C . ASP A 1 386 ? 4.690 -6.489 16.895 1.00 97.50 386 ASP A C 1
ATOM 2923 O O . ASP A 1 386 ? 5.212 -5.726 16.069 1.00 97.50 386 ASP A O 1
ATOM 2927 N N . LYS A 1 387 ? 5.375 -7.498 17.441 1.00 96.31 387 LYS A N 1
ATOM 2928 C CA . LYS A 1 387 ? 6.807 -7.701 17.193 1.00 96.31 387 LYS A CA 1
ATOM 2929 C C . LYS A 1 387 ? 7.106 -7.911 15.706 1.00 96.31 387 LYS A C 1
ATOM 2931 O O . LYS A 1 387 ? 8.046 -7.319 15.174 1.00 96.31 387 LYS A O 1
ATOM 2936 N N . GLU A 1 388 ? 6.323 -8.755 15.045 1.00 95.12 388 GLU A N 1
ATOM 2937 C CA . GLU A 1 388 ? 6.497 -9.132 13.644 1.00 95.12 388 GLU A CA 1
ATOM 2938 C C . GLU A 1 388 ? 6.271 -7.937 12.708 1.00 95.12 388 GLU A C 1
ATOM 2940 O O . GLU A 1 388 ? 7.065 -7.699 11.792 1.00 95.12 388 GLU A O 1
ATOM 2945 N N . THR A 1 389 ? 5.225 -7.145 12.953 1.00 96.12 389 THR A N 1
ATOM 2946 C CA . THR A 1 389 ? 4.918 -5.943 12.171 1.00 96.12 389 THR A CA 1
ATOM 2947 C C . THR A 1 389 ? 5.984 -4.870 12.379 1.00 96.12 389 THR A C 1
ATOM 2949 O O . THR A 1 389 ? 6.452 -4.275 11.404 1.00 96.12 389 THR A O 1
ATOM 2952 N N . ALA A 1 390 ? 6.408 -4.639 13.627 1.00 96.75 390 ALA A N 1
ATOM 2953 C CA . ALA A 1 390 ? 7.440 -3.657 13.953 1.00 96.75 390 ALA A CA 1
ATOM 2954 C C . ALA A 1 390 ? 8.776 -3.984 13.266 1.00 96.75 390 ALA A C 1
ATOM 2956 O O . ALA A 1 390 ? 9.429 -3.086 12.728 1.00 96.75 390 ALA A O 1
ATOM 2957 N N . GLN A 1 391 ? 9.149 -5.268 13.213 1.00 95.75 391 GLN A N 1
ATOM 2958 C CA . GLN A 1 391 ? 10.354 -5.721 12.519 1.00 95.75 391 GLN A CA 1
ATOM 2959 C C . GLN A 1 391 ? 10.330 -5.351 11.029 1.00 95.75 391 GLN A C 1
ATOM 2961 O O . GLN A 1 391 ? 11.307 -4.805 10.522 1.00 95.75 391 GLN A O 1
ATOM 2966 N N . VAL A 1 392 ? 9.222 -5.613 10.326 1.00 95.88 392 VAL A N 1
ATOM 2967 C CA . VAL A 1 392 ? 9.117 -5.296 8.890 1.00 95.88 392 VAL A CA 1
ATOM 2968 C C . VAL A 1 392 ? 9.015 -3.789 8.648 1.00 95.88 392 VAL A C 1
ATOM 2970 O O . VAL A 1 392 ? 9.640 -3.271 7.724 1.00 95.88 392 VAL A O 1
ATOM 2973 N N . ALA A 1 393 ? 8.275 -3.052 9.481 1.00 96.00 393 ALA A N 1
ATOM 2974 C CA . ALA A 1 393 ? 8.177 -1.593 9.383 1.00 96.00 393 ALA A CA 1
ATOM 2975 C C . ALA A 1 393 ? 9.545 -0.896 9.526 1.00 96.00 393 ALA A C 1
ATOM 2977 O O . ALA A 1 393 ? 9.791 0.132 8.879 1.00 96.00 393 ALA A O 1
ATOM 2978 N N . GLY A 1 394 ? 10.438 -1.484 10.328 1.00 95.31 394 GLY A N 1
ATOM 2979 C CA . GLY A 1 394 ? 11.810 -1.026 10.537 1.00 95.31 394 GLY A CA 1
ATOM 2980 C C . GLY A 1 394 ? 12.788 -1.320 9.394 1.00 95.31 394 GLY A C 1
ATOM 2981 O O . GLY A 1 394 ? 13.879 -0.755 9.400 1.00 95.31 394 GLY A O 1
ATOM 2982 N N . MET A 1 395 ? 12.428 -2.153 8.410 1.00 96.56 395 MET A N 1
ATOM 2983 C CA . MET A 1 395 ? 13.307 -2.463 7.276 1.00 96.56 395 MET A CA 1
ATOM 2984 C C . MET A 1 395 ? 13.535 -1.242 6.381 1.00 96.56 395 MET A C 1
ATOM 2986 O O . MET A 1 395 ? 12.625 -0.445 6.121 1.00 96.56 395 MET A O 1
ATOM 2990 N N . SER A 1 396 ? 14.740 -1.144 5.824 1.00 94.88 396 SER A N 1
ATOM 2991 C CA . SER A 1 396 ? 14.998 -0.271 4.682 1.00 94.88 396 SER A CA 1
ATOM 2992 C C . SER A 1 396 ? 14.253 -0.764 3.435 1.00 94.88 396 SER A C 1
ATOM 2994 O O . SER A 1 396 ? 13.936 -1.947 3.289 1.00 94.88 396 SER A O 1
ATOM 2996 N N . THR A 1 397 ? 14.019 0.136 2.475 1.00 94.56 397 THR A N 1
ATOM 2997 C CA . THR A 1 397 ? 13.409 -0.219 1.181 1.00 94.56 397 THR A CA 1
ATOM 2998 C C . THR A 1 397 ? 14.173 -1.341 0.472 1.00 94.56 397 THR A C 1
ATOM 3000 O O . THR A 1 397 ? 13.553 -2.219 -0.123 1.00 94.56 397 THR A O 1
ATOM 3003 N N . GLY A 1 398 ? 15.509 -1.332 0.551 1.00 95.94 398 GLY A N 1
ATOM 3004 C CA . GLY A 1 398 ? 16.355 -2.357 -0.061 1.00 95.94 398 GLY A CA 1
ATOM 3005 C C . GLY A 1 398 ? 16.192 -3.726 0.596 1.00 95.94 398 GLY A C 1
ATOM 3006 O O . GLY A 1 398 ? 15.969 -4.703 -0.111 1.00 95.94 398 GLY A O 1
ATOM 3007 N N . GLU A 1 399 ? 16.242 -3.792 1.930 1.00 96.69 399 GLU A N 1
ATOM 3008 C CA . GLU A 1 399 ? 16.043 -5.045 2.678 1.00 96.69 399 GLU A CA 1
ATOM 3009 C C . GLU A 1 399 ? 14.666 -5.643 2.395 1.00 96.69 399 GLU A C 1
ATOM 3011 O O . GLU A 1 399 ? 14.565 -6.807 2.020 1.00 96.69 399 GLU A O 1
ATOM 3016 N N . TYR A 1 400 ? 13.613 -4.826 2.473 1.00 97.44 400 TYR A N 1
ATOM 3017 C CA . TYR A 1 400 ? 12.250 -5.278 2.217 1.00 97.44 400 TYR A CA 1
ATOM 3018 C C . TYR A 1 400 ? 12.071 -5.825 0.794 1.00 97.44 400 TYR A C 1
ATOM 3020 O O . TYR A 1 400 ? 11.497 -6.897 0.606 1.00 97.44 400 TYR A O 1
ATOM 3028 N N . LEU A 1 401 ? 12.585 -5.126 -0.225 1.00 97.25 401 LEU A N 1
ATOM 3029 C CA . LEU A 1 401 ? 12.495 -5.595 -1.610 1.00 97.25 401 LEU A CA 1
ATOM 3030 C C . LEU A 1 401 ? 13.336 -6.857 -1.855 1.00 97.25 401 LEU A C 1
ATOM 3032 O O . LEU A 1 401 ? 12.887 -7.731 -2.591 1.00 97.25 401 LEU A O 1
ATOM 3036 N N . ALA A 1 402 ? 14.502 -6.989 -1.216 1.00 96.62 402 ALA A N 1
ATOM 3037 C CA . ALA A 1 402 ? 15.317 -8.201 -1.289 1.00 96.62 402 ALA A CA 1
ATOM 3038 C C . ALA A 1 402 ? 14.601 -9.413 -0.665 1.00 96.62 402 ALA A C 1
ATOM 3040 O O . ALA A 1 402 ? 14.613 -10.500 -1.239 1.00 96.62 402 ALA A O 1
ATOM 3041 N N . THR A 1 403 ? 13.907 -9.223 0.462 1.00 95.56 403 THR A N 1
ATOM 3042 C CA . THR A 1 403 ? 13.064 -10.270 1.058 1.00 95.56 403 THR A CA 1
ATOM 3043 C C . THR A 1 403 ? 11.933 -10.690 0.113 1.00 95.56 403 THR A C 1
ATOM 3045 O O . THR A 1 403 ? 11.607 -11.872 0.019 1.00 95.56 403 THR A O 1
ATOM 3048 N N . LEU A 1 404 ? 11.334 -9.756 -0.633 1.00 95.06 404 LEU A N 1
ATOM 3049 C CA . LEU A 1 404 ? 10.301 -10.102 -1.616 1.00 95.06 404 LEU A CA 1
ATOM 3050 C C . LEU A 1 404 ? 10.857 -10.853 -2.838 1.00 95.06 404 LEU A C 1
ATOM 3052 O O . LEU A 1 404 ? 10.167 -11.742 -3.345 1.00 95.06 404 LEU A O 1
ATOM 3056 N N . ASP A 1 405 ? 12.081 -10.549 -3.285 1.00 94.38 405 ASP A N 1
ATOM 3057 C CA . ASP A 1 405 ? 12.771 -11.339 -4.320 1.00 94.38 405 ASP A CA 1
ATOM 3058 C C . ASP A 1 405 ? 12.928 -12.796 -3.874 1.00 94.38 405 ASP A C 1
ATOM 3060 O O . ASP A 1 405 ? 12.587 -13.714 -4.619 1.00 94.38 405 ASP A O 1
ATOM 3064 N N . GLU A 1 406 ? 13.384 -13.019 -2.641 1.00 92.25 406 GLU A N 1
ATOM 3065 C CA . GLU A 1 406 ? 13.568 -14.362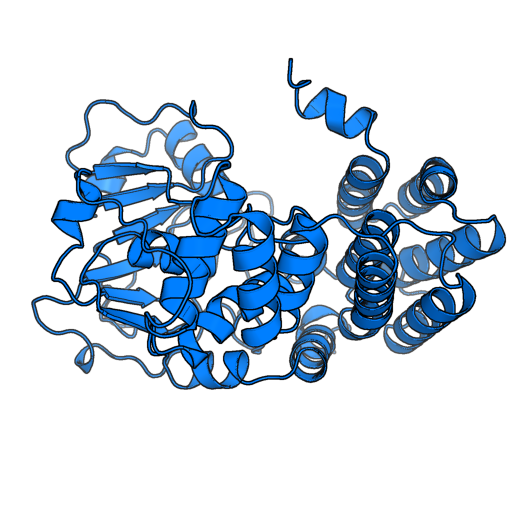 -2.085 1.00 92.25 406 GLU A CA 1
ATOM 3066 C C . GLU A 1 406 ? 12.251 -15.145 -1.988 1.00 92.25 406 GLU A C 1
ATOM 3068 O O . GLU A 1 406 ? 12.186 -16.308 -2.382 1.00 92.25 406 GLU A O 1
ATOM 3073 N N . LEU A 1 407 ? 11.183 -14.508 -1.503 1.00 89.94 407 LEU A N 1
ATOM 3074 C CA . LEU A 1 407 ? 9.909 -15.183 -1.231 1.00 89.94 407 LEU A CA 1
ATOM 3075 C C . LEU A 1 407 ? 9.036 -15.412 -2.478 1.00 89.94 407 LEU A C 1
ATOM 3077 O O . LEU A 1 407 ? 8.241 -16.365 -2.513 1.00 89.94 407 LEU A O 1
ATOM 3081 N N . TYR A 1 408 ? 9.124 -14.516 -3.467 1.00 90.12 408 TYR A N 1
ATOM 3082 C CA . TYR A 1 408 ? 8.189 -14.465 -4.601 1.00 90.12 408 TYR A CA 1
ATOM 3083 C C . TYR A 1 408 ? 8.847 -14.281 -5.973 1.00 90.12 408 TYR A C 1
ATOM 3085 O O . TYR A 1 408 ? 8.182 -14.507 -6.987 1.00 90.12 408 TYR A O 1
ATOM 3093 N N . GLY A 1 409 ? 10.094 -13.813 -6.023 1.00 88.69 409 GLY A N 1
ATOM 3094 C CA . GLY A 1 409 ? 10.803 -13.507 -7.265 1.00 88.69 409 GLY A CA 1
ATOM 3095 C C . GLY A 1 409 ? 11.618 -14.666 -7.826 1.00 88.69 409 GLY A C 1
ATOM 3096 O O . GLY A 1 409 ? 11.655 -14.875 -9.046 1.00 88.69 409 GLY A O 1
ATOM 3097 N N . ARG A 1 410 ? 12.244 -15.424 -6.925 1.00 86.06 410 ARG A N 1
ATOM 3098 C CA . ARG A 1 410 ? 12.999 -16.640 -7.222 1.00 86.06 410 ARG A CA 1
ATOM 3099 C C . ARG A 1 410 ? 12.080 -17.853 -7.277 1.00 86.06 410 ARG A C 1
ATOM 3101 O O . ARG A 1 410 ? 11.096 -17.942 -6.541 1.00 86.06 410 ARG A O 1
ATOM 3108 N N . ASP A 1 411 ? 12.410 -18.786 -8.161 1.00 72.69 411 ASP A N 1
ATOM 3109 C CA . ASP A 1 411 ? 11.702 -20.058 -8.227 1.00 72.69 411 ASP A CA 1
ATOM 3110 C C . ASP A 1 411 ? 11.976 -20.849 -6.945 1.00 72.69 411 ASP A C 1
ATOM 3112 O O . ASP A 1 411 ? 13.107 -20.901 -6.455 1.00 72.69 411 ASP A O 1
ATOM 3116 N N . ARG A 1 412 ? 10.916 -21.410 -6.361 1.00 63.66 412 ARG A N 1
ATOM 3117 C CA . ARG A 1 412 ? 11.021 -22.217 -5.144 1.00 63.66 412 ARG A CA 1
ATOM 3118 C C . ARG A 1 412 ? 11.584 -23.582 -5.535 1.00 63.66 412 ARG A C 1
ATOM 3120 O O . ARG A 1 412 ? 11.021 -24.220 -6.423 1.00 63.66 412 ARG A O 1
ATOM 3127 N N . ALA A 1 413 ? 12.704 -23.956 -4.916 1.00 48.75 413 ALA A N 1
ATOM 3128 C CA . ALA A 1 413 ? 13.359 -25.249 -5.110 1.00 48.75 413 ALA A CA 1
ATOM 3129 C C . ALA A 1 413 ? 12.489 -26.417 -4.632 1.00 48.75 413 ALA A C 1
ATOM 3131 O O . ALA A 1 413 ? 11.743 -26.225 -3.640 1.00 48.75 413 ALA A O 1
#

Secondary structure (DSSP, 8-state):
----HHHHHHH-HHHHHHHHHHHHHHHT-HHHHHHHHHHHHGGGT--HHHHHHHHHHHHHHHTTSS-HHHHHHHHHHHHHHT-TTSS-HHHHHHHHHHHHHTT-HHHHHHHHHHHHHHHHHH--HHHHHHHHHHTT-HHHHHHHHHHHHTT---SHHHHHHHHHHHHHTTTSSS------SSHHHHHHTTSEEEEE-SS--S--GGG--TT-EEEEEEBTTBS---TTTSTTTT--SEEEE-HHHHHHHHHTT-GGGGGGSSEEEE--SSTT-PPPS--SSEEEEPP-GGGG-TTS----HHHHHHHHHTTSTT-EEEEES--TT-SS-SS-GGGPPEETTTTEE--TTS--S-TTTTHHHHHHHTHHHHHHHHHHHHHTTSSEE-HHHHHHHTS-HHHHHHHHIIIIISPP-

Foldseek 3Di:
DDDDPVVVCVVDLLSVLLVQLLVCLVVLNLVSNLVSLVVSVVVQLDDPVLSVLLSCLLNCLSVVVAALVRSLVSLLVSLVVVDAPRGALLSLLSSLLSCLLSLSLLSSVSSNVSSLVNCVVDNDLLLQLLSCLLVLNLVSNQVSLCVVAVLPDPDPLSQLSLCLSCLLQVNPGGDAQADCPDPVLVLFAQAAEEEAAFADFPAALVVDDPRYAYEYEAAVVQLWFCLVPDRNRGGHQEYEYEPRRVVVCVVVVVLLSCLVHQEYEYADPDPPPDDDPDDNHHYYHQDFCLSSHNNSAGADRQLSVLSRSSSRPRYAYEYTRCLLLLDLANGDPRRWDQDPVVRDIADRSNHPLDASPCSSVCSRRVSSSNLSSVLSSCNSVSYHYTPSNPVNSPDDSSVSSVSSSVNHNHRDD

pLDDT: mean 89.76, std 10.98, range [34.88, 98.5]

Sequence (413 aa):
MRLPRPLRRLLDPHTALITGFKSALRAGDSETIAKLVSSHGRRLSLGSSERDTLTALLVGRLDDSVSHEEASRGFVELAQTLGKGRLSSRSWITLENLSRTVGCFLASDAFRRAAVAVISEGGTPSEHFLAALHDRNLTEAIRIWENTTGGNPGSPLWADAGHYLFLWSGGHSGMSQFDTDSEFSRVVSNHPAIVMGPAPTSLTTQDLNGQTLTARVIMQDVLSWDPATDPLGGACDLAYASRETRNWISESDSWSALGAFQAVSFRLDQSNASLPNSSSTVLRAAADPRLLMLGGSSPNMIPLMVWDLLKVPEVSLTLGGTTFFASHTAYTAGNRRFKHTLGRGTDETGSTGQRFERCPTFARHNVTENLTLVANLLQGGALVADKETAQVAGMSTGEYLATLDELYGRDRA

Organism: NCBI:txid1159327

Radius of gyration: 21.36 Å; chains: 1; bounding box: 53×53×58 Å